Protein AF-A0A2I9DY98-F1 (afdb_monomer)

pLDDT: mean 90.82, std 10.99, range [32.84, 98.81]

Secondary structure (DSSP, 8-state):
--------TTTSPPPPEE-PPPTT---SS-EEEEE-SSSEEEEEEEES-SSTTT-EEEEEEEETTT--EEEEEEES---TT-EEEEETTTTEEEEE--TT---EEEEE-SSS-EEETTEEE-TT-EEE-SS--SS---TT-EEE---GGGS-S--EEEEBPTT--SSEEEB--TT----GGGTT-EEEE-SSTTTT-EEEEEEEEETTEEEESS--SSPPPTT-EEEEE-SEEE-SEEETTEEE-TT--PPTTTTTTSEEEEEESTTTT-EEEEEEE-SSEEEEPPP-TT-TTSS--SS---TT-EEEEE--TTEEEEE-GGG-S--EEEETT--SS--BPSP-PPPSS---TT-EEE--TTT-TTEEEEE--TTB-EEEEEETTTTEEEEEEE-SSS--B-TT-EEEEETTTTEEEEEPBTSS-EEEEETTT--EEE-PPPSSPBPTT-----EEEEE-TTS-EEEEEEPTTS--EEEEE-GGG-

Nearest PDB structures (foldseek):
  6xg7-assembly1_A  TM=6.302E-01  e=4.286E-05  Drosophila melanogaster
  8rbh-assembly2_B  TM=4.080E-01  e=5.821E-05  Homo sapiens
  4ozu-assembly1_A  TM=4.369E-01  e=7.861E-04  Toxoplasma gondii
  4a2l-assembly3_F  TM=2.447E-01  e=3.847E-04  Bacteroides thetaiotaomicron VPI-5482
  4a2l-assembly2_C  TM=2.040E-01  e=5.226E-04  Bacteroides thetaiotaomicron VPI-5482

Radius of gyration: 22.68 Å; Cα contacts (8 Å, |Δi|>4): 1490; chains: 1; bounding box: 61×40×64 Å

Structure (mmCIF, N/CA/C/O backbone):
data_AF-A0A2I9DY98-F1
#
_entry.id   AF-A0A2I9DY98-F1
#
loop_
_atom_site.group_PDB
_atom_site.id
_atom_site.type_symbol
_atom_site.label_atom_id
_atom_site.label_alt_id
_atom_site.label_comp_id
_atom_site.label_asym_id
_atom_site.label_entity_id
_atom_site.label_seq_id
_atom_site.pdbx_PDB_ins_code
_atom_site.Cartn_x
_atom_site.Cartn_y
_atom_site.Cartn_z
_atom_site.occupancy
_atom_site.B_iso_or_equiv
_atom_site.auth_seq_id
_atom_site.auth_comp_id
_atom_site.auth_asym_id
_atom_site.auth_atom_id
_atom_site.pdbx_PDB_model_num
ATOM 1 N N . MET A 1 1 ? 28.807 -11.499 38.168 1.00 34.19 1 MET A N 1
ATOM 2 C CA . MET A 1 1 ? 28.598 -10.341 37.273 1.00 34.19 1 MET A CA 1
ATOM 3 C C . MET A 1 1 ? 27.986 -10.864 35.987 1.00 34.19 1 MET A C 1
ATOM 5 O O . MET A 1 1 ? 28.688 -11.578 35.282 1.00 34.19 1 MET A O 1
ATOM 9 N N . PRO A 1 2 ? 26.695 -10.623 35.715 1.00 32.84 2 PRO A N 1
ATOM 10 C CA . PRO A 1 2 ? 26.119 -11.018 34.441 1.00 32.84 2 PRO A CA 1
ATOM 11 C C . PRO A 1 2 ? 26.684 -10.081 33.371 1.00 32.84 2 PRO A C 1
ATOM 13 O O . PRO A 1 2 ? 26.508 -8.865 33.432 1.00 32.84 2 PRO A O 1
ATOM 16 N N . VAL A 1 3 ? 27.439 -10.648 32.436 1.00 34.75 3 VAL A N 1
ATOM 17 C CA . VAL A 1 3 ? 27.918 -9.931 31.257 1.00 34.75 3 VAL A CA 1
ATOM 18 C C . VAL A 1 3 ? 26.711 -9.779 30.338 1.00 34.75 3 VAL A C 1
ATOM 20 O O . VAL A 1 3 ? 26.374 -10.694 29.593 1.00 34.75 3 VAL A O 1
ATOM 23 N N . ASN A 1 4 ? 26.014 -8.645 30.434 1.00 37.16 4 ASN A N 1
ATOM 24 C CA . ASN A 1 4 ? 25.057 -8.255 29.407 1.00 37.16 4 ASN A CA 1
ATOM 25 C C . ASN A 1 4 ? 25.854 -7.977 28.131 1.00 37.16 4 ASN A C 1
ATOM 27 O O . ASN A 1 4 ? 26.438 -6.903 27.976 1.00 37.16 4 ASN A O 1
ATOM 31 N N . TYR A 1 5 ? 25.866 -8.938 27.208 1.00 39.41 5 TYR A N 1
ATOM 32 C CA . TYR A 1 5 ? 26.143 -8.679 25.799 1.00 39.41 5 TYR A CA 1
ATOM 33 C C . TYR A 1 5 ? 24.954 -7.913 25.209 1.00 39.41 5 TYR A C 1
ATOM 35 O O . TYR A 1 5 ? 24.207 -8.418 24.379 1.00 39.41 5 TYR A O 1
ATOM 43 N N . ASN A 1 6 ? 24.757 -6.675 25.663 1.00 46.50 6 ASN A N 1
ATOM 44 C CA . ASN A 1 6 ? 24.007 -5.718 24.870 1.00 46.50 6 ASN A CA 1
ATOM 45 C C . ASN A 1 6 ? 24.882 -5.458 23.646 1.00 46.50 6 ASN A C 1
ATOM 47 O O . ASN A 1 6 ? 25.905 -4.781 23.776 1.00 46.50 6 ASN A O 1
ATOM 51 N N . PHE A 1 7 ? 24.523 -6.044 22.499 1.00 45.25 7 PHE A N 1
ATOM 52 C CA . PHE A 1 7 ? 25.117 -5.712 21.206 1.00 45.25 7 PHE A CA 1
ATOM 53 C C . PHE A 1 7 ? 25.303 -4.197 21.149 1.00 45.25 7 PHE A C 1
ATOM 55 O O . PHE A 1 7 ? 24.345 -3.432 21.320 1.00 45.25 7 PHE A O 1
ATOM 62 N N . LYS A 1 8 ? 26.545 -3.732 20.999 1.00 49.12 8 LYS A N 1
ATOM 63 C CA . LYS A 1 8 ? 26.777 -2.292 20.887 1.00 49.12 8 LYS A CA 1
ATOM 64 C C . LYS A 1 8 ? 26.191 -1.894 19.539 1.00 49.12 8 LYS A C 1
ATOM 66 O O . LYS A 1 8 ? 26.768 -2.256 18.516 1.00 49.12 8 LYS A O 1
ATOM 71 N N . LYS A 1 9 ? 25.049 -1.190 19.536 1.00 52.59 9 LYS A N 1
ATOM 72 C CA . LYS A 1 9 ? 24.423 -0.631 18.324 1.00 52.59 9 LYS A CA 1
ATOM 73 C C . LYS A 1 9 ? 25.512 0.095 17.515 1.00 52.59 9 LYS A C 1
ATOM 75 O O . LYS A 1 9 ? 25.968 1.159 17.923 1.00 52.59 9 LYS A O 1
ATOM 80 N N . GLY A 1 10 ? 25.993 -0.531 16.436 1.00 49.41 10 GLY A N 1
ATOM 81 C CA . GLY A 1 10 ? 27.078 -0.026 15.583 1.00 49.41 10 GLY A CA 1
ATOM 82 C C . GLY A 1 10 ? 28.330 -0.909 15.438 1.00 49.41 10 GLY A C 1
ATOM 83 O O . GLY A 1 10 ? 29.013 -0.758 14.432 1.00 49.41 10 GLY A O 1
ATOM 84 N N . ILE A 1 11 ? 28.637 -1.828 16.367 1.00 54.06 11 ILE A N 1
ATOM 85 C CA . ILE A 1 11 ? 29.806 -2.739 16.253 1.00 54.06 11 ILE A CA 1
ATOM 86 C C . ILE A 1 11 ? 29.400 -4.107 15.683 1.00 54.06 11 ILE A C 1
ATOM 88 O O . ILE A 1 11 ? 30.132 -4.665 14.873 1.00 54.06 11 ILE A O 1
ATOM 92 N N . ASP A 1 12 ? 28.201 -4.588 16.023 1.00 62.75 12 ASP A N 1
ATOM 93 C CA . ASP A 1 12 ? 27.690 -5.909 15.623 1.00 62.75 12 ASP A CA 1
ATOM 94 C C . ASP A 1 12 ? 26.607 -5.818 14.528 1.00 62.75 12 ASP A C 1
ATOM 96 O O . ASP A 1 12 ? 25.653 -6.596 14.500 1.00 62.75 12 ASP A O 1
ATOM 100 N N . LEU A 1 13 ? 26.703 -4.819 13.640 1.00 72.88 13 LEU A N 1
ATOM 101 C CA . LEU A 1 13 ? 25.775 -4.710 12.511 1.00 72.88 13 LEU A CA 1
ATOM 102 C C . LEU A 1 13 ? 26.033 -5.849 11.514 1.00 72.88 13 LEU A C 1
ATOM 104 O O . LEU A 1 13 ? 27.193 -6.145 11.213 1.00 72.88 13 LEU A O 1
ATOM 108 N N . PRO A 1 14 ? 24.980 -6.479 10.967 1.00 75.12 14 PRO A N 1
ATOM 109 C CA . PRO A 1 14 ? 25.162 -7.596 10.058 1.00 75.12 14 PRO A CA 1
ATOM 110 C C . PRO A 1 14 ? 25.848 -7.152 8.770 1.00 75.12 14 PRO A C 1
ATOM 112 O O . PRO A 1 14 ? 25.629 -6.049 8.265 1.00 75.12 14 PRO A O 1
ATOM 115 N N . ASN A 1 15 ? 26.663 -8.037 8.207 1.00 83.38 15 ASN A N 1
ATOM 116 C CA . ASN A 1 15 ? 27.265 -7.800 6.908 1.00 83.38 15 ASN A CA 1
ATOM 117 C C . ASN A 1 15 ? 26.244 -8.001 5.777 1.00 83.38 15 ASN A C 1
ATOM 119 O O . ASN A 1 15 ? 25.267 -8.743 5.889 1.00 83.38 15 ASN A O 1
ATOM 123 N N . TRP A 1 16 ? 26.502 -7.338 4.653 1.00 92.38 16 TRP A N 1
ATOM 124 C CA . TRP A 1 16 ? 25.776 -7.601 3.420 1.00 92.38 16 TRP A CA 1
ATOM 125 C C . TRP A 1 16 ? 26.267 -8.909 2.801 1.00 92.38 16 TRP A C 1
ATOM 127 O O . TRP A 1 16 ? 27.457 -9.081 2.530 1.00 92.38 16 TRP A O 1
ATOM 137 N N . GLN A 1 17 ? 25.335 -9.822 2.553 1.00 93.56 17 GLN A N 1
ATOM 138 C CA . GLN A 1 17 ? 25.566 -11.050 1.815 1.00 93.56 17 GLN A CA 1
ATOM 139 C C . GLN A 1 17 ? 25.449 -10.786 0.314 1.00 93.56 17 GLN A C 1
ATOM 141 O O . GLN A 1 17 ? 24.468 -10.209 -0.158 1.00 93.56 17 GLN A O 1
ATOM 146 N N . TRP A 1 18 ? 26.430 -11.281 -0.432 1.00 94.19 18 TRP A N 1
ATOM 147 C CA . TRP A 1 18 ? 26.412 -11.314 -1.888 1.00 94.19 18 TRP A CA 1
ATOM 148 C C . TRP A 1 18 ? 25.411 -12.337 -2.416 1.00 94.19 18 TRP A C 1
ATOM 150 O O . TRP A 1 18 ? 25.384 -13.484 -1.969 1.00 94.19 18 TRP A O 1
ATOM 160 N N . LEU A 1 19 ? 24.612 -11.914 -3.389 1.00 95.38 19 LEU A N 1
ATOM 161 C CA . LEU A 1 19 ? 23.682 -12.764 -4.123 1.00 95.38 19 LEU A CA 1
ATOM 162 C C . LEU A 1 19 ? 24.152 -12.936 -5.566 1.00 95.38 19 LEU A C 1
ATOM 164 O O . LEU A 1 19 ? 25.116 -12.302 -5.996 1.00 95.38 19 LEU A O 1
ATOM 168 N N . ALA A 1 20 ? 23.461 -13.790 -6.324 1.00 95.00 20 ALA A N 1
ATOM 169 C CA . ALA A 1 20 ? 23.710 -13.903 -7.754 1.00 95.00 20 ALA A CA 1
ATOM 170 C C . ALA A 1 20 ? 23.553 -12.532 -8.422 1.00 95.00 20 ALA A C 1
ATOM 172 O O . ALA A 1 20 ? 22.551 -11.837 -8.225 1.00 95.00 20 ALA A O 1
ATOM 173 N N . PHE A 1 21 ? 24.559 -12.152 -9.204 1.00 93.69 21 PHE A N 1
ATOM 174 C CA . PHE A 1 21 ? 24.618 -10.840 -9.830 1.00 93.69 21 PHE A CA 1
ATOM 175 C C . PHE A 1 21 ? 23.492 -10.701 -10.850 1.00 93.69 21 PHE A C 1
ATOM 177 O O . PHE A 1 21 ? 23.133 -11.656 -11.544 1.00 93.69 21 PHE A O 1
ATOM 184 N N . PHE A 1 22 ? 22.940 -9.496 -10.942 1.00 92.25 22 PHE A N 1
ATOM 185 C CA . PHE A 1 22 ? 21.947 -9.188 -11.952 1.00 92.25 22 PHE A CA 1
ATOM 186 C C . PHE A 1 22 ? 22.610 -9.134 -13.330 1.00 92.25 22 PHE A C 1
ATOM 188 O O . PHE A 1 22 ? 23.573 -8.401 -13.539 1.00 92.25 22 PHE A O 1
ATOM 195 N N . GLN A 1 23 ? 22.081 -9.890 -14.288 1.00 85.06 23 GLN A N 1
ATOM 196 C CA . GLN A 1 23 ? 22.759 -10.122 -15.565 1.00 85.06 23 GLN A CA 1
ATOM 197 C C . GLN A 1 23 ? 22.911 -8.858 -16.421 1.00 85.06 23 GLN A C 1
ATOM 199 O O . GLN A 1 23 ? 23.919 -8.707 -17.105 1.00 85.06 23 GLN A O 1
ATOM 204 N N . ALA A 1 24 ? 21.951 -7.930 -16.379 1.00 75.00 24 ALA A N 1
ATOM 205 C CA . ALA A 1 24 ? 21.911 -6.824 -17.335 1.00 75.00 24 ALA A CA 1
ATOM 206 C C . ALA A 1 24 ? 22.595 -5.525 -16.859 1.00 75.00 24 ALA A C 1
ATOM 208 O O . ALA A 1 24 ? 22.802 -4.636 -17.675 1.00 75.00 24 ALA A O 1
ATOM 209 N N . GLY A 1 25 ? 23.003 -5.439 -15.583 1.00 76.00 25 GLY A N 1
ATOM 210 C CA . GLY A 1 25 ? 23.690 -4.280 -14.987 1.00 76.00 25 GLY A CA 1
ATOM 211 C C . GLY A 1 25 ? 22.862 -2.991 -14.989 1.00 76.00 25 GLY A C 1
ATOM 212 O O . GLY A 1 25 ? 22.528 -2.448 -16.033 1.00 76.00 25 GLY A O 1
ATOM 213 N N . VAL A 1 26 ? 22.552 -2.434 -13.821 1.00 83.06 26 VAL A N 1
ATOM 214 C CA . VAL A 1 26 ? 21.753 -1.201 -13.724 1.00 83.06 26 VAL A CA 1
ATOM 215 C C . VAL A 1 26 ? 22.597 -0.004 -14.166 1.00 83.06 26 VAL A C 1
ATOM 217 O O . VAL A 1 26 ? 23.288 0.599 -13.351 1.00 83.06 26 VAL A O 1
ATOM 220 N N . SER A 1 27 ? 22.593 0.355 -15.446 1.00 80.44 27 SER A N 1
ATOM 221 C CA . SER A 1 27 ? 23.490 1.396 -15.973 1.00 80.44 27 SER A CA 1
ATOM 222 C C . SER A 1 27 ? 22.852 2.786 -16.096 1.00 80.44 27 SER A C 1
ATOM 224 O O . SER A 1 27 ? 23.531 3.707 -16.544 1.00 80.44 27 SER A O 1
ATOM 226 N N . TYR A 1 28 ? 21.575 2.950 -15.730 1.00 84.69 28 TYR A N 1
ATOM 227 C CA . TYR A 1 28 ? 20.823 4.201 -15.885 1.00 84.69 28 TYR A CA 1
ATOM 228 C C . TYR A 1 28 ? 19.704 4.354 -14.837 1.00 84.69 28 TYR A C 1
ATOM 230 O O . TYR A 1 28 ? 19.510 3.476 -13.995 1.00 84.69 28 TYR A O 1
ATOM 238 N N . HIS A 1 29 ? 18.966 5.472 -14.885 1.00 88.56 29 HIS A N 1
ATOM 239 C CA . HIS A 1 29 ? 17.705 5.634 -14.149 1.00 88.56 29 HIS A CA 1
ATOM 240 C C . HIS A 1 29 ? 16.717 4.534 -14.520 1.00 88.56 29 HIS A C 1
ATOM 242 O O . HIS A 1 29 ? 16.790 3.978 -15.613 1.00 88.56 29 HIS A O 1
ATOM 248 N N . GLY A 1 30 ? 15.735 4.318 -13.656 1.00 88.44 30 GLY A N 1
ATOM 249 C CA . GLY A 1 30 ? 14.661 3.383 -13.935 1.00 88.44 30 GLY A CA 1
ATOM 250 C C . GLY A 1 30 ? 15.014 2.028 -13.383 1.00 88.44 30 GLY A C 1
ATOM 251 O O . GLY A 1 30 ? 15.431 1.109 -14.083 1.00 88.44 30 GLY A O 1
ATOM 252 N N . THR A 1 31 ? 14.837 1.894 -12.082 1.00 91.81 31 THR A N 1
ATOM 253 C CA . THR A 1 31 ? 14.826 0.593 -11.436 1.00 91.81 31 THR A CA 1
ATOM 254 C C . THR A 1 31 ? 13.796 0.631 -10.334 1.00 91.81 31 THR A C 1
ATOM 256 O O . THR A 1 31 ? 13.827 1.546 -9.516 1.00 91.81 31 THR A O 1
ATOM 259 N N . SER A 1 32 ? 12.903 -0.346 -10.300 1.00 95.56 32 SER A N 1
ATOM 260 C CA . SER A 1 32 ? 12.012 -0.558 -9.166 1.00 95.56 32 SER A CA 1
ATOM 261 C C . SER A 1 32 ? 11.845 -2.045 -8.903 1.00 95.56 32 SER A C 1
ATOM 263 O O . SER A 1 32 ? 12.139 -2.880 -9.765 1.00 95.56 32 SER A O 1
ATOM 265 N N . ASN A 1 33 ? 11.409 -2.375 -7.695 1.00 96.44 33 ASN A N 1
ATOM 266 C CA . ASN A 1 33 ? 11.161 -3.741 -7.284 1.00 96.44 33 ASN A CA 1
ATOM 267 C C . ASN A 1 33 ? 9.920 -3.864 -6.411 1.00 96.44 33 ASN A C 1
ATOM 269 O O . ASN A 1 33 ? 9.535 -2.934 -5.705 1.00 96.44 33 ASN A O 1
ATOM 273 N N . ILE A 1 34 ? 9.352 -5.067 -6.419 1.00 97.00 34 ILE A N 1
ATOM 274 C CA . ILE A 1 34 ? 8.271 -5.442 -5.520 1.00 97.00 34 ILE A CA 1
ATOM 275 C C . ILE A 1 34 ? 8.351 -6.926 -5.170 1.00 97.00 34 ILE A C 1
ATOM 277 O O . ILE A 1 34 ? 8.713 -7.759 -6.003 1.00 97.00 34 ILE A O 1
ATOM 281 N N . TYR A 1 35 ? 8.064 -7.248 -3.911 1.00 96.19 35 TYR A N 1
ATOM 282 C CA . TYR A 1 35 ? 8.033 -8.620 -3.411 1.00 96.19 35 TYR A CA 1
ATOM 283 C C . TYR A 1 35 ? 6.606 -9.157 -3.476 1.00 96.19 35 TYR A C 1
ATOM 285 O O . TYR A 1 35 ? 5.671 -8.451 -3.114 1.00 96.19 35 TYR A O 1
ATOM 293 N N . ASP A 1 36 ? 6.447 -10.411 -3.890 1.00 94.25 36 ASP A N 1
ATOM 294 C CA . ASP A 1 36 ? 5.140 -11.072 -4.011 1.00 94.25 36 ASP A CA 1
ATOM 295 C C . ASP A 1 36 ? 4.532 -11.531 -2.675 1.00 94.25 36 ASP A C 1
ATOM 297 O O . ASP A 1 36 ? 3.467 -12.148 -2.648 1.00 94.25 36 ASP A O 1
ATOM 301 N N . GLY A 1 37 ? 5.228 -11.276 -1.565 1.00 90.62 37 GLY A N 1
ATOM 302 C CA . GLY A 1 37 ? 4.830 -11.715 -0.231 1.00 90.62 37 GLY A CA 1
ATOM 303 C C . GLY A 1 37 ? 5.211 -13.162 0.096 1.00 90.62 37 GLY A C 1
ATOM 304 O O . GLY A 1 37 ? 4.902 -13.620 1.194 1.00 90.62 37 GLY A O 1
ATOM 305 N N . ARG A 1 38 ? 5.879 -13.897 -0.809 1.00 91.25 38 ARG A N 1
ATOM 306 C CA . ARG A 1 38 ? 6.158 -15.331 -0.624 1.00 91.25 38 ARG A CA 1
ATOM 307 C C . ARG A 1 38 ? 7.516 -15.848 -1.113 1.00 91.25 38 ARG A C 1
ATOM 309 O O . ARG A 1 38 ? 8.162 -16.598 -0.378 1.00 91.25 38 ARG A O 1
ATOM 316 N N . ARG A 1 39 ? 7.906 -15.591 -2.363 1.00 94.38 39 ARG A N 1
ATOM 317 C CA . ARG A 1 39 ? 9.077 -16.227 -2.997 1.00 94.38 39 ARG A CA 1
ATOM 318 C C . ARG A 1 39 ? 9.805 -15.327 -3.982 1.00 94.38 39 ARG A C 1
ATOM 320 O O . ARG A 1 39 ? 11.037 -15.337 -3.981 1.00 94.38 39 ARG A O 1
ATOM 327 N N . TYR A 1 40 ? 9.096 -14.603 -4.838 1.00 97.44 40 TYR A N 1
ATOM 328 C CA . TYR A 1 40 ? 9.720 -13.859 -5.926 1.00 97.44 40 TYR A CA 1
ATOM 329 C C . TYR A 1 40 ? 9.835 -12.373 -5.612 1.00 97.44 40 TYR A C 1
ATOM 331 O O . TYR A 1 40 ? 8.878 -11.719 -5.200 1.00 97.44 40 TYR A O 1
ATOM 339 N N . LEU A 1 41 ? 11.023 -11.830 -5.870 1.00 97.56 41 LEU A N 1
ATOM 340 C CA . LEU A 1 41 ? 11.240 -10.395 -5.958 1.00 97.56 41 LEU A CA 1
ATOM 341 C C . LEU A 1 41 ? 11.265 -10.006 -7.436 1.00 97.56 41 LEU A C 1
ATOM 343 O O . LEU A 1 41 ? 12.142 -10.447 -8.181 1.00 97.56 41 LEU A O 1
ATOM 347 N N . TYR A 1 42 ? 10.298 -9.207 -7.865 1.00 97.94 42 TYR A N 1
ATOM 348 C CA . TYR A 1 42 ? 10.215 -8.711 -9.232 1.00 97.94 42 TYR A CA 1
ATOM 349 C C . TYR A 1 42 ? 11.003 -7.420 -9.375 1.00 97.94 42 TYR A C 1
ATOM 351 O O . TYR A 1 42 ? 10.998 -6.586 -8.473 1.00 97.94 42 TYR A O 1
ATOM 359 N N . TRP A 1 43 ? 11.661 -7.262 -10.517 1.00 96.38 43 TRP A N 1
ATOM 360 C CA . TRP A 1 43 ? 12.505 -6.123 -10.837 1.00 96.38 43 TRP A CA 1
ATOM 361 C C . TRP A 1 43 ? 12.166 -5.601 -12.222 1.00 96.38 43 TRP A C 1
ATOM 363 O O . TRP A 1 43 ? 12.326 -6.320 -13.208 1.00 96.38 43 TRP A O 1
ATOM 373 N N . ALA A 1 44 ? 11.750 -4.343 -12.296 1.00 94.75 44 ALA A N 1
ATOM 374 C CA . ALA A 1 44 ? 11.753 -3.587 -13.537 1.00 94.75 44 ALA A CA 1
ATOM 375 C C . ALA A 1 44 ? 13.070 -2.810 -13.585 1.00 94.75 44 ALA A C 1
ATOM 377 O O . ALA A 1 44 ? 13.331 -1.994 -12.701 1.00 94.75 44 ALA A O 1
ATOM 378 N N . VAL A 1 45 ? 13.922 -3.093 -14.569 1.00 92.00 45 VAL A N 1
ATOM 379 C CA . VAL A 1 45 ? 15.283 -2.548 -14.648 1.00 92.00 45 VAL A CA 1
ATOM 380 C C . VAL A 1 45 ? 15.550 -1.998 -16.034 1.00 92.00 45 VAL A C 1
ATOM 382 O O . VAL A 1 45 ? 15.372 -2.698 -17.027 1.00 92.00 45 VAL A O 1
ATOM 385 N N . GLN A 1 46 ? 16.034 -0.764 -16.099 1.00 88.56 46 GLN A N 1
ATOM 386 C CA . GLN A 1 46 ? 16.621 -0.199 -17.300 1.00 88.56 46 GLN A CA 1
ATOM 387 C C . GLN A 1 46 ? 18.140 -0.354 -17.304 1.00 88.56 46 GLN A C 1
ATOM 389 O O . GLN A 1 46 ? 18.821 -0.093 -16.311 1.00 88.56 46 GLN A O 1
ATOM 394 N N . TYR A 1 47 ? 18.670 -0.729 -18.462 1.00 84.38 47 TYR A N 1
ATOM 395 C CA . TYR A 1 47 ? 20.100 -0.835 -18.709 1.00 84.38 47 TYR A CA 1
ATOM 396 C C . TYR A 1 47 ? 20.444 -0.484 -20.163 1.00 84.38 47 TYR A C 1
ATOM 398 O O . TYR A 1 47 ? 19.571 -0.351 -21.024 1.00 84.38 47 TYR A O 1
ATOM 406 N N . GLY A 1 48 ? 21.738 -0.324 -20.435 1.00 73.25 48 GLY A N 1
ATOM 407 C CA . GLY A 1 48 ? 22.295 -0.275 -21.784 1.00 73.25 48 GLY A CA 1
ATOM 408 C C . GLY A 1 48 ? 22.776 1.086 -22.289 1.00 73.25 48 GLY A C 1
ATOM 409 O O . GLY A 1 48 ? 23.497 1.082 -23.278 1.00 73.25 48 GLY A O 1
ATOM 410 N N . THR A 1 49 ? 22.467 2.232 -21.663 1.00 62.81 49 THR A N 1
ATOM 411 C CA . THR A 1 49 ? 22.927 3.558 -22.155 1.00 62.81 49 THR A CA 1
ATOM 412 C C . THR A 1 49 ? 22.979 4.655 -21.080 1.00 62.81 49 THR A C 1
ATOM 414 O O . THR A 1 49 ? 22.511 4.473 -19.961 1.00 62.81 49 THR A O 1
ATOM 417 N N . THR A 1 50 ? 23.533 5.820 -21.449 1.00 58.28 50 THR A N 1
ATOM 418 C CA . THR A 1 50 ? 23.536 7.091 -20.694 1.00 58.28 50 THR A CA 1
ATOM 419 C C . THR A 1 50 ? 22.352 8.021 -21.039 1.00 58.28 50 THR A C 1
ATOM 421 O O . THR A 1 50 ? 22.349 9.178 -20.619 1.00 58.28 50 THR A O 1
ATOM 424 N N . SER A 1 51 ? 21.346 7.564 -21.806 1.00 59.50 51 SER A N 1
ATOM 425 C CA . SER A 1 51 ? 20.200 8.383 -22.252 1.00 59.50 51 SER A CA 1
ATOM 426 C C . SER A 1 51 ? 18.890 7.588 -22.354 1.00 59.50 51 SER A C 1
ATOM 428 O O . SER A 1 51 ? 18.874 6.455 -22.838 1.00 59.50 51 SER A O 1
ATOM 430 N N . VAL A 1 52 ? 17.778 8.228 -21.969 1.00 55.66 52 VAL A N 1
ATOM 431 C CA . VAL A 1 52 ? 16.395 7.701 -21.951 1.00 55.66 52 VAL A CA 1
ATOM 432 C C . VAL A 1 52 ? 15.964 7.041 -23.272 1.00 55.66 52 VAL A C 1
ATOM 434 O O . VAL A 1 52 ? 15.235 6.051 -23.255 1.00 55.66 52 VAL A O 1
ATOM 437 N N . VAL A 1 53 ? 16.420 7.572 -24.413 1.00 54.38 53 VAL A N 1
ATOM 438 C CA . VAL A 1 53 ? 15.925 7.217 -25.762 1.00 54.38 53 VAL A CA 1
ATOM 439 C C . VAL A 1 53 ? 16.554 5.929 -26.317 1.00 54.38 53 VAL A C 1
ATOM 441 O O . VAL A 1 53 ? 16.043 5.365 -27.278 1.00 54.38 53 VAL A O 1
ATOM 444 N N . ALA A 1 54 ? 17.633 5.426 -25.710 1.00 57.16 54 ALA A N 1
ATOM 445 C CA . ALA A 1 54 ? 18.373 4.269 -26.228 1.00 57.16 54 ALA A CA 1
ATOM 446 C C . ALA A 1 54 ? 18.551 3.119 -25.214 1.00 57.16 54 ALA A C 1
ATOM 448 O O . ALA A 1 54 ? 19.237 2.145 -25.507 1.00 57.16 54 ALA A O 1
ATOM 449 N N . GLY A 1 55 ? 17.953 3.223 -24.021 1.00 70.88 55 GLY A N 1
ATOM 450 C CA . GLY A 1 55 ? 18.005 2.163 -23.008 1.00 70.88 55 GLY A CA 1
ATOM 451 C C . GLY A 1 55 ? 16.959 1.069 -23.237 1.00 70.88 55 GLY A C 1
ATOM 452 O O . GLY A 1 55 ? 15.893 1.323 -23.792 1.00 70.88 55 GLY A O 1
ATOM 453 N N . THR A 1 56 ? 17.254 -0.146 -22.776 1.00 83.56 56 THR A N 1
ATOM 454 C CA . THR A 1 56 ? 16.295 -1.261 -22.744 1.00 83.56 56 THR A CA 1
ATOM 455 C C . THR A 1 56 ? 15.782 -1.428 -21.321 1.00 83.56 56 THR A C 1
ATOM 457 O O . THR A 1 56 ? 16.581 -1.509 -20.388 1.00 83.56 56 THR A O 1
ATOM 460 N N . SER A 1 57 ? 14.463 -1.494 -21.146 1.00 89.81 57 SER A N 1
ATOM 461 C CA . SER A 1 57 ? 13.844 -1.820 -19.861 1.00 89.81 57 SER A CA 1
ATOM 462 C C . SER A 1 57 ? 13.305 -3.240 -19.884 1.00 89.81 57 SER A C 1
ATOM 464 O O . SER A 1 57 ? 12.629 -3.647 -20.826 1.00 89.81 57 SER A O 1
ATOM 466 N N . GLN A 1 58 ? 13.634 -4.015 -18.860 1.00 92.62 58 GLN A N 1
ATOM 467 C CA . GLN A 1 58 ? 13.228 -5.407 -18.743 1.00 92.62 58 GLN A CA 1
ATOM 468 C C . GLN A 1 58 ? 12.629 -5.697 -17.380 1.00 92.62 58 GLN A C 1
ATOM 470 O O . GLN A 1 58 ? 13.038 -5.143 -16.360 1.00 92.62 58 GLN A O 1
ATOM 475 N N . LEU A 1 59 ? 11.693 -6.635 -17.387 1.00 96.06 59 LEU A N 1
ATOM 476 C CA . LEU A 1 59 ? 11.094 -7.238 -16.221 1.00 96.06 59 LEU A CA 1
ATOM 477 C C . LEU A 1 59 ? 11.760 -8.587 -15.948 1.00 96.06 59 LEU A C 1
ATOM 479 O O . LEU A 1 59 ? 11.783 -9.478 -16.801 1.00 96.06 59 LEU A O 1
ATOM 483 N N . TRP A 1 60 ? 12.255 -8.738 -14.728 1.00 96.50 60 TRP A N 1
ATOM 484 C CA . TRP A 1 60 ? 12.890 -9.946 -14.221 1.00 96.50 60 TRP A CA 1
ATOM 485 C C . TRP A 1 60 ? 12.254 -10.358 -12.900 1.00 96.50 60 TRP A C 1
ATOM 487 O O . TRP A 1 60 ? 11.674 -9.538 -12.188 1.00 96.50 60 TRP A O 1
ATOM 497 N N . ARG A 1 61 ? 12.415 -11.626 -12.534 1.00 97.00 61 ARG A N 1
ATOM 498 C CA . ARG A 1 61 ? 12.199 -12.093 -11.165 1.00 97.00 61 ARG A CA 1
ATOM 499 C C . ARG A 1 61 ? 13.459 -12.726 -10.607 1.00 97.00 61 ARG A C 1
ATOM 501 O O . ARG A 1 61 ? 14.171 -13.435 -11.317 1.00 97.00 61 ARG A O 1
ATOM 508 N N . PHE A 1 62 ? 13.692 -12.486 -9.328 1.00 97.50 62 PHE A N 1
ATOM 509 C CA . PHE A 1 62 ? 14.678 -13.175 -8.518 1.00 97.50 62 PHE A CA 1
ATOM 510 C C . PHE A 1 62 ? 13.963 -14.159 -7.594 1.00 97.50 62 PHE A C 1
ATOM 512 O O . PHE A 1 62 ? 13.032 -13.787 -6.876 1.00 97.50 62 PHE A O 1
ATOM 519 N N . ASP A 1 63 ? 14.386 -15.416 -7.620 1.00 96.56 63 ASP A N 1
ATOM 520 C CA . ASP A 1 63 ? 13.888 -16.456 -6.727 1.00 96.56 63 ASP A CA 1
ATOM 521 C C . ASP A 1 63 ? 14.656 -16.418 -5.402 1.00 96.56 63 ASP A C 1
ATOM 523 O O . ASP A 1 63 ? 15.833 -16.777 -5.344 1.00 96.56 63 ASP A O 1
ATOM 527 N N . THR A 1 64 ? 13.990 -16.004 -4.322 1.00 94.75 64 THR A N 1
ATOM 528 C CA . THR A 1 64 ? 14.626 -15.871 -3.000 1.00 94.75 64 THR A CA 1
ATOM 529 C C . THR A 1 64 ? 15.045 -17.208 -2.386 1.00 94.75 64 THR A C 1
ATOM 531 O O . THR A 1 64 ? 15.837 -17.211 -1.443 1.00 94.75 64 THR A O 1
ATOM 534 N N . TRP A 1 65 ? 14.556 -18.336 -2.915 1.00 93.00 65 TRP A N 1
ATOM 535 C CA . TRP A 1 65 ? 14.888 -19.673 -2.417 1.00 93.00 65 TRP A CA 1
ATOM 536 C C . TRP A 1 65 ? 16.107 -20.268 -3.116 1.00 93.00 65 TRP A C 1
ATOM 538 O O . TRP A 1 65 ? 16.946 -20.883 -2.467 1.00 93.00 65 TRP A O 1
ATOM 548 N N . THR A 1 66 ? 16.212 -20.095 -4.436 1.00 94.25 66 THR A N 1
ATOM 549 C CA . THR A 1 66 ? 17.288 -20.706 -5.237 1.00 94.25 66 THR A CA 1
ATOM 550 C C . THR A 1 66 ? 18.408 -19.728 -5.585 1.00 94.25 66 THR A C 1
ATOM 552 O O . THR A 1 66 ? 19.491 -20.156 -5.970 1.00 94.25 66 THR A O 1
ATOM 555 N N . GLY A 1 67 ? 18.174 -18.418 -5.457 1.00 93.00 67 GLY A N 1
ATOM 556 C CA . GLY A 1 67 ? 19.129 -17.384 -5.853 1.00 93.00 67 GLY A CA 1
ATOM 557 C C . GLY A 1 67 ? 19.215 -17.158 -7.366 1.00 93.00 67 GLY A C 1
ATOM 558 O O . GLY A 1 67 ? 20.174 -16.548 -7.830 1.00 93.00 67 GLY A O 1
ATOM 559 N N . GLY A 1 68 ? 18.253 -17.667 -8.143 1.00 95.06 68 GLY A N 1
ATOM 560 C CA . GLY A 1 68 ? 18.247 -17.578 -9.603 1.00 95.06 68 GLY A CA 1
ATOM 561 C C . GLY A 1 68 ? 17.512 -16.350 -10.147 1.00 95.06 68 GLY A C 1
ATOM 562 O O . GLY A 1 68 ? 16.464 -15.957 -9.632 1.00 95.06 68 GLY A O 1
ATOM 563 N N . TRP A 1 69 ? 18.037 -15.789 -11.239 1.00 96.75 69 TRP A N 1
ATOM 564 C CA . TRP A 1 69 ? 17.374 -14.760 -12.042 1.00 96.75 69 TRP A CA 1
ATOM 565 C C . TRP A 1 69 ? 16.619 -15.381 -13.214 1.00 96.75 69 TRP A C 1
ATOM 567 O O . TRP A 1 69 ? 17.132 -16.269 -13.893 1.00 96.75 69 TRP A O 1
ATOM 577 N N . GLN A 1 70 ? 15.424 -14.867 -13.491 1.00 96.12 70 GLN A N 1
ATOM 578 C CA . GLN A 1 70 ? 14.648 -15.233 -14.668 1.00 96.12 70 GLN A CA 1
ATOM 579 C C . GLN A 1 70 ? 14.091 -13.990 -15.358 1.00 96.12 70 GLN A C 1
ATOM 581 O O . GLN A 1 70 ? 13.420 -13.168 -14.732 1.00 96.12 70 GLN A O 1
ATOM 586 N N . TYR A 1 71 ? 14.333 -13.899 -16.663 1.00 95.56 71 TYR A N 1
ATOM 587 C CA . TYR A 1 71 ? 13.722 -12.908 -17.540 1.00 95.56 71 TYR A CA 1
ATOM 588 C C . TYR A 1 71 ? 12.233 -13.213 -17.739 1.00 95.56 71 TYR A C 1
ATOM 590 O O . TYR A 1 71 ? 11.854 -14.372 -17.929 1.00 95.56 71 TYR A O 1
ATOM 598 N N . LEU A 1 72 ? 11.402 -12.172 -17.708 1.00 96.50 72 LEU A N 1
ATOM 599 C CA . LEU A 1 72 ? 9.960 -12.273 -17.934 1.00 96.50 72 LEU A CA 1
ATOM 600 C C . LEU A 1 72 ? 9.542 -11.565 -19.224 1.00 96.50 72 LEU A C 1
ATOM 602 O O . LEU A 1 72 ? 8.879 -12.171 -20.061 1.00 96.50 72 LEU A O 1
ATOM 606 N N . ALA A 1 73 ? 9.926 -10.297 -19.395 1.00 95.88 73 ALA A N 1
ATOM 607 C CA . ALA A 1 73 ? 9.529 -9.495 -20.551 1.00 95.88 73 ALA A CA 1
ATOM 608 C C . ALA A 1 73 ? 10.421 -8.261 -20.746 1.00 95.88 73 ALA A C 1
ATOM 610 O O . ALA A 1 73 ? 11.083 -7.806 -19.817 1.00 95.88 73 ALA A O 1
ATOM 611 N N . THR A 1 74 ? 10.371 -7.670 -21.937 1.00 93.38 74 THR A N 1
ATOM 612 C CA . THR A 1 74 ? 10.874 -6.318 -22.210 1.00 93.38 74 THR A CA 1
ATOM 613 C C . THR A 1 74 ? 9.710 -5.349 -22.043 1.00 93.38 74 THR A C 1
ATOM 615 O O . THR A 1 74 ? 8.652 -5.552 -22.640 1.00 93.38 74 THR A O 1
ATOM 618 N N . THR A 1 75 ? 9.889 -4.316 -21.223 1.00 90.69 75 THR A N 1
ATOM 619 C CA . THR A 1 75 ? 8.890 -3.264 -20.996 1.00 90.69 75 THR A CA 1
ATOM 620 C C . THR A 1 75 ? 9.134 -2.075 -21.917 1.00 90.69 75 THR A C 1
ATOM 622 O O . THR A 1 75 ? 10.174 -1.976 -22.571 1.00 90.69 75 THR A O 1
ATOM 625 N N . ALA A 1 76 ? 8.195 -1.129 -21.954 1.00 87.94 76 ALA A N 1
ATOM 626 C CA . ALA A 1 76 ? 8.508 0.196 -22.479 1.00 87.94 76 ALA A CA 1
ATOM 627 C C . ALA A 1 76 ? 9.662 0.830 -21.670 1.00 87.94 76 ALA A C 1
ATOM 629 O O . ALA A 1 76 ? 9.851 0.494 -20.496 1.00 87.94 76 ALA A O 1
ATOM 630 N N . SER A 1 77 ? 10.438 1.723 -22.301 1.00 83.81 77 SER A N 1
ATOM 631 C CA . SER A 1 77 ? 11.583 2.396 -21.662 1.00 83.81 77 SER A CA 1
ATOM 632 C C . SER A 1 77 ? 11.126 3.166 -20.422 1.00 83.81 77 SER A C 1
ATOM 634 O O . SER A 1 77 ? 10.348 4.112 -20.526 1.00 83.81 77 SER A O 1
ATOM 636 N N . GLY A 1 78 ? 11.582 2.725 -19.251 1.00 78.94 78 GLY A N 1
ATOM 637 C CA . GLY A 1 78 ? 11.084 3.166 -17.952 1.00 78.94 78 GLY A CA 1
ATOM 638 C C . GLY A 1 78 ? 11.632 4.508 -17.474 1.00 78.94 78 GLY A C 1
ATOM 639 O O . GLY A 1 78 ? 10.920 5.243 -16.811 1.00 78.94 78 GLY A O 1
ATOM 640 N N . GLY A 1 79 ? 12.878 4.848 -17.791 1.00 88.31 79 GLY A N 1
ATOM 641 C CA . GLY A 1 79 ? 13.570 6.069 -17.371 1.00 88.31 79 GLY A CA 1
ATOM 642 C C . GLY A 1 79 ? 13.468 6.404 -15.878 1.00 88.31 79 GLY A C 1
ATOM 643 O O . GLY A 1 79 ? 13.167 5.575 -15.023 1.00 88.31 79 GLY A O 1
ATOM 644 N N . TYR A 1 80 ? 13.723 7.669 -15.552 1.00 89.75 80 TYR A N 1
ATOM 645 C CA . TYR A 1 80 ? 13.440 8.220 -14.224 1.00 89.75 80 TYR A CA 1
ATOM 646 C C . TYR A 1 80 ? 11.934 8.159 -13.929 1.00 89.75 80 TYR A C 1
ATOM 648 O O . TYR A 1 80 ? 11.127 8.418 -14.821 1.00 89.75 80 TYR A O 1
ATOM 656 N N . GLY A 1 81 ? 11.552 7.833 -12.692 1.00 91.94 81 GLY A N 1
ATOM 657 C CA . GLY A 1 81 ? 10.140 7.673 -12.323 1.00 91.94 81 GLY A CA 1
ATOM 658 C C . GLY A 1 81 ? 9.506 6.315 -12.634 1.00 91.94 81 GLY A C 1
ATOM 659 O O . GLY A 1 81 ? 8.304 6.170 -12.433 1.00 91.94 81 GLY A O 1
ATOM 660 N N . MET A 1 82 ? 10.268 5.319 -13.105 1.00 94.06 82 MET A N 1
ATOM 661 C CA . MET A 1 82 ? 9.743 3.953 -13.223 1.00 94.06 82 MET A CA 1
ATOM 662 C C . MET A 1 82 ? 9.371 3.385 -11.847 1.00 94.06 82 MET A C 1
ATOM 664 O O . MET A 1 82 ? 10.096 3.566 -10.862 1.00 94.06 82 MET A O 1
ATOM 668 N N . ASP A 1 83 ? 8.267 2.644 -11.797 1.00 97.00 83 ASP A N 1
ATOM 669 C CA . ASP A 1 83 ? 7.841 1.919 -10.606 1.00 97.00 83 ASP A CA 1
ATOM 670 C C . ASP A 1 83 ? 7.192 0.577 -10.925 1.00 97.00 83 ASP A C 1
ATOM 672 O O . ASP A 1 83 ? 6.717 0.361 -12.038 1.00 97.00 83 ASP A O 1
ATOM 676 N N . ILE A 1 84 ? 7.153 -0.308 -9.935 1.00 97.25 84 ILE A N 1
ATOM 677 C CA . ILE A 1 84 ? 6.426 -1.566 -10.005 1.00 97.25 84 ILE A CA 1
ATOM 678 C C . ILE A 1 84 ? 5.716 -1.820 -8.680 1.00 97.25 84 ILE A C 1
ATOM 680 O O . ILE A 1 84 ? 6.316 -1.688 -7.620 1.00 97.25 84 ILE A O 1
ATOM 684 N N . GLU A 1 85 ? 4.455 -2.222 -8.764 1.00 97.44 85 GLU A N 1
ATOM 685 C CA . GLU A 1 85 ? 3.628 -2.607 -7.625 1.00 97.44 85 GLU A CA 1
ATOM 686 C C . GLU A 1 85 ? 2.978 -3.965 -7.911 1.00 97.44 85 GLU A C 1
ATOM 688 O O . GLU A 1 85 ? 2.656 -4.285 -9.057 1.00 97.44 85 GLU A O 1
ATOM 693 N N . TYR A 1 86 ? 2.807 -4.792 -6.884 1.00 97.38 86 TYR A N 1
ATOM 694 C CA . TYR A 1 86 ? 2.192 -6.108 -6.996 1.00 97.38 86 TYR A CA 1
ATOM 695 C C . TYR A 1 86 ? 0.755 -6.038 -6.496 1.00 97.38 86 TYR A C 1
ATOM 697 O O . TYR A 1 86 ? 0.494 -5.549 -5.402 1.00 97.38 86 TYR A O 1
ATOM 705 N N . ASP A 1 87 ? -0.167 -6.552 -7.301 1.00 97.44 87 ASP A N 1
ATOM 706 C CA . ASP A 1 87 ? -1.561 -6.725 -6.926 1.00 97.44 87 ASP A CA 1
ATOM 707 C C . ASP A 1 87 ? -1.816 -8.207 -6.616 1.00 97.44 87 ASP A C 1
ATOM 709 O O . ASP A 1 87 ? -1.950 -9.006 -7.549 1.00 97.44 87 ASP A O 1
ATOM 713 N N . PRO A 1 88 ? -1.899 -8.603 -5.334 1.00 94.62 88 PRO A N 1
ATOM 714 C CA . PRO A 1 88 ? -2.141 -9.994 -4.958 1.00 94.62 88 PRO A CA 1
ATOM 715 C C . PRO A 1 88 ? -3.587 -10.446 -5.157 1.00 94.62 88 PRO A C 1
ATOM 717 O O . PRO A 1 88 ? -3.831 -11.649 -5.212 1.00 94.62 88 PRO A O 1
ATOM 720 N N . VAL A 1 89 ? -4.551 -9.527 -5.281 1.00 94.19 89 VAL A N 1
ATOM 721 C CA . VAL A 1 89 ? -5.957 -9.881 -5.534 1.00 94.19 89 VAL A CA 1
ATOM 722 C C . VAL A 1 89 ? -6.110 -10.384 -6.965 1.00 94.19 89 VAL A C 1
ATOM 724 O O . VAL A 1 89 ? -6.812 -11.362 -7.219 1.00 94.19 89 VAL A O 1
ATOM 727 N N . ARG A 1 90 ? -5.441 -9.715 -7.905 1.00 95.56 90 ARG A N 1
ATOM 728 C CA . ARG A 1 90 ? -5.474 -10.050 -9.335 1.00 95.56 90 ARG A CA 1
ATOM 729 C C . ARG A 1 90 ? -4.282 -10.898 -9.772 1.00 95.56 90 ARG A C 1
ATOM 731 O O . ARG A 1 90 ? -4.301 -11.427 -10.881 1.00 95.56 90 ARG A O 1
ATOM 738 N N . ASN A 1 91 ? -3.267 -11.034 -8.919 1.00 97.19 91 ASN A N 1
ATOM 739 C CA . ASN A 1 91 ? -1.988 -11.678 -9.204 1.00 97.19 91 ASN A CA 1
ATOM 740 C C . ASN A 1 91 ? -1.338 -11.099 -10.479 1.00 97.19 91 ASN A C 1
ATOM 742 O O . ASN A 1 91 ? -1.088 -11.793 -11.466 1.00 97.19 91 ASN A O 1
ATOM 746 N N . VAL A 1 92 ? -1.118 -9.783 -10.480 1.00 98.44 92 VAL A N 1
ATOM 747 C CA . VAL A 1 92 ? -0.490 -9.048 -11.591 1.00 98.44 92 VAL A CA 1
ATOM 748 C C . VAL A 1 92 ? 0.550 -8.055 -11.077 1.00 98.44 92 VAL A C 1
ATOM 750 O O . VAL A 1 92 ? 0.523 -7.653 -9.916 1.00 98.44 92 VAL A O 1
ATOM 753 N N . LEU A 1 93 ? 1.457 -7.633 -11.956 1.00 98.62 93 LEU A N 1
ATOM 754 C CA . LEU A 1 93 ? 2.405 -6.551 -11.693 1.00 98.62 93 LEU A CA 1
ATOM 755 C C . LEU A 1 93 ? 1.953 -5.297 -12.431 1.00 98.62 93 LEU A C 1
ATOM 757 O O . LEU A 1 93 ? 1.770 -5.331 -13.647 1.00 98.62 93 LEU A O 1
ATOM 761 N N . LEU A 1 94 ? 1.794 -4.202 -11.700 1.00 98.44 94 LEU A N 1
ATOM 762 C CA . LEU A 1 94 ? 1.440 -2.880 -12.200 1.00 98.44 94 LEU A CA 1
ATOM 763 C C . LEU A 1 94 ? 2.739 -2.098 -12.398 1.00 98.44 94 LEU A C 1
ATOM 765 O O . LEU A 1 94 ? 3.474 -1.877 -11.442 1.00 98.44 94 LEU A O 1
ATOM 769 N N . ILE A 1 95 ? 3.046 -1.704 -13.631 1.00 98.06 95 ILE A N 1
ATOM 770 C CA . ILE A 1 95 ? 4.336 -1.116 -14.003 1.00 98.06 95 ILE A CA 1
ATOM 771 C C . ILE A 1 95 ? 4.111 0.311 -14.495 1.00 98.06 95 ILE A C 1
ATOM 773 O O . ILE A 1 95 ? 3.510 0.536 -15.546 1.00 98.06 95 ILE A O 1
ATOM 777 N N . LEU A 1 96 ? 4.619 1.276 -13.738 1.00 97.31 96 LEU A N 1
ATOM 778 C CA . LEU A 1 96 ? 4.659 2.680 -14.123 1.00 97.31 96 LEU A CA 1
ATOM 779 C C . LEU A 1 96 ? 5.824 2.907 -15.085 1.00 97.31 96 LEU A C 1
ATOM 781 O O . LEU A 1 96 ? 6.966 2.598 -14.746 1.00 97.31 96 LEU A O 1
ATOM 785 N N . ILE A 1 97 ? 5.558 3.487 -16.256 1.00 93.75 97 ILE A N 1
ATOM 786 C CA . ILE A 1 97 ? 6.608 3.888 -17.194 1.00 93.75 97 ILE A CA 1
ATOM 787 C C . ILE A 1 97 ? 6.922 5.360 -16.941 1.00 93.75 97 ILE A C 1
ATOM 789 O O . ILE A 1 97 ? 6.047 6.217 -17.031 1.00 93.75 97 ILE A O 1
ATOM 793 N N . GLY A 1 98 ? 8.167 5.649 -16.580 1.00 89.31 98 GLY A N 1
ATOM 794 C CA . GLY A 1 98 ? 8.648 6.997 -16.303 1.00 89.31 98 GLY A CA 1
ATOM 795 C C . GLY A 1 98 ? 9.008 7.765 -17.575 1.00 89.31 98 GLY A C 1
ATOM 796 O O . GLY A 1 98 ? 8.267 7.744 -18.561 1.00 89.31 98 GLY A O 1
ATOM 797 N N . ALA A 1 99 ? 10.146 8.468 -17.554 1.00 87.81 99 ALA A N 1
ATOM 798 C CA . ALA A 1 99 ? 10.688 9.219 -18.693 1.00 87.81 99 ALA A CA 1
ATOM 799 C C . ALA A 1 99 ? 9.809 10.382 -19.205 1.00 87.81 99 ALA A C 1
ATOM 801 O O . ALA A 1 99 ? 9.903 10.772 -20.368 1.00 87.81 99 ALA A O 1
ATOM 802 N N . GLY A 1 100 ? 8.949 10.950 -18.358 1.00 84.94 100 GLY A N 1
ATOM 803 C CA . GLY A 1 100 ? 8.019 12.005 -18.757 1.00 84.94 100 GLY A CA 1
ATOM 804 C C . GLY A 1 100 ? 6.846 11.494 -19.600 1.00 84.94 100 GLY A C 1
ATOM 805 O O . GLY A 1 100 ? 6.216 12.281 -20.305 1.00 84.94 100 GLY A O 1
ATOM 806 N N . THR A 1 101 ? 6.544 10.193 -19.550 1.00 90.94 101 THR A N 1
ATOM 807 C CA . THR A 1 101 ? 5.428 9.593 -20.294 1.00 90.94 101 THR A CA 1
ATOM 808 C C . THR A 1 101 ? 4.176 9.449 -19.431 1.00 90.94 101 THR A C 1
ATOM 810 O O . THR A 1 101 ? 4.225 9.533 -18.205 1.00 90.94 101 THR A O 1
ATOM 813 N N . THR A 1 102 ? 3.029 9.234 -20.074 1.00 95.56 102 THR A N 1
ATOM 814 C CA . THR A 1 102 ? 1.747 8.936 -19.413 1.00 95.56 102 THR A CA 1
ATOM 815 C C . THR A 1 102 ? 1.354 7.460 -19.542 1.00 95.56 102 THR A C 1
ATOM 817 O O . THR A 1 102 ? 0.190 7.103 -19.360 1.00 95.56 102 THR A O 1
ATOM 820 N N . SER A 1 103 ? 2.312 6.594 -19.882 1.00 94.81 103 SER A N 1
ATOM 821 C CA . SER A 1 103 ? 2.073 5.174 -20.124 1.00 94.81 103 SER A CA 1
ATOM 822 C C . SER A 1 103 ? 2.275 4.352 -18.855 1.00 94.81 103 SER A C 1
ATOM 824 O O . SER A 1 103 ? 3.124 4.643 -18.018 1.00 94.81 103 SER A O 1
ATOM 826 N N . TRP A 1 104 ? 1.528 3.263 -18.741 1.00 97.75 104 TRP A N 1
ATOM 827 C CA . TRP A 1 104 ? 1.735 2.238 -17.727 1.00 97.75 104 TRP A CA 1
ATOM 828 C C . TRP A 1 104 ? 1.281 0.888 -18.277 1.00 97.75 104 TRP A C 1
ATOM 830 O O . TRP A 1 104 ? 0.515 0.806 -19.244 1.00 97.75 104 TRP A O 1
ATOM 840 N N . GLN A 1 105 ? 1.838 -0.177 -17.722 1.00 98.06 105 GLN A N 1
ATOM 841 C CA . GLN A 1 105 ? 1.685 -1.530 -18.236 1.00 98.06 105 GLN A CA 1
ATOM 842 C C . GLN A 1 105 ? 1.323 -2.485 -17.106 1.00 98.06 105 GLN A C 1
ATOM 844 O O . GLN A 1 105 ? 1.585 -2.218 -15.937 1.00 98.06 105 GLN A O 1
ATOM 849 N N . VAL A 1 106 ? 0.733 -3.617 -17.465 1.00 98.62 106 VAL A N 1
ATOM 850 C CA . VAL A 1 106 ? 0.430 -4.711 -16.550 1.00 98.62 106 VAL A CA 1
ATOM 851 C C . VAL A 1 106 ? 1.091 -5.974 -17.067 1.00 98.62 106 VAL A C 1
ATOM 853 O O . VAL A 1 106 ? 0.946 -6.311 -18.242 1.00 98.62 106 VAL A O 1
ATOM 856 N N . PHE A 1 107 ? 1.807 -6.681 -16.198 1.00 98.69 107 PHE A N 1
ATOM 857 C CA . PHE A 1 107 ? 2.265 -8.038 -16.472 1.00 98.69 107 PHE A CA 1
ATOM 858 C C . PHE A 1 107 ? 1.390 -9.026 -15.706 1.00 98.69 107 PHE A C 1
ATOM 860 O O . PHE A 1 107 ? 1.340 -9.004 -14.475 1.00 98.69 107 PHE A O 1
ATOM 867 N N . ASN A 1 108 ? 0.684 -9.889 -16.427 1.00 98.56 108 ASN A N 1
ATOM 868 C CA . ASN A 1 108 ? -0.214 -10.861 -15.816 1.00 98.56 108 ASN A CA 1
ATOM 869 C C . ASN A 1 108 ? 0.565 -12.102 -15.354 1.00 98.56 108 ASN A C 1
ATOM 871 O O . ASN A 1 108 ? 1.135 -12.801 -16.185 1.00 98.56 108 ASN A O 1
ATOM 875 N N . LEU A 1 109 ? 0.569 -12.415 -14.054 1.00 98.19 109 LEU A N 1
ATOM 876 C CA . LEU A 1 109 ? 1.275 -13.591 -13.521 1.00 98.19 109 LEU A CA 1
ATOM 877 C C . LEU A 1 109 ? 0.427 -14.873 -13.559 1.00 98.19 109 LEU A C 1
ATOM 879 O O . LEU A 1 109 ? 0.907 -15.944 -13.185 1.00 98.19 109 LEU A O 1
ATOM 883 N N . ASN A 1 110 ? -0.827 -14.786 -14.004 1.00 98.06 110 ASN A N 1
ATOM 884 C CA . ASN A 1 110 ? -1.740 -15.918 -14.090 1.00 98.06 110 ASN A CA 1
ATOM 885 C C . ASN A 1 110 ? -1.550 -16.717 -15.384 1.00 98.06 110 ASN A C 1
ATOM 887 O O . ASN A 1 110 ? -1.071 -16.216 -16.401 1.00 98.06 110 ASN A O 1
ATOM 891 N N . LEU A 1 111 ? -2.031 -17.961 -15.354 1.00 97.38 111 LEU A N 1
ATOM 892 C CA . LEU A 1 111 ? -2.161 -18.824 -16.535 1.00 97.38 111 LEU A CA 1
ATOM 893 C C . LEU A 1 111 ? -3.420 -18.521 -17.364 1.00 97.38 111 LEU A C 1
ATOM 895 O O . LEU A 1 111 ? -3.615 -19.095 -18.431 1.00 97.38 111 LEU A O 1
ATOM 899 N N . VAL A 1 112 ? -4.272 -17.618 -16.878 1.00 98.12 112 VAL A N 1
ATOM 900 C CA . VAL A 1 112 ? -5.496 -17.162 -17.544 1.00 98.12 112 VAL A CA 1
ATOM 901 C C . VAL A 1 112 ? -5.478 -15.646 -17.695 1.00 98.12 112 VAL A C 1
ATOM 903 O O . VAL A 1 112 ? -4.773 -14.948 -16.964 1.00 98.12 112 VAL A O 1
ATOM 906 N N . ALA A 1 113 ? -6.247 -15.125 -18.648 1.00 98.25 113 ALA A N 1
ATOM 907 C CA . ALA A 1 113 ? -6.374 -13.685 -18.825 1.00 98.25 113 ALA A CA 1
ATOM 908 C C . ALA A 1 113 ? -7.064 -13.030 -17.616 1.00 98.25 113 ALA A C 1
ATOM 910 O O . ALA A 1 113 ? -7.986 -13.599 -17.031 1.00 98.25 113 ALA A O 1
ATOM 911 N N . VAL A 1 114 ? -6.639 -11.813 -17.278 1.00 97.88 114 VAL A N 1
ATOM 912 C CA . VAL A 1 114 ? -7.240 -10.986 -16.221 1.00 97.88 114 VAL A CA 1
ATOM 913 C C . VAL A 1 114 ? -7.592 -9.627 -16.806 1.00 97.88 114 VAL A C 1
ATOM 915 O O . VAL A 1 114 ? -6.846 -9.094 -17.622 1.00 97.88 114 VAL A O 1
ATOM 918 N N . THR A 1 115 ? -8.730 -9.061 -16.410 1.00 97.38 115 THR A N 1
ATOM 919 C CA . THR A 1 115 ? -9.104 -7.701 -16.819 1.00 97.38 115 THR A CA 1
ATOM 920 C C . THR A 1 115 ? -8.665 -6.708 -15.752 1.00 97.38 115 THR A C 1
ATOM 922 O O . THR A 1 115 ? -9.030 -6.858 -14.587 1.00 97.38 115 THR A O 1
ATOM 925 N N . VAL A 1 116 ? -7.904 -5.690 -16.150 1.00 98.12 116 VAL A N 1
ATOM 926 C CA . VAL A 1 116 ? -7.470 -4.585 -15.286 1.00 98.12 116 VAL A CA 1
ATOM 927 C C . VAL A 1 116 ? -7.844 -3.283 -15.970 1.00 98.12 116 VAL A C 1
ATOM 929 O O . VAL A 1 116 ? -7.460 -3.077 -17.118 1.00 98.12 116 VAL A O 1
ATOM 932 N N . ALA A 1 117 ? -8.597 -2.413 -15.290 1.00 97.00 117 ALA A N 1
ATOM 933 C CA . ALA A 1 117 ? -8.971 -1.100 -15.824 1.00 97.00 117 ALA A CA 1
ATOM 934 C C . ALA A 1 117 ? -9.595 -1.191 -17.243 1.00 97.00 117 ALA A C 1
ATOM 936 O O . ALA A 1 117 ? -9.236 -0.441 -18.150 1.00 97.00 117 ALA A O 1
ATOM 937 N N . ASN A 1 118 ? -10.520 -2.143 -17.435 1.00 96.81 118 ASN A N 1
ATOM 938 C CA . ASN A 1 118 ? -11.158 -2.508 -18.712 1.00 96.81 118 ASN A CA 1
ATOM 939 C C . ASN A 1 118 ? -10.225 -3.019 -19.832 1.00 96.81 118 ASN A C 1
ATOM 941 O O . ASN A 1 118 ? -10.613 -3.055 -20.999 1.00 96.81 118 ASN A O 1
ATOM 945 N N . VAL A 1 119 ? -8.998 -3.423 -19.512 1.00 98.12 119 VAL A N 1
ATOM 946 C CA . VAL A 1 119 ? -8.062 -3.996 -20.484 1.00 98.12 119 VAL A CA 1
ATOM 947 C C . VAL A 1 119 ? -7.820 -5.463 -20.161 1.00 98.12 119 VAL A C 1
ATOM 949 O O . VAL A 1 119 ? -7.428 -5.815 -19.047 1.00 98.12 119 VAL A O 1
ATOM 952 N N . VAL A 1 120 ? -8.050 -6.332 -21.146 1.00 97.94 120 VAL A N 1
ATOM 953 C CA . VAL A 1 120 ? -7.762 -7.766 -21.034 1.00 97.94 120 VAL A CA 1
ATOM 954 C C . VAL A 1 120 ? -6.255 -7.977 -21.136 1.00 97.94 120 VAL A C 1
ATOM 956 O O . VAL A 1 120 ? -5.656 -7.750 -22.184 1.00 97.94 120 VAL A O 1
ATOM 959 N N . CYS A 1 121 ? -5.649 -8.433 -20.046 1.00 98.31 121 CYS A N 1
ATOM 960 C CA . CYS A 1 121 ? -4.230 -8.740 -19.954 1.00 98.31 121 CYS A CA 1
ATOM 961 C C . CYS A 1 121 ? -4.021 -10.240 -20.190 1.00 98.31 121 CYS A C 1
ATOM 963 O O . CYS A 1 121 ? -4.456 -11.071 -19.385 1.00 98.31 121 CYS A O 1
ATOM 965 N N . ALA A 1 122 ? -3.365 -10.595 -21.296 1.00 98.25 122 ALA A N 1
ATOM 966 C CA . ALA A 1 122 ? -3.083 -11.985 -21.662 1.00 98.25 122 ALA A CA 1
ATOM 967 C C . ALA A 1 122 ? -2.181 -12.682 -20.619 1.00 98.25 122 ALA A C 1
ATOM 969 O O . ALA A 1 122 ? -1.386 -12.005 -19.967 1.00 98.25 122 ALA A O 1
ATOM 970 N N . PRO A 1 123 ? -2.303 -14.008 -20.423 1.00 98.25 123 PRO A N 1
ATOM 971 C CA . PRO A 1 123 ? -1.533 -14.733 -19.412 1.00 98.25 123 PRO A CA 1
ATOM 972 C C . PRO A 1 123 ? -0.029 -14.650 -19.674 1.00 98.25 123 PRO A C 1
ATOM 974 O O . PRO A 1 123 ? 0.412 -14.803 -20.812 1.00 98.25 123 PRO A O 1
ATOM 977 N N . PHE A 1 124 ? 0.749 -14.426 -18.613 1.00 97.00 124 PHE A N 1
ATOM 978 C CA . PHE A 1 124 ? 2.214 -14.324 -18.646 1.00 97.00 124 PHE A CA 1
ATOM 979 C C . PHE A 1 124 ? 2.760 -13.362 -19.713 1.00 97.00 124 PHE A C 1
ATOM 981 O O . PHE A 1 124 ? 3.807 -13.597 -20.317 1.00 97.00 124 PHE A O 1
ATOM 988 N N . ALA A 1 125 ? 2.030 -12.272 -19.951 1.00 96.75 125 ALA A N 1
ATOM 989 C CA . ALA A 1 125 ? 2.343 -11.285 -20.968 1.00 96.75 125 ALA A CA 1
ATOM 990 C C . ALA A 1 125 ? 2.218 -9.861 -20.425 1.00 96.75 125 ALA A C 1
ATOM 992 O O . ALA A 1 125 ? 1.464 -9.580 -19.488 1.00 96.75 125 ALA A O 1
ATOM 993 N N . LEU A 1 126 ? 2.958 -8.957 -21.064 1.00 97.38 126 LEU A N 1
ATOM 994 C CA . LEU A 1 126 ? 2.899 -7.529 -20.802 1.00 97.38 126 LEU A CA 1
ATOM 995 C C . LEU A 1 126 ? 1.809 -6.880 -21.660 1.00 97.38 126 LEU A C 1
ATOM 997 O O . LEU A 1 126 ? 1.741 -7.114 -22.864 1.00 97.38 126 LEU A O 1
ATOM 1001 N N . THR A 1 127 ? 0.978 -6.044 -21.046 1.00 98.12 127 THR A N 1
ATOM 1002 C CA . THR A 1 127 ? -0.123 -5.334 -21.704 1.00 98.12 127 THR A CA 1
ATOM 1003 C C . THR A 1 127 ? -0.066 -3.855 -21.339 1.00 98.12 127 THR A C 1
ATOM 1005 O O . THR A 1 127 ? -0.024 -3.513 -20.161 1.00 98.12 127 THR A O 1
ATOM 1008 N N . THR A 1 128 ? -0.058 -2.959 -22.327 1.00 97.38 128 THR A N 1
ATOM 1009 C CA . THR A 1 128 ? -0.164 -1.512 -22.076 1.00 97.38 128 THR A CA 1
ATOM 1010 C C . THR A 1 128 ? -1.615 -1.147 -21.789 1.00 97.38 128 THR A C 1
ATOM 1012 O O . THR A 1 128 ? -2.507 -1.525 -22.548 1.00 97.38 128 THR A O 1
ATOM 1015 N N . ILE A 1 129 ? -1.856 -0.404 -20.708 1.00 98.00 129 ILE A N 1
ATOM 1016 C CA . ILE A 1 129 ? -3.209 0.016 -20.343 1.00 98.00 129 ILE A CA 1
ATOM 1017 C C . ILE A 1 129 ? -3.604 1.259 -21.140 1.00 98.00 129 ILE A C 1
ATOM 1019 O O . ILE A 1 129 ? -2.844 2.220 -21.234 1.00 98.00 129 ILE A O 1
ATOM 1023 N N . ALA A 1 130 ? -4.808 1.236 -21.717 1.00 95.81 130 ALA A N 1
ATOM 1024 C CA . ALA A 1 130 ? -5.298 2.288 -22.607 1.00 95.81 130 ALA A CA 1
ATOM 1025 C C . ALA A 1 130 ? -5.521 3.631 -21.891 1.00 95.81 130 ALA A C 1
ATOM 1027 O O . ALA A 1 130 ? -5.322 4.693 -22.479 1.00 95.81 130 ALA A O 1
ATOM 1028 N N . THR A 1 131 ? -5.932 3.598 -20.621 1.00 96.94 131 THR A N 1
ATOM 1029 C CA . THR A 1 131 ? -6.196 4.802 -19.828 1.00 96.94 131 THR A CA 1
ATOM 1030 C C . THR A 1 131 ? -4.885 5.462 -19.407 1.00 96.94 131 THR A C 1
ATOM 1032 O O . THR A 1 131 ? -4.255 5.040 -18.437 1.00 96.94 131 THR A O 1
ATOM 1035 N N . ALA A 1 132 ? -4.482 6.513 -20.118 1.00 96.94 132 ALA A N 1
ATOM 1036 C CA . ALA A 1 132 ? -3.256 7.256 -19.838 1.00 96.94 132 ALA A CA 1
ATOM 1037 C C . ALA A 1 132 ? -3.250 7.894 -18.437 1.00 96.94 132 ALA A C 1
ATOM 1039 O O . ALA A 1 132 ? -4.294 8.269 -17.902 1.00 96.94 132 ALA A O 1
ATOM 1040 N N . LEU A 1 133 ? -2.056 8.042 -17.862 1.00 97.69 133 LEU A N 1
ATOM 1041 C CA . LEU A 1 133 ? -1.843 8.733 -16.591 1.00 97.69 133 LEU A CA 1
ATOM 1042 C C . LEU A 1 133 ? -2.274 10.213 -16.685 1.00 97.69 133 LEU A C 1
ATOM 1044 O O . LEU A 1 133 ? -2.039 10.842 -17.718 1.00 97.69 133 LEU A O 1
ATOM 1048 N N . PRO A 1 134 ? -2.816 10.815 -15.607 1.00 96.69 134 PRO A N 1
ATOM 1049 C CA . PRO A 1 134 ? -3.263 12.218 -15.597 1.00 96.69 134 PRO A CA 1
ATOM 1050 C C . PRO A 1 134 ? -2.145 13.243 -15.781 1.00 96.69 134 PRO A C 1
ATOM 1052 O O . PRO A 1 134 ? -2.397 14.385 -16.156 1.00 96.69 134 PRO A O 1
ATOM 1055 N N . ALA A 1 135 ? -0.916 12.846 -15.468 1.00 95.56 135 ALA A N 1
ATOM 1056 C CA . ALA A 1 135 ? 0.285 13.648 -15.601 1.00 95.56 135 ALA A CA 1
ATOM 1057 C C . ALA A 1 135 ? 1.459 12.732 -15.939 1.00 95.56 135 ALA A C 1
ATOM 1059 O O . ALA A 1 135 ? 1.491 11.571 -15.522 1.00 95.56 135 ALA A O 1
ATOM 1060 N N . ALA A 1 136 ? 2.423 13.273 -16.675 1.00 95.19 136 ALA A N 1
ATOM 1061 C CA . ALA A 1 136 ? 3.642 12.575 -17.043 1.00 95.19 136 ALA A CA 1
ATOM 1062 C C . ALA A 1 136 ? 4.452 12.156 -15.806 1.00 95.19 136 ALA A C 1
ATOM 1064 O O . ALA A 1 136 ? 4.727 12.989 -14.937 1.00 95.19 136 ALA A O 1
ATOM 1065 N N . ALA A 1 137 ? 4.857 10.889 -15.753 1.00 95.31 137 ALA A N 1
ATOM 1066 C CA . ALA A 1 137 ? 5.676 10.345 -14.680 1.00 95.31 137 ALA A CA 1
ATOM 1067 C C . ALA A 1 137 ? 7.118 10.847 -14.800 1.00 95.31 137 ALA A C 1
ATOM 1069 O O . ALA A 1 137 ? 7.739 10.735 -15.856 1.00 95.31 137 ALA A O 1
ATOM 1070 N N . SER A 1 138 ? 7.660 11.408 -13.721 1.00 94.62 138 SER A N 1
ATOM 1071 C CA . SER A 1 138 ? 9.034 11.918 -13.671 1.00 94.62 138 SER A CA 1
ATOM 1072 C C . SER A 1 138 ? 9.766 11.446 -12.411 1.00 94.62 138 SER A C 1
ATOM 1074 O O . SER A 1 138 ? 9.306 10.536 -11.733 1.00 94.62 138 SER A O 1
ATOM 1076 N N . TYR A 1 139 ? 10.925 12.024 -12.090 1.00 94.75 139 TYR A N 1
ATOM 1077 C CA . TYR A 1 139 ? 11.710 11.682 -10.900 1.00 94.75 139 TYR A CA 1
ATOM 1078 C C . TYR A 1 139 ? 10.833 11.548 -9.652 1.00 94.75 139 TYR A C 1
ATOM 1080 O O . TYR A 1 139 ? 10.075 12.465 -9.321 1.00 94.75 139 TYR A O 1
ATOM 1088 N N . GLY A 1 140 ? 10.949 10.410 -8.966 1.00 93.62 140 GLY A N 1
ATOM 1089 C CA . GLY A 1 140 ? 10.158 10.127 -7.768 1.00 93.62 140 GLY A CA 1
ATOM 1090 C C . GLY A 1 140 ? 8.691 9.760 -8.008 1.00 93.62 140 GLY A C 1
ATOM 1091 O O . GLY A 1 140 ? 7.940 9.621 -7.040 1.00 93.62 140 GLY A O 1
ATOM 1092 N N . ALA A 1 141 ? 8.257 9.607 -9.263 1.00 96.75 141 ALA A N 1
ATOM 1093 C CA . ALA A 1 141 ? 6.924 9.103 -9.557 1.00 96.75 141 ALA A CA 1
ATOM 1094 C C . ALA A 1 141 ? 6.747 7.701 -8.973 1.00 96.75 141 ALA A C 1
ATOM 1096 O O . ALA A 1 141 ? 7.702 6.924 -8.881 1.00 96.75 141 ALA A O 1
ATOM 1097 N N . SER A 1 142 ? 5.543 7.392 -8.510 1.00 96.38 142 SER A N 1
ATOM 1098 C CA . SER A 1 142 ? 5.281 6.143 -7.800 1.00 96.38 142 SER A CA 1
ATOM 1099 C C . SER A 1 142 ? 3.850 5.664 -7.949 1.00 96.38 142 SER A C 1
ATOM 1101 O O . SER A 1 142 ? 2.911 6.455 -8.082 1.00 96.38 142 SER A O 1
ATOM 1103 N N . PHE A 1 143 ? 3.724 4.343 -7.916 1.00 97.75 143 PHE A N 1
ATOM 1104 C CA . PHE A 1 143 ? 2.479 3.640 -7.695 1.00 97.75 143 PHE A CA 1
ATOM 1105 C C . PHE A 1 143 ? 2.431 3.129 -6.261 1.00 97.75 143 PHE A C 1
ATOM 1107 O O . PHE A 1 143 ? 3.446 2.804 -5.651 1.00 97.75 143 PHE A O 1
ATOM 1114 N N . THR A 1 144 ? 1.233 3.075 -5.699 1.00 97.62 144 THR A N 1
ATOM 1115 C CA . THR A 1 144 ? 0.999 2.420 -4.413 1.00 97.62 144 THR A CA 1
ATOM 1116 C C . THR A 1 144 ? -0.386 1.813 -4.424 1.00 97.62 144 THR A C 1
ATOM 1118 O O . THR A 1 144 ? -1.358 2.490 -4.767 1.00 97.62 144 THR A O 1
ATOM 1121 N N . LEU A 1 145 ? -0.479 0.548 -4.035 1.00 96.94 145 LEU A N 1
ATOM 1122 C CA . LEU A 1 145 ? -1.735 -0.174 -3.937 1.00 96.94 145 LEU A CA 1
ATOM 1123 C C . LEU A 1 145 ? -1.990 -0.525 -2.467 1.00 96.94 145 LEU A C 1
ATOM 1125 O O . LEU A 1 145 ? -1.451 -1.512 -1.969 1.00 96.94 145 LEU A O 1
ATOM 1129 N N . PRO A 1 146 ? -2.809 0.259 -1.743 1.00 95.69 146 PRO A N 1
ATOM 1130 C CA . PRO A 1 146 ? -3.346 -0.190 -0.470 1.00 95.69 146 PRO A CA 1
ATOM 1131 C C . PRO A 1 146 ? -4.025 -1.545 -0.651 1.00 95.69 146 PRO A C 1
ATOM 1133 O O . PRO A 1 146 ? -4.860 -1.697 -1.534 1.00 95.69 146 PRO A O 1
ATOM 1136 N N . ASN A 1 147 ? -3.657 -2.524 0.168 1.00 90.81 147 ASN A N 1
ATOM 1137 C CA . ASN A 1 147 ? -4.102 -3.901 0.014 1.00 90.81 147 ASN A CA 1
ATOM 1138 C C . ASN A 1 147 ? -4.526 -4.490 1.362 1.00 90.81 147 ASN A C 1
ATOM 1140 O O . ASN A 1 147 ? -3.716 -4.652 2.272 1.00 90.81 147 ASN A O 1
ATOM 1144 N N . ASP A 1 148 ? -5.801 -4.845 1.475 1.00 91.88 148 ASP A N 1
ATOM 1145 C CA . ASP A 1 148 ? -6.382 -5.449 2.673 1.00 91.88 148 ASP A CA 1
ATOM 1146 C C . ASP A 1 148 ? -5.781 -6.812 3.048 1.00 91.88 148 ASP A C 1
ATOM 1148 O O . ASP A 1 148 ? -5.727 -7.128 4.233 1.00 91.88 148 ASP A O 1
ATOM 1152 N N . LEU A 1 149 ? -5.265 -7.590 2.089 1.00 90.12 149 LEU A N 1
ATOM 1153 C CA . LEU A 1 149 ? -4.634 -8.890 2.366 1.00 90.12 149 LEU A CA 1
ATOM 1154 C C . LEU A 1 149 ? -3.322 -8.769 3.156 1.00 90.12 149 LEU A C 1
ATOM 1156 O O . LEU A 1 149 ? -2.882 -9.735 3.776 1.00 90.12 149 LEU A O 1
ATOM 1160 N N . GLU A 1 150 ? -2.694 -7.594 3.132 1.00 87.06 150 GLU A N 1
ATOM 1161 C CA . GLU A 1 150 ? -1.480 -7.293 3.897 1.00 87.06 150 GLU A CA 1
ATOM 1162 C C . GLU A 1 150 ? -1.772 -6.661 5.258 1.00 87.06 150 GLU A C 1
ATOM 1164 O O . GLU A 1 150 ? -0.856 -6.468 6.060 1.00 87.06 150 GLU A O 1
ATOM 1169 N N . VAL A 1 151 ? -3.031 -6.315 5.531 1.00 88.44 151 VAL A N 1
ATOM 1170 C CA . VAL A 1 151 ? -3.427 -5.714 6.801 1.00 88.44 151 VAL A CA 1
ATOM 1171 C C . VAL A 1 151 ? -3.562 -6.824 7.840 1.00 88.44 151 VAL A C 1
ATOM 1173 O O . VAL A 1 151 ? -4.418 -7.701 7.740 1.00 88.44 151 VAL A O 1
ATOM 1176 N N . GLY A 1 152 ? -2.693 -6.797 8.850 1.00 75.62 152 GLY A N 1
ATOM 1177 C CA . GLY A 1 152 ? -2.747 -7.745 9.960 1.00 75.62 152 GLY A CA 1
ATOM 1178 C C . GLY A 1 152 ? -4.048 -7.616 10.758 1.00 75.62 152 GLY A C 1
ATOM 1179 O O . GLY A 1 152 ? -4.582 -6.520 10.914 1.00 75.62 152 GLY A O 1
ATOM 1180 N N . GLY A 1 153 ? -4.548 -8.732 11.301 1.00 80.31 153 GLY A N 1
ATOM 1181 C CA . GLY A 1 153 ? -5.750 -8.716 12.147 1.00 80.31 153 GLY A CA 1
ATOM 1182 C C . GLY A 1 153 ? -5.572 -7.871 13.416 1.00 80.31 153 GLY A C 1
ATOM 1183 O O . GLY A 1 153 ? -6.470 -7.127 13.793 1.00 80.31 153 GLY A O 1
ATOM 1184 N N . VAL A 1 154 ? -4.387 -7.939 14.031 1.00 89.12 154 VAL A N 1
ATOM 1185 C CA . VAL A 1 154 ? -3.951 -7.031 15.101 1.00 89.12 154 VAL A CA 1
ATOM 1186 C C . VAL A 1 154 ? -2.826 -6.162 14.548 1.00 89.12 154 VAL A C 1
ATOM 1188 O O . VAL A 1 154 ? -1.820 -6.685 14.071 1.00 89.12 154 VAL A O 1
ATOM 1191 N N . ILE A 1 155 ? -3.020 -4.847 14.602 1.00 89.06 155 ILE A N 1
ATOM 1192 C CA . ILE A 1 155 ? -2.081 -3.829 14.114 1.00 89.06 155 ILE A CA 1
ATOM 1193 C C . ILE A 1 155 ? -1.073 -3.459 15.200 1.00 89.06 155 ILE A C 1
ATOM 1195 O O . ILE A 1 155 ? 0.122 -3.362 14.941 1.00 89.06 155 ILE A O 1
ATOM 1199 N N . ASP A 1 156 ? -1.557 -3.263 16.423 1.00 89.38 156 ASP A N 1
ATOM 1200 C CA . ASP A 1 156 ? -0.731 -2.949 17.588 1.00 89.38 156 ASP A CA 1
ATOM 1201 C C . ASP A 1 156 ? -1.450 -3.419 18.859 1.00 89.38 156 ASP A C 1
ATOM 1203 O O . ASP A 1 156 ? -2.589 -3.892 18.806 1.00 89.38 156 ASP A O 1
ATOM 1207 N N . ASN A 1 157 ? -0.811 -3.306 20.014 1.00 90.69 157 ASN A N 1
ATOM 1208 C C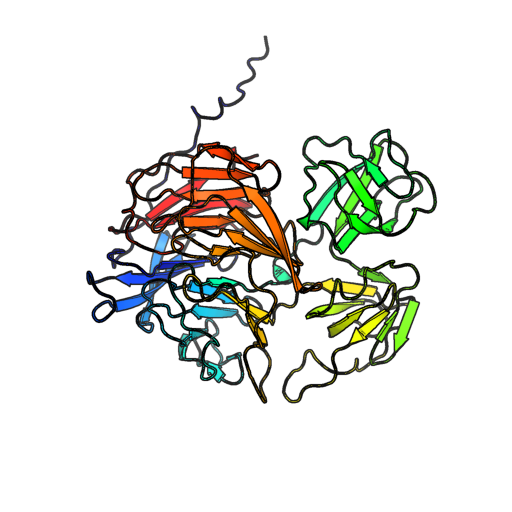A . ASN A 1 157 ? -1.425 -3.624 21.297 1.00 90.69 157 ASN A CA 1
ATOM 1209 C C . ASN A 1 157 ? -0.973 -2.644 22.385 1.00 90.69 157 ASN A C 1
ATOM 1211 O O . ASN A 1 157 ? -0.228 -1.696 22.131 1.00 90.69 157 ASN A O 1
ATOM 1215 N N . GLY A 1 158 ? -1.511 -2.807 23.587 1.00 91.50 158 GLY A N 1
ATOM 1216 C CA . GLY A 1 158 ? -1.099 -1.996 24.717 1.00 91.50 158 GLY A CA 1
ATOM 1217 C C . GLY A 1 158 ? -1.595 -2.510 26.055 1.00 91.50 158 GLY A C 1
ATOM 1218 O O . GLY A 1 158 ? -2.518 -3.324 26.150 1.00 91.50 158 GLY A O 1
ATOM 1219 N N . VAL A 1 159 ? -0.964 -1.974 27.097 1.00 92.88 159 VAL A N 1
ATOM 1220 C CA . VAL A 1 159 ? -1.325 -2.181 28.499 1.00 92.88 159 VAL A CA 1
ATOM 1221 C C . VAL A 1 159 ? -1.623 -0.825 29.124 1.00 92.88 159 VAL A C 1
ATOM 1223 O O . VAL A 1 159 ? -0.824 0.107 29.009 1.00 92.88 159 VAL A O 1
ATOM 1226 N N . VAL A 1 160 ? -2.780 -0.711 29.770 1.00 93.75 160 VAL A N 1
ATOM 1227 C CA . VAL A 1 160 ? -3.264 0.511 30.411 1.00 93.75 160 VAL A CA 1
ATOM 1228 C C . VAL A 1 160 ? -2.341 0.924 31.555 1.00 93.75 160 VAL A C 1
ATOM 1230 O O . VAL A 1 160 ? -2.037 0.135 32.451 1.00 93.75 160 VAL A O 1
ATOM 1233 N N . ALA A 1 161 ? -1.961 2.198 31.555 1.00 92.31 161 ALA A N 1
ATOM 1234 C CA . ALA A 1 161 ? -1.210 2.864 32.610 1.00 92.31 161 ALA A CA 1
ATOM 1235 C C . ALA A 1 161 ? -2.084 3.734 33.512 1.00 92.31 161 ALA A C 1
ATOM 1237 O O . ALA A 1 161 ? -3.194 4.145 33.156 1.00 92.31 161 ALA A O 1
ATOM 1238 N N . ALA A 1 162 ? -1.496 4.110 34.650 1.00 89.94 162 ALA A N 1
ATOM 1239 C CA . ALA A 1 162 ? -1.987 5.202 35.477 1.00 89.94 162 ALA A CA 1
ATOM 1240 C C . ALA A 1 162 ? -2.109 6.506 34.660 1.00 89.94 162 ALA A C 1
ATOM 1242 O O . ALA A 1 162 ? -1.323 6.762 33.750 1.00 89.94 162 ALA A O 1
ATOM 1243 N N . GLY A 1 163 ? -3.100 7.336 34.994 1.00 88.44 163 GLY A N 1
ATOM 1244 C CA . GLY A 1 163 ? -3.425 8.555 34.238 1.00 88.44 163 GLY A CA 1
ATOM 1245 C C . GLY A 1 163 ? -4.418 8.338 33.089 1.00 88.44 163 GLY A C 1
ATOM 1246 O O . GLY A 1 163 ? -4.885 9.308 32.496 1.00 88.44 163 GLY A O 1
ATOM 1247 N N . THR A 1 164 ? -4.790 7.087 32.808 1.00 93.69 164 THR A N 1
ATOM 1248 C CA . THR A 1 164 ? -5.885 6.757 31.891 1.00 93.69 164 THR A CA 1
ATOM 1249 C C . THR A 1 164 ? -7.227 7.293 32.400 1.00 93.69 164 THR A C 1
ATOM 1251 O O . THR A 1 164 ? -7.528 7.267 33.592 1.00 93.69 164 THR A O 1
ATOM 1254 N N . THR A 1 165 ? -8.057 7.755 31.469 1.00 95.94 165 THR A N 1
ATOM 1255 C CA . THR A 1 165 ? -9.453 8.156 31.685 1.00 95.94 165 THR A CA 1
ATOM 1256 C C . THR A 1 165 ? -10.369 7.363 30.749 1.00 95.94 165 THR A C 1
ATOM 1258 O O . THR A 1 165 ? -9.903 6.617 29.890 1.00 95.94 165 THR A O 1
ATOM 1261 N N . ALA A 1 166 ? -11.687 7.551 30.851 1.00 94.62 166 ALA A N 1
ATOM 1262 C CA . ALA A 1 166 ? -12.637 6.887 29.955 1.00 94.62 166 ALA A CA 1
ATOM 1263 C C . ALA A 1 166 ? -12.502 7.308 28.473 1.00 94.62 166 ALA A C 1
ATOM 1265 O O . ALA A 1 166 ? -12.974 6.578 27.606 1.00 94.62 166 ALA A O 1
ATOM 1266 N N . SER A 1 167 ? -11.867 8.449 28.172 1.00 95.56 167 SER A N 1
ATOM 1267 C CA . SER A 1 167 ? -11.715 8.979 26.800 1.00 95.56 167 SER A CA 1
ATOM 1268 C C . SER A 1 167 ? -10.258 9.131 26.350 1.00 95.56 167 SER A C 1
ATOM 1270 O O . SER A 1 167 ? -10.006 9.515 25.209 1.00 95.56 167 SER A O 1
ATOM 1272 N N . SER A 1 168 ? -9.293 8.851 27.226 1.00 95.12 168 SER A N 1
ATOM 1273 C CA . SER A 1 168 ? -7.863 8.962 26.932 1.00 95.12 168 SER A CA 1
ATOM 1274 C C . SER A 1 168 ? -7.126 7.800 27.576 1.00 95.12 168 SER A C 1
ATOM 1276 O O . SER A 1 168 ? -7.077 7.721 28.802 1.00 95.12 168 SER A O 1
ATOM 1278 N N . LEU A 1 169 ? -6.551 6.920 26.760 1.00 93.19 169 LEU A N 1
ATOM 1279 C CA . LEU A 1 169 ? -5.728 5.807 27.221 1.00 93.19 169 LEU A CA 1
ATOM 1280 C C . LEU A 1 169 ? -4.267 6.228 27.265 1.00 93.19 169 LEU A C 1
ATOM 1282 O O . LEU A 1 169 ? -3.740 6.720 26.270 1.00 93.19 169 LEU A O 1
ATOM 1286 N N . VAL A 1 170 ? -3.624 5.995 28.402 1.00 90.62 170 VAL A N 1
ATOM 1287 C CA . VAL A 1 170 ? -2.174 6.110 28.575 1.00 90.62 170 VAL A CA 1
ATOM 1288 C C . VAL A 1 170 ? -1.621 4.697 28.688 1.00 90.62 170 VAL A C 1
ATOM 1290 O O . VAL A 1 170 ? -2.244 3.857 29.339 1.00 90.62 170 VAL A O 1
ATOM 1293 N N . THR A 1 171 ? -0.474 4.411 28.076 1.00 84.62 171 THR A N 1
ATOM 1294 C CA . THR A 1 171 ? 0.113 3.063 28.087 1.00 84.62 171 THR A CA 1
ATOM 1295 C C . THR A 1 171 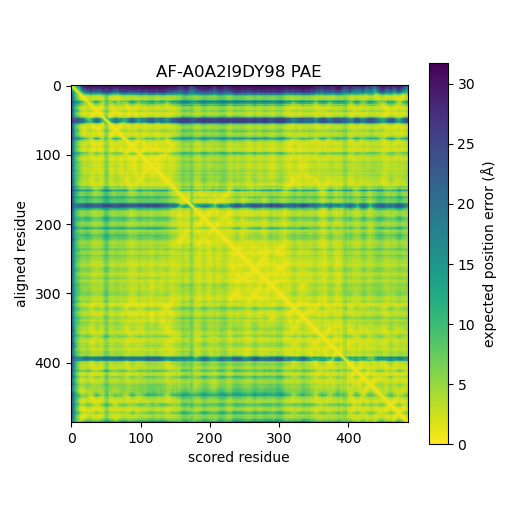? 1.428 2.993 28.834 1.00 84.62 171 THR A C 1
ATOM 1297 O O . THR A 1 171 ? 2.230 3.921 28.787 1.00 84.62 171 THR A O 1
ATOM 1300 N N . THR A 1 172 ? 1.674 1.869 29.512 1.00 68.31 172 THR A N 1
ATOM 1301 C CA . THR A 1 172 ? 2.947 1.622 30.218 1.00 68.31 172 THR A CA 1
ATOM 1302 C C . THR A 1 172 ? 4.027 1.062 29.305 1.00 68.31 172 THR A C 1
ATOM 1304 O O . THR A 1 172 ? 5.180 0.941 29.710 1.00 68.31 172 THR A O 1
ATOM 1307 N N . ASP A 1 173 ? 3.651 0.643 28.104 1.00 62.09 173 ASP A N 1
ATOM 1308 C CA . ASP A 1 173 ? 4.533 -0.087 27.218 1.00 62.09 173 ASP A CA 1
ATOM 1309 C C . ASP A 1 173 ? 5.493 0.875 26.498 1.00 62.09 173 ASP A C 1
ATOM 1311 O O . ASP A 1 173 ? 5.092 1.681 25.660 1.00 62.09 173 ASP A O 1
ATOM 1315 N N . ALA A 1 174 ? 6.782 0.785 26.838 1.00 51.16 174 ALA A N 1
ATOM 1316 C CA . ALA A 1 174 ? 7.856 1.541 26.192 1.00 51.16 174 ALA A CA 1
ATOM 1317 C C . ALA A 1 174 ? 8.033 1.176 24.700 1.00 51.16 174 ALA A C 1
ATOM 1319 O O . ALA A 1 174 ? 8.699 1.908 23.965 1.00 51.16 174 ALA A O 1
ATOM 1320 N N . THR A 1 175 ? 7.428 0.067 24.252 1.00 48.62 175 THR A N 1
ATOM 1321 C CA . THR A 1 175 ? 7.339 -0.358 22.849 1.00 48.62 175 THR A CA 1
ATOM 1322 C C . THR A 1 175 ? 6.018 0.044 22.176 1.00 48.62 175 THR A C 1
ATOM 1324 O O . THR A 1 175 ? 5.977 0.102 20.943 1.00 48.62 175 THR A O 1
ATOM 1327 N N . ALA A 1 176 ? 4.987 0.439 22.946 1.00 57.31 176 ALA A N 1
ATOM 1328 C CA . ALA A 1 176 ? 3.730 1.023 22.458 1.00 57.31 176 ALA A CA 1
ATOM 1329 C C . ALA A 1 176 ? 3.951 2.473 22.017 1.00 57.31 176 ALA A C 1
ATOM 1331 O O . ALA A 1 176 ? 3.569 3.477 22.622 1.00 57.31 176 ALA A O 1
ATOM 1332 N N . ASN A 1 177 ? 4.643 2.560 20.901 1.00 66.31 177 ASN A N 1
ATOM 1333 C CA . ASN A 1 177 ? 5.110 3.773 20.291 1.00 66.31 177 ASN A CA 1
ATOM 1334 C C . ASN A 1 177 ? 4.047 4.186 19.252 1.00 66.31 177 ASN A C 1
ATOM 1336 O O . ASN A 1 177 ? 4.170 3.988 18.040 1.00 66.31 177 ASN A O 1
ATOM 1340 N N . TYR A 1 178 ? 2.926 4.694 19.768 1.00 83.06 178 TYR A N 1
ATOM 1341 C CA . TYR A 1 178 ? 1.772 5.104 18.967 1.00 83.06 178 TYR A CA 1
ATOM 1342 C C . TYR A 1 178 ? 2.056 6.361 18.155 1.00 83.06 178 TYR A C 1
ATOM 1344 O O . TYR A 1 178 ? 2.490 7.374 18.701 1.00 83.06 178 TYR A O 1
ATOM 1352 N N . GLY A 1 179 ? 1.772 6.292 16.854 1.00 79.12 179 GLY A N 1
ATOM 1353 C CA . GLY A 1 179 ? 1.873 7.415 15.924 1.00 79.12 179 GLY A CA 1
ATOM 1354 C C . GLY A 1 179 ? 0.515 7.798 15.345 1.00 79.12 179 GLY A C 1
ATOM 1355 O O . GLY A 1 179 ? -0.441 7.026 15.407 1.00 79.12 179 GLY A O 1
ATOM 1356 N N . GLY A 1 180 ? 0.441 8.974 14.713 1.00 81.81 180 GLY A N 1
ATOM 1357 C CA . GLY A 1 180 ? -0.790 9.485 14.089 1.00 81.81 180 GLY A CA 1
ATOM 1358 C C . GLY A 1 180 ? -1.400 8.568 13.017 1.00 81.81 180 GLY A C 1
ATOM 1359 O O . GLY A 1 180 ? -2.566 8.728 12.668 1.00 81.81 180 GLY A O 1
ATOM 1360 N N . GLY A 1 181 ? -0.648 7.571 12.541 1.00 84.44 181 GLY A N 1
ATOM 1361 C CA . GLY A 1 181 ? -1.125 6.511 11.651 1.00 84.44 181 GLY A CA 1
ATOM 1362 C C . GLY A 1 181 ? -2.258 5.641 12.204 1.00 84.44 181 GLY A C 1
ATOM 1363 O O . GLY A 1 181 ? -2.986 5.035 11.423 1.00 84.44 181 GLY A O 1
ATOM 1364 N N . LEU A 1 182 ? -2.444 5.619 13.529 1.00 89.81 182 LEU A N 1
ATOM 1365 C CA . LEU A 1 182 ? -3.487 4.831 14.194 1.00 89.81 182 LEU A CA 1
ATOM 1366 C C . LEU A 1 182 ? -4.857 5.527 14.223 1.00 89.81 182 LEU A C 1
ATOM 1368 O O . LEU A 1 182 ? -5.853 4.909 14.599 1.00 89.81 182 LEU A O 1
ATOM 1372 N N . VAL A 1 183 ? -4.935 6.810 13.853 1.00 91.56 183 VAL A N 1
ATOM 1373 C CA . VAL A 1 183 ? -6.204 7.549 13.830 1.00 91.56 183 VAL A CA 1
ATOM 1374 C C . VAL A 1 183 ? -7.162 6.905 12.828 1.00 91.56 183 VAL A C 1
ATOM 1376 O O . VAL A 1 183 ? -6.811 6.667 11.675 1.00 91.56 183 VAL A O 1
ATOM 1379 N N . GLY A 1 184 ? -8.386 6.632 13.281 1.00 93.31 184 GLY A N 1
ATOM 1380 C CA . GLY A 1 184 ? -9.397 5.915 12.510 1.00 93.31 184 GLY A CA 1
ATOM 1381 C C . GLY A 1 184 ? -9.362 4.396 12.677 1.00 93.31 184 GLY A C 1
ATOM 1382 O O . GLY A 1 184 ? -10.310 3.757 12.235 1.00 93.31 184 GLY A O 1
ATOM 1383 N N . LEU A 1 185 ? -8.357 3.808 13.338 1.00 94.88 185 LEU A N 1
ATOM 1384 C CA . LEU A 1 185 ? -8.414 2.413 13.801 1.00 94.88 185 LEU A CA 1
ATOM 1385 C C . LEU A 1 185 ? -9.287 2.285 15.053 1.00 94.88 185 LEU A C 1
ATOM 1387 O O . LEU A 1 185 ? -9.708 3.290 15.633 1.00 94.88 185 LEU A O 1
ATOM 1391 N N . GLN A 1 186 ? -9.558 1.054 15.484 1.00 95.31 186 GLN A N 1
ATOM 1392 C CA . GLN A 1 186 ? -10.285 0.800 16.724 1.00 95.31 186 GLN A CA 1
ATOM 1393 C C . GLN A 1 186 ? -9.419 0.075 17.746 1.00 95.31 186 GLN A C 1
ATOM 1395 O O . GLN A 1 186 ? -8.622 -0.792 17.398 1.00 95.31 186 GLN A O 1
ATOM 1400 N N . ILE A 1 187 ? -9.622 0.400 19.018 1.00 95.88 187 ILE A N 1
ATOM 1401 C CA . ILE A 1 187 ? -9.183 -0.449 20.121 1.00 95.88 187 ILE A CA 1
ATOM 1402 C C . ILE A 1 187 ? -10.242 -1.509 20.419 1.00 95.88 187 ILE A C 1
ATOM 1404 O O . ILE A 1 187 ? -11.438 -1.255 20.250 1.00 95.88 187 ILE A O 1
ATOM 1408 N N . ARG A 1 188 ? -9.807 -2.642 20.966 1.00 95.69 188 ARG A N 1
ATOM 1409 C CA . ARG A 1 188 ? -10.650 -3.622 21.651 1.00 95.69 188 ARG A CA 1
ATOM 1410 C C . ARG A 1 188 ? -9.963 -4.092 22.924 1.00 95.69 188 ARG A C 1
ATOM 1412 O O . ARG A 1 188 ? -8.853 -4.615 22.871 1.00 95.69 188 ARG A O 1
ATOM 1419 N N . PHE A 1 189 ? -10.631 -3.937 24.063 1.00 96.38 189 PHE A N 1
ATOM 1420 C CA . PHE A 1 189 ? -10.122 -4.459 25.330 1.00 96.38 189 PHE A CA 1
ATOM 1421 C C . PHE A 1 189 ? -10.129 -5.989 25.330 1.00 96.38 189 PHE A C 1
ATOM 1423 O O . PHE A 1 189 ? -11.120 -6.618 24.953 1.00 96.38 189 PHE A O 1
ATOM 1430 N N . THR A 1 190 ? -9.021 -6.584 25.758 1.00 96.56 190 THR A N 1
ATOM 1431 C CA . THR A 1 190 ? -8.812 -8.038 25.819 1.00 96.56 190 THR A CA 1
ATOM 1432 C C . THR A 1 190 ? -8.820 -8.582 27.242 1.00 96.56 190 THR A C 1
ATOM 1434 O O . THR A 1 190 ? -8.894 -9.793 27.426 1.00 96.56 190 THR A O 1
ATOM 1437 N N . SER A 1 191 ? -8.793 -7.710 28.248 1.00 95.94 191 SER A N 1
ATOM 1438 C CA . SER A 1 191 ? -8.928 -8.081 29.656 1.00 95.94 191 SER A CA 1
ATOM 1439 C C . SER A 1 191 ? -9.715 -7.028 30.440 1.00 95.94 191 SER A C 1
ATOM 1441 O O . SER A 1 191 ? -10.162 -6.024 29.882 1.00 95.94 191 SER A O 1
ATOM 1443 N N . GLY A 1 192 ? -9.874 -7.272 31.741 1.00 94.56 192 GLY A N 1
ATOM 1444 C CA . GLY A 1 192 ? -10.543 -6.350 32.653 1.00 94.56 192 GLY A CA 1
ATOM 1445 C C . GLY A 1 192 ? -12.063 -6.352 32.518 1.00 94.56 192 GLY A C 1
ATOM 1446 O O . GLY A 1 192 ? -12.655 -7.101 31.738 1.00 94.56 192 GLY A O 1
ATOM 1447 N N . THR A 1 193 ? -12.713 -5.479 33.284 1.00 92.88 193 THR A N 1
ATOM 1448 C CA . THR A 1 193 ? -14.181 -5.326 33.291 1.00 92.88 193 THR A CA 1
ATOM 1449 C C . THR A 1 193 ? -14.726 -4.722 31.995 1.00 92.88 193 THR A C 1
ATOM 1451 O O . THR A 1 193 ? -15.919 -4.824 31.716 1.00 92.88 193 THR A O 1
ATOM 1454 N N . LEU A 1 194 ? -13.854 -4.114 31.187 1.00 94.75 194 LEU A N 1
ATOM 1455 C CA . LEU A 1 194 ? -14.174 -3.549 29.878 1.00 94.75 194 LEU A CA 1
ATOM 1456 C C . LEU A 1 194 ? -13.897 -4.522 28.722 1.00 94.75 194 LEU A C 1
ATOM 1458 O O . LEU A 1 194 ? -14.041 -4.125 27.566 1.00 94.75 194 LEU A O 1
ATOM 1462 N N . GLY A 1 195 ? -13.520 -5.775 29.009 1.00 95.06 195 GLY A N 1
ATOM 1463 C CA . GLY A 1 195 ? -13.230 -6.797 28.003 1.00 95.06 195 GLY A CA 1
ATOM 1464 C C . GLY A 1 195 ? -14.299 -6.871 26.906 1.00 95.06 195 GLY A C 1
ATOM 1465 O O . GLY A 1 195 ? -15.496 -6.932 27.178 1.00 95.06 195 GLY A O 1
ATOM 1466 N N . GLY A 1 196 ? -13.860 -6.824 25.648 1.00 93.00 196 GLY A N 1
ATOM 1467 C CA . GLY A 1 196 ? -14.720 -6.823 24.465 1.00 93.00 196 GLY A CA 1
ATOM 1468 C C . GLY A 1 196 ? -15.257 -5.450 24.043 1.00 93.00 196 GLY A C 1
ATOM 1469 O O . GLY A 1 196 ? -15.727 -5.324 22.913 1.00 93.00 196 GLY A O 1
ATOM 1470 N N . GLN A 1 197 ? -15.163 -4.404 24.875 1.00 93.81 197 GLN A N 1
ATOM 1471 C CA . GLN A 1 197 ? -15.542 -3.058 24.437 1.00 93.81 197 GLN A CA 1
ATOM 1472 C C . GLN A 1 197 ? -14.581 -2.539 23.366 1.00 93.81 197 GLN A C 1
ATOM 1474 O O . GLN A 1 197 ? -13.361 -2.657 23.493 1.00 93.81 197 GLN A O 1
ATOM 1479 N N . THR A 1 198 ? -15.153 -1.910 22.336 1.00 95.12 198 THR A N 1
ATOM 1480 C CA . THR A 1 198 ? -14.414 -1.309 21.221 1.00 95.12 198 THR A CA 1
ATOM 1481 C C . THR A 1 198 ? -14.602 0.200 21.168 1.00 95.12 198 THR A C 1
ATOM 1483 O O . THR A 1 198 ? -15.718 0.675 21.402 1.00 95.12 198 THR A O 1
ATOM 1486 N N . ARG A 1 199 ? -13.570 0.960 20.797 1.00 95.94 199 ARG A N 1
ATOM 1487 C CA . ARG A 1 199 ? -13.668 2.412 20.548 1.00 95.94 199 ARG A CA 1
ATOM 1488 C C . ARG A 1 199 ? -12.781 2.832 19.384 1.00 95.94 199 ARG A C 1
ATOM 1490 O O . ARG A 1 199 ? -11.661 2.350 19.266 1.00 95.94 199 ARG A O 1
ATOM 1497 N N . THR A 1 200 ? -13.265 3.760 18.566 1.00 96.00 200 THR A N 1
ATOM 1498 C CA . THR A 1 200 ? -12.469 4.384 17.500 1.00 96.00 200 THR A CA 1
ATOM 1499 C C . THR A 1 200 ? -11.412 5.310 18.106 1.00 96.00 200 THR A C 1
ATOM 1501 O O . THR A 1 200 ? -11.709 6.057 19.041 1.00 96.00 200 THR A O 1
ATOM 1504 N N . ILE A 1 201 ? -10.192 5.289 17.571 1.00 95.50 201 ILE A N 1
ATOM 1505 C CA . ILE A 1 201 ? -9.112 6.215 17.926 1.00 95.50 201 ILE A CA 1
ATOM 1506 C C . ILE A 1 201 ? -9.322 7.519 17.150 1.00 95.50 201 ILE A C 1
ATOM 1508 O O . ILE A 1 201 ? -9.305 7.524 15.917 1.00 95.50 201 ILE A O 1
ATOM 1512 N N . SER A 1 202 ? -9.519 8.628 17.862 1.00 94.25 202 SER A N 1
ATOM 1513 C CA . SER A 1 202 ? -9.759 9.951 17.269 1.00 94.25 202 SER A CA 1
ATOM 1514 C C . SER A 1 202 ? -8.491 10.793 17.146 1.00 94.25 202 SER A C 1
ATOM 1516 O O . SER A 1 202 ? -8.393 11.613 16.235 1.00 94.25 202 SER A O 1
ATOM 1518 N N . ALA A 1 203 ? -7.514 10.589 18.029 1.00 92.50 203 ALA A N 1
ATOM 1519 C CA . ALA A 1 203 ? -6.233 11.281 17.987 1.00 92.50 203 ALA A CA 1
ATOM 1520 C C . ALA A 1 203 ? -5.135 10.482 18.698 1.00 92.50 203 ALA A C 1
ATOM 1522 O O . ALA A 1 203 ? -5.404 9.645 19.560 1.00 92.50 203 ALA A O 1
ATOM 1523 N N . VAL A 1 204 ? -3.887 10.806 18.362 1.00 90.56 204 VAL A N 1
ATOM 1524 C CA . VAL A 1 204 ? -2.684 10.345 19.065 1.00 90.56 204 VAL A CA 1
ATOM 1525 C C . VAL A 1 204 ? -1.899 11.595 19.480 1.00 90.56 204 VAL A C 1
ATOM 1527 O O . VAL A 1 204 ? -1.052 12.061 18.719 1.00 90.56 204 VAL A O 1
ATOM 1530 N N . PRO A 1 205 ? -2.243 12.223 20.622 1.00 88.44 205 PRO A N 1
ATOM 1531 C CA . PRO A 1 205 ? -1.700 13.531 21.004 1.00 88.44 205 PRO A CA 1
ATOM 1532 C C . PRO A 1 205 ? -0.232 13.474 21.440 1.00 88.44 205 PRO A C 1
ATOM 1534 O O . PRO A 1 205 ? 0.480 14.471 21.363 1.00 88.44 205 PRO A O 1
ATOM 1537 N N . ALA A 1 206 ? 0.219 12.312 21.908 1.00 83.94 206 ALA A N 1
ATOM 1538 C CA . ALA A 1 206 ? 1.588 12.058 22.318 1.00 83.94 206 ALA A CA 1
ATOM 1539 C C . ALA A 1 206 ? 1.899 10.565 22.178 1.00 83.94 206 ALA A C 1
ATOM 1541 O O . ALA A 1 206 ? 0.995 9.731 22.081 1.00 83.94 206 ALA A O 1
ATOM 1542 N N . ARG A 1 207 ? 3.189 10.222 22.213 1.00 78.50 207 ARG A N 1
ATOM 1543 C CA . ARG A 1 207 ? 3.627 8.820 22.237 1.00 78.50 207 ARG A CA 1
ATOM 1544 C C . ARG A 1 207 ? 3.038 8.115 23.461 1.00 78.50 207 ARG A C 1
ATOM 1546 O O . ARG A 1 207 ? 3.046 8.678 24.554 1.00 78.50 207 ARG A O 1
ATOM 1553 N N . GLY A 1 208 ? 2.501 6.914 23.258 1.00 84.50 208 GLY A N 1
ATOM 1554 C CA . GLY A 1 208 ? 1.864 6.118 24.314 1.00 84.50 208 GLY A CA 1
ATOM 1555 C C . GLY A 1 208 ? 0.528 6.673 24.823 1.00 84.50 208 GLY A C 1
ATOM 1556 O O . GLY A 1 208 ? 0.040 6.223 25.856 1.00 84.50 208 GLY A O 1
ATOM 1557 N N . THR A 1 209 ? -0.071 7.660 24.140 1.00 90.12 209 THR A N 1
ATOM 1558 C CA . THR A 1 209 ? -1.397 8.192 24.491 1.00 90.12 209 THR A CA 1
ATOM 1559 C C . THR A 1 209 ? -2.349 8.113 23.303 1.00 90.12 209 THR A C 1
ATOM 1561 O O . THR A 1 209 ? -2.039 8.607 22.220 1.00 90.12 209 THR A O 1
ATOM 1564 N N . LEU A 1 210 ? -3.531 7.535 23.514 1.00 94.31 210 LEU A N 1
ATOM 1565 C CA . LEU A 1 210 ? -4.615 7.470 22.533 1.00 94.31 210 LEU A CA 1
ATOM 1566 C C . LEU A 1 210 ? -5.821 8.251 23.043 1.00 94.31 210 LEU A C 1
ATOM 1568 O O . LEU A 1 210 ? -6.272 8.034 24.165 1.00 94.31 210 LEU A O 1
ATOM 1572 N N . THR A 1 211 ? -6.395 9.101 22.200 1.00 95.69 211 THR A N 1
ATOM 1573 C CA . THR A 1 211 ? -7.710 9.698 22.451 1.00 95.69 211 THR A CA 1
ATOM 1574 C C . THR A 1 211 ? -8.782 8.859 21.768 1.00 95.69 211 THR A C 1
ATOM 1576 O O . THR A 1 211 ? -8.650 8.491 20.598 1.00 95.69 211 THR A O 1
ATOM 1579 N N . LEU A 1 212 ? -9.845 8.549 22.504 1.00 96.62 212 LEU A N 1
ATOM 1580 C CA . LEU A 1 212 ? -10.977 7.766 22.021 1.00 96.62 212 LEU A CA 1
ATOM 1581 C C . LEU A 1 212 ? -12.077 8.696 21.510 1.00 96.62 212 LEU A C 1
ATOM 1583 O O . LEU A 1 212 ? -12.330 9.757 22.080 1.00 96.62 212 LEU A O 1
ATOM 1587 N N . ALA A 1 213 ? -12.755 8.291 20.440 1.00 96.00 213 ALA A N 1
ATOM 1588 C CA . ALA A 1 213 ? -13.829 9.076 19.835 1.00 96.00 213 ALA A CA 1
ATOM 1589 C C . ALA A 1 213 ? -15.087 9.169 20.718 1.00 96.00 213 ALA A C 1
ATOM 1591 O O . ALA A 1 213 ? -15.893 10.084 20.565 1.00 96.00 213 ALA A O 1
ATOM 1592 N N . SER A 1 214 ? -15.248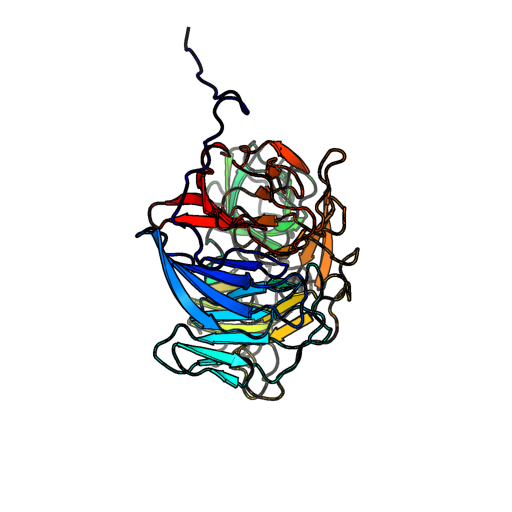 8.243 21.663 1.00 94.88 214 SER A N 1
ATOM 1593 C CA . SER A 1 214 ? -16.291 8.276 22.684 1.00 94.88 214 SER A CA 1
ATOM 1594 C C . SER A 1 214 ? -15.801 7.636 23.981 1.00 94.88 214 SER A C 1
ATOM 1596 O O . SER A 1 214 ? -14.927 6.765 23.969 1.00 94.88 214 SER A O 1
ATOM 1598 N N . ALA A 1 215 ? -16.390 8.049 25.104 1.00 95.12 215 ALA A N 1
ATOM 1599 C CA . ALA A 1 215 ? -16.037 7.513 26.412 1.00 95.12 215 ALA A CA 1
ATOM 1600 C C . ALA A 1 215 ? -16.331 6.003 26.517 1.00 95.12 215 ALA A C 1
ATOM 1602 O O . ALA A 1 215 ? -17.305 5.471 25.964 1.00 95.12 215 ALA A O 1
ATOM 1603 N N . LEU A 1 216 ? -15.475 5.294 27.242 1.00 94.62 216 LEU A N 1
ATOM 1604 C CA . LEU A 1 216 ? -15.714 3.935 27.719 1.00 94.62 216 LEU A CA 1
ATOM 1605 C C . LEU A 1 216 ? -16.788 3.931 28.814 1.00 94.62 216 LEU A C 1
ATOM 1607 O O . LEU A 1 216 ? -17.067 4.959 29.429 1.00 94.62 216 LEU A O 1
ATOM 1611 N N . GLY A 1 217 ? -17.393 2.766 29.066 1.00 91.81 217 GLY A N 1
ATOM 1612 C CA . GLY A 1 217 ? -18.420 2.635 30.112 1.00 91.81 217 GLY A CA 1
ATOM 1613 C C . GLY A 1 217 ? -17.899 2.861 31.540 1.00 91.81 217 GLY A C 1
ATOM 1614 O O . GLY A 1 217 ? -18.688 3.113 32.444 1.00 91.81 217 GLY A O 1
ATOM 1615 N N . ALA A 1 218 ? -16.584 2.781 31.740 1.00 94.56 218 ALA A N 1
ATOM 1616 C CA . ALA A 1 218 ? -15.881 3.107 32.976 1.00 94.56 218 ALA A CA 1
ATOM 1617 C C . ALA A 1 218 ? -14.429 3.497 32.648 1.00 94.56 218 ALA A C 1
ATOM 1619 O O . ALA A 1 218 ? -13.994 3.376 31.501 1.00 94.56 218 ALA A O 1
ATOM 1620 N N . VAL A 1 219 ? -13.672 3.945 33.651 1.00 95.75 219 VAL A N 1
ATOM 1621 C CA . VAL A 1 219 ? -12.220 4.131 33.516 1.00 95.75 219 VAL A CA 1
ATOM 1622 C C . VAL A 1 219 ? -11.541 2.751 33.542 1.00 95.75 219 VAL A C 1
ATOM 1624 O O . VAL A 1 219 ? -11.764 2.014 34.504 1.00 95.75 219 VAL A O 1
ATOM 1627 N N . PRO A 1 220 ? -10.740 2.384 32.522 1.00 95.25 220 PRO A N 1
ATOM 1628 C CA . PRO A 1 220 ? -9.948 1.152 32.530 1.00 95.25 220 PRO A CA 1
ATOM 1629 C C . PRO A 1 220 ? -9.002 1.070 33.727 1.00 95.25 220 PRO A C 1
ATOM 1631 O O . PRO A 1 220 ? -8.420 2.081 34.129 1.00 95.25 220 PRO A O 1
ATOM 1634 N N . ALA A 1 221 ? -8.810 -0.129 34.272 1.00 94.94 221 ALA A N 1
ATOM 1635 C CA . ALA A 1 221 ? -7.869 -0.334 35.362 1.00 94.94 221 ALA A CA 1
ATOM 1636 C C . ALA A 1 221 ? -6.431 -0.416 34.828 1.00 94.94 221 ALA A C 1
ATOM 1638 O O . ALA A 1 221 ? -6.178 -0.949 33.748 1.00 94.94 221 ALA A O 1
ATOM 1639 N N . THR A 1 222 ? -5.465 0.078 35.605 1.00 95.06 222 THR A N 1
ATOM 1640 C CA . THR A 1 222 ? -4.040 -0.124 35.305 1.00 95.06 222 THR A CA 1
ATOM 1641 C C . THR A 1 222 ? -3.741 -1.618 35.173 1.00 95.06 222 THR A C 1
ATOM 1643 O O . THR A 1 222 ? -4.100 -2.397 36.054 1.00 95.06 222 THR A O 1
ATOM 1646 N N . GLY A 1 223 ? -3.060 -2.008 34.096 1.00 93.38 223 GLY A N 1
ATOM 1647 C CA . GLY A 1 223 ? -2.775 -3.407 33.768 1.00 93.38 223 GLY A CA 1
ATOM 1648 C C . GLY A 1 223 ? -3.787 -4.063 32.824 1.00 93.38 223 GLY A C 1
ATOM 1649 O O . GLY A 1 223 ? -3.500 -5.145 32.314 1.00 93.38 223 GLY A O 1
ATOM 1650 N N . ASP A 1 224 ? -4.925 -3.421 32.535 1.00 95.25 224 ASP A N 1
ATOM 1651 C CA . ASP A 1 224 ? -5.835 -3.906 31.496 1.00 95.25 224 ASP A CA 1
ATOM 1652 C C . ASP A 1 224 ? -5.144 -3.898 30.126 1.00 95.25 224 ASP A C 1
ATOM 1654 O O . ASP A 1 224 ? -4.386 -2.991 29.789 1.00 95.25 224 ASP A O 1
ATOM 1658 N N . THR A 1 225 ? -5.413 -4.918 29.319 1.00 94.81 225 THR A N 1
ATOM 1659 C CA . THR A 1 225 ? -4.814 -5.114 27.999 1.00 94.81 225 THR A CA 1
ATOM 1660 C C . THR A 1 225 ? -5.819 -4.794 26.905 1.00 94.81 225 THR A C 1
ATOM 1662 O O . THR A 1 225 ? -7.027 -5.014 27.056 1.00 94.81 225 THR A O 1
ATOM 1665 N N . PHE A 1 226 ? -5.318 -4.288 25.785 1.00 94.69 226 PHE A N 1
ATOM 1666 C CA . PHE A 1 226 ? -6.109 -4.047 24.589 1.00 94.69 226 PHE A CA 1
ATOM 1667 C C . PHE A 1 226 ? -5.291 -4.300 23.325 1.00 94.69 226 PHE A C 1
ATOM 1669 O O . PHE A 1 226 ? -4.060 -4.280 23.329 1.00 94.69 226 PHE A O 1
ATOM 1676 N N . VAL A 1 227 ? -6.004 -4.507 22.224 1.00 94.38 227 VAL A N 1
ATOM 1677 C CA . VAL A 1 227 ? -5.442 -4.572 20.873 1.00 94.38 227 VAL A CA 1
ATOM 1678 C C . VAL A 1 227 ? -5.970 -3.422 20.029 1.00 94.38 227 VAL A C 1
ATOM 1680 O O . VAL A 1 227 ? -7.051 -2.898 20.301 1.00 94.38 227 VAL A O 1
ATOM 1683 N N . ILE A 1 228 ? -5.214 -3.045 19.005 1.00 94.06 228 ILE A N 1
ATOM 1684 C CA . ILE A 1 228 ? -5.613 -2.116 17.953 1.00 94.06 228 ILE A CA 1
ATOM 1685 C C . ILE A 1 228 ? -5.818 -2.921 16.672 1.00 94.06 228 ILE A C 1
ATOM 1687 O O . ILE A 1 228 ? -4.955 -3.701 16.272 1.00 94.06 228 ILE A O 1
ATOM 1691 N N . GLU A 1 229 ? -6.960 -2.730 16.029 1.00 94.94 229 GLU A N 1
ATOM 1692 C CA . GLU A 1 229 ? -7.396 -3.486 14.858 1.00 94.94 229 GLU A CA 1
ATOM 1693 C C . GLU A 1 229 ? -8.136 -2.572 13.871 1.00 94.94 229 GLU A C 1
ATOM 1695 O O . GLU A 1 229 ? -8.438 -1.405 14.159 1.00 94.94 229 GLU A O 1
ATOM 1700 N N . VAL A 1 230 ? -8.419 -3.090 12.677 1.00 95.31 230 VAL A N 1
ATOM 1701 C CA . VAL A 1 230 ? -9.265 -2.374 11.719 1.00 95.31 230 VAL A CA 1
ATOM 1702 C C . VAL A 1 230 ? -10.684 -2.178 12.280 1.00 95.31 230 VAL A C 1
ATOM 1704 O O . VAL A 1 230 ? -11.170 -3.034 13.022 1.00 95.31 230 VAL A O 1
ATOM 1707 N N . PRO A 1 231 ? -11.376 -1.074 11.949 1.00 96.06 231 PRO A N 1
ATOM 1708 C CA . PRO A 1 231 ? -12.716 -0.800 12.460 1.00 96.06 231 PRO A CA 1
ATOM 1709 C C . PRO A 1 231 ? -13.712 -1.892 12.082 1.00 96.06 231 PRO A C 1
ATOM 1711 O O . PRO A 1 231 ? -13.717 -2.372 10.950 1.00 96.06 231 PRO A O 1
ATOM 1714 N N . GLY A 1 232 ? -14.602 -2.248 13.000 1.00 95.62 232 GLY A N 1
ATOM 1715 C CA . GLY A 1 232 ? -15.593 -3.286 12.760 1.00 95.62 232 GLY A CA 1
ATOM 1716 C C . GLY A 1 232 ? -16.495 -3.551 13.957 1.00 95.62 232 GLY A C 1
ATOM 1717 O O . GLY A 1 232 ? -16.601 -2.756 14.893 1.00 95.62 232 GLY A O 1
ATOM 1718 N N . GLY A 1 233 ? -17.162 -4.698 13.918 1.00 95.75 233 GLY A N 1
ATOM 1719 C CA . GLY A 1 233 ? -18.027 -5.196 14.983 1.00 95.75 233 GLY A CA 1
ATOM 1720 C C . GLY A 1 233 ? -19.374 -5.667 14.452 1.00 95.75 233 GLY A C 1
ATOM 1721 O O . GLY A 1 233 ? -19.518 -5.946 13.267 1.00 95.75 233 GLY A O 1
ATOM 1722 N N . THR A 1 234 ? -20.367 -5.770 15.329 1.00 97.69 234 THR A N 1
ATOM 1723 C CA . THR A 1 234 ? -21.742 -6.130 14.956 1.00 97.69 234 THR A CA 1
ATOM 1724 C C . THR A 1 234 ? -22.527 -4.888 14.536 1.00 97.69 234 THR A C 1
ATOM 1726 O O . THR A 1 234 ? -22.480 -3.858 15.219 1.00 97.69 234 THR A O 1
ATOM 1729 N N . ALA A 1 235 ? -23.225 -4.953 13.408 1.00 98.38 235 ALA A N 1
ATOM 1730 C CA . ALA A 1 235 ? -24.165 -3.920 13.000 1.00 98.38 235 ALA A CA 1
ATOM 1731 C C . ALA A 1 235 ? -25.346 -3.861 13.984 1.00 98.38 235 ALA A C 1
ATOM 1733 O O . ALA A 1 235 ? -25.666 -4.835 14.659 1.00 98.38 235 ALA A O 1
ATOM 1734 N N . THR A 1 236 ? -25.993 -2.704 14.083 1.00 98.25 236 THR A N 1
ATOM 1735 C CA . THR A 1 236 ? -27.282 -2.543 14.777 1.00 98.25 236 THR A CA 1
ATOM 1736 C C . THR A 1 236 ? -28.459 -2.558 13.800 1.00 98.25 236 THR A C 1
ATOM 1738 O O . THR A 1 236 ? -29.611 -2.587 14.222 1.00 98.25 236 THR A O 1
ATOM 1741 N N . GLY A 1 237 ? -28.171 -2.563 12.497 1.00 97.50 237 GLY A N 1
ATOM 1742 C CA . GLY A 1 237 ? -29.132 -2.629 11.406 1.00 97.50 237 GLY A CA 1
ATOM 1743 C C . GLY A 1 237 ? -28.547 -2.052 10.120 1.00 97.50 237 GLY A C 1
ATOM 1744 O O . GLY A 1 237 ? -27.336 -1.852 9.991 1.00 97.50 237 GLY A O 1
ATOM 1745 N N . GLY A 1 238 ? -29.420 -1.741 9.172 1.00 97.19 238 GLY A N 1
ATOM 1746 C CA . GLY A 1 238 ? -29.050 -1.100 7.920 1.00 97.19 238 GLY A CA 1
ATOM 1747 C C . GLY A 1 238 ? -30.117 -1.298 6.856 1.00 97.19 238 GLY A C 1
ATOM 1748 O O . GLY A 1 238 ? -31.217 -1.782 7.117 1.00 97.19 238 GLY A O 1
ATOM 1749 N N . THR A 1 239 ? -29.776 -0.907 5.638 1.00 98.44 239 THR A N 1
ATOM 1750 C CA . THR A 1 239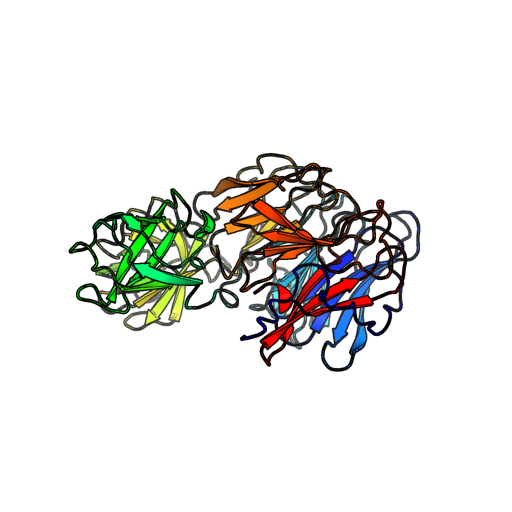 ? -30.594 -1.131 4.444 1.00 98.44 239 THR A CA 1
ATOM 1751 C C . THR A 1 239 ? -29.737 -1.805 3.379 1.00 98.44 239 THR A C 1
ATOM 1753 O O . THR A 1 239 ? -28.561 -2.089 3.589 1.00 98.44 239 THR A O 1
ATOM 1756 N N . THR A 1 240 ? -30.272 -2.036 2.185 1.00 98.38 240 THR A N 1
ATOM 1757 C CA . THR A 1 240 ? -29.435 -2.522 1.083 1.00 98.38 240 THR A CA 1
ATOM 1758 C C . THR A 1 240 ? -28.371 -1.504 0.649 1.00 98.38 240 THR A C 1
ATOM 1760 O O . THR A 1 240 ? -27.420 -1.887 -0.020 1.00 98.38 240 THR A O 1
ATOM 1763 N N . THR A 1 241 ? -28.469 -0.227 1.029 1.00 98.44 241 THR A N 1
ATOM 1764 C CA . THR A 1 241 ? -27.497 0.823 0.668 1.00 98.44 241 THR A CA 1
ATOM 1765 C C . THR A 1 241 ? -26.754 1.412 1.867 1.00 98.44 241 THR A C 1
ATOM 1767 O O . THR A 1 241 ? -25.924 2.305 1.687 1.00 98.44 241 THR A O 1
ATOM 1770 N N . THR A 1 242 ? -27.005 0.914 3.080 1.00 98.50 242 THR A N 1
ATOM 1771 C CA . THR A 1 242 ? -26.376 1.413 4.308 1.00 98.50 242 THR A CA 1
ATOM 1772 C C . THR A 1 242 ? -26.074 0.299 5.303 1.00 98.50 242 THR A C 1
ATOM 1774 O O . THR A 1 242 ? -26.778 -0.706 5.365 1.00 98.50 242 THR A O 1
ATOM 1777 N N . LEU A 1 243 ? -25.056 0.506 6.137 1.00 98.75 243 LEU A N 1
ATOM 1778 C CA . LEU A 1 243 ? -24.813 -0.283 7.345 1.00 98.75 243 LEU A CA 1
ATOM 1779 C C . LEU A 1 243 ? -24.763 0.667 8.539 1.00 98.75 243 LEU A C 1
ATOM 1781 O O . LEU A 1 243 ? -24.017 1.644 8.504 1.00 98.75 243 LEU A O 1
ATOM 1785 N N . THR A 1 244 ? -25.515 0.371 9.597 1.00 98.62 244 THR A N 1
ATOM 1786 C CA . THR A 1 244 ? -25.546 1.181 10.819 1.00 98.62 244 THR A CA 1
ATOM 1787 C C . THR A 1 244 ? -24.946 0.400 11.986 1.00 98.62 244 THR A C 1
ATOM 1789 O O . THR A 1 244 ? -25.261 -0.768 12.203 1.00 98.62 244 THR A O 1
ATOM 1792 N N . ARG A 1 245 ? -24.073 1.054 12.754 1.00 97.75 245 ARG A N 1
ATOM 1793 C CA . ARG A 1 245 ? -23.510 0.589 14.027 1.00 97.75 245 ARG A CA 1
ATOM 1794 C C . ARG A 1 245 ? -23.624 1.720 15.043 1.00 97.75 245 ARG A C 1
ATOM 1796 O O . ARG A 1 245 ? -22.704 2.516 15.217 1.00 97.75 245 ARG A O 1
ATOM 1803 N N . THR A 1 246 ? -24.766 1.792 15.716 1.00 95.88 246 THR A N 1
ATOM 1804 C CA . THR A 1 246 ? -25.034 2.821 16.730 1.00 95.88 246 THR A CA 1
ATOM 1805 C C . THR A 1 246 ? -23.924 2.845 17.785 1.00 95.88 246 THR A C 1
ATOM 1807 O O . THR A 1 246 ? -23.511 1.803 18.293 1.00 95.88 246 THR A O 1
ATOM 1810 N N . GLY A 1 247 ? -23.428 4.041 18.107 1.00 91.81 247 GLY A N 1
ATOM 1811 C CA . GLY A 1 247 ? -22.346 4.224 19.080 1.00 91.81 247 GLY A CA 1
ATOM 1812 C C . GLY A 1 247 ? -20.931 3.998 18.536 1.00 91.81 247 GLY A C 1
ATOM 1813 O O . GLY A 1 247 ? -19.988 4.001 19.325 1.00 91.81 247 GLY A O 1
ATOM 1814 N N . ALA A 1 248 ? -20.750 3.831 17.220 1.00 95.38 248 ALA A N 1
ATOM 1815 C CA . ALA A 1 248 ? -19.420 3.679 16.623 1.00 95.38 248 ALA A CA 1
ATOM 1816 C C . ALA A 1 248 ? -18.527 4.933 16.744 1.00 95.38 248 ALA A C 1
ATOM 1818 O O . ALA A 1 248 ? -17.300 4.812 16.812 1.00 95.38 248 ALA A O 1
ATOM 1819 N N . ALA A 1 249 ? -19.142 6.120 16.808 1.00 95.44 249 ALA A N 1
ATOM 1820 C CA . ALA A 1 249 ? -18.469 7.409 16.979 1.00 95.44 249 ALA A CA 1
ATOM 1821 C C . ALA A 1 249 ? -17.407 7.703 15.902 1.00 95.44 249 ALA A C 1
ATOM 1823 O O . ALA A 1 249 ? -16.330 8.221 16.188 1.00 95.44 249 ALA A O 1
ATOM 1824 N N . TRP A 1 250 ? -17.687 7.352 14.650 1.00 96.81 250 TRP A N 1
ATOM 1825 C CA . TRP A 1 250 ? -16.777 7.618 13.542 1.00 96.81 250 TRP A CA 1
ATOM 1826 C C . TRP A 1 250 ? -16.717 9.111 13.208 1.00 96.81 250 TRP A C 1
ATOM 1828 O O . TRP A 1 250 ? -17.724 9.817 13.240 1.00 96.81 250 TRP A O 1
ATOM 1838 N N . ALA A 1 251 ? -15.539 9.607 12.831 1.00 95.38 251 ALA A N 1
ATOM 1839 C CA . ALA A 1 251 ? -15.460 10.933 12.228 1.00 95.38 251 ALA A CA 1
ATOM 1840 C C . ALA A 1 251 ? -16.077 10.892 10.823 1.00 95.38 251 ALA A C 1
ATOM 1842 O O . ALA A 1 251 ? -15.926 9.900 10.101 1.00 95.38 251 ALA A O 1
ATOM 1843 N N . ALA A 1 252 ? -16.758 11.970 10.434 1.00 96.75 252 ALA A N 1
ATOM 1844 C CA . ALA A 1 252 ? -17.406 12.058 9.131 1.00 96.75 252 ALA A CA 1
ATOM 1845 C C . ALA A 1 252 ? -16.404 11.775 8.000 1.00 96.75 252 ALA A C 1
ATOM 1847 O O . ALA A 1 252 ? -15.326 12.364 7.954 1.00 96.75 252 ALA A O 1
ATOM 1848 N N . ASN A 1 253 ? -16.775 10.868 7.096 1.00 96.62 253 ASN A N 1
ATOM 1849 C CA . ASN A 1 253 ? -15.989 10.448 5.929 1.00 96.62 253 ASN A CA 1
ATOM 1850 C C . ASN A 1 253 ? -14.599 9.843 6.204 1.00 96.62 253 ASN A C 1
ATOM 1852 O O . ASN A 1 253 ? -13.851 9.621 5.254 1.00 96.62 253 ASN A O 1
ATOM 1856 N N . MET A 1 254 ? -14.253 9.496 7.450 1.00 95.81 254 MET A N 1
ATOM 1857 C CA . MET A 1 254 ? -12.985 8.817 7.777 1.00 95.81 254 MET A CA 1
ATOM 1858 C C . MET A 1 254 ? -12.764 7.526 6.968 1.00 95.81 254 MET A C 1
ATOM 1860 O O . MET A 1 254 ? -11.622 7.137 6.736 1.00 95.81 254 MET A O 1
ATOM 1864 N N . TYR A 1 255 ? -13.840 6.873 6.518 1.00 97.62 255 TYR A N 1
ATOM 1865 C CA . TYR A 1 255 ? -13.785 5.623 5.753 1.00 97.62 255 TYR A CA 1
ATOM 1866 C C . TYR A 1 255 ? -14.349 5.742 4.340 1.00 97.62 255 TYR A C 1
ATOM 1868 O O . TYR A 1 255 ? -14.622 4.728 3.699 1.00 97.62 255 TYR A O 1
ATOM 1876 N N . ALA A 1 256 ? -14.537 6.960 3.829 1.00 97.00 256 ALA A N 1
ATOM 1877 C CA . ALA A 1 256 ? -14.866 7.132 2.421 1.00 97.00 256 ALA A CA 1
ATOM 1878 C C . ALA A 1 256 ? -13.785 6.464 1.553 1.00 97.00 256 ALA A C 1
ATOM 1880 O O . ALA A 1 256 ? -12.597 6.541 1.852 1.00 97.00 256 ALA A O 1
ATOM 1881 N N . ASN A 1 257 ? -14.187 5.818 0.457 1.00 95.12 257 ASN A N 1
ATOM 1882 C CA . ASN A 1 257 ? -13.295 5.111 -0.473 1.00 95.12 257 ASN A CA 1
ATOM 1883 C C . ASN A 1 257 ? -12.620 3.838 0.072 1.00 95.12 257 ASN A C 1
ATOM 1885 O O . ASN A 1 257 ? -11.888 3.185 -0.673 1.00 95.12 257 ASN A O 1
ATOM 1889 N N . SER A 1 258 ? -12.897 3.467 1.320 1.00 97.50 258 SER A N 1
ATOM 1890 C CA . SER A 1 258 ? -12.625 2.140 1.873 1.00 97.50 258 SER A CA 1
ATOM 1891 C C . SER A 1 258 ? -13.748 1.168 1.504 1.00 97.50 258 SER A C 1
ATOM 1893 O O . SER A 1 258 ? -14.786 1.565 0.966 1.00 97.50 258 SER A O 1
ATOM 1895 N N . ASP A 1 259 ? -13.563 -0.109 1.817 1.00 97.88 259 ASP A N 1
ATOM 1896 C CA . ASP A 1 259 ? -14.599 -1.124 1.660 1.00 97.88 259 ASP A CA 1
ATOM 1897 C C . ASP A 1 259 ? -15.133 -1.574 3.021 1.00 97.88 259 ASP A C 1
ATOM 1899 O O . ASP A 1 259 ? -14.380 -1.734 3.980 1.00 97.88 259 ASP A O 1
ATOM 1903 N N . VAL A 1 260 ? -16.439 -1.830 3.085 1.00 98.31 260 VAL A N 1
ATOM 1904 C CA . VAL A 1 260 ? -17.058 -2.600 4.164 1.00 98.31 260 VAL A CA 1
ATOM 1905 C C . VAL A 1 260 ? -17.238 -4.044 3.709 1.00 98.31 260 VAL A C 1
ATOM 1907 O O . VAL A 1 260 ? -17.720 -4.307 2.602 1.00 98.31 260 VAL A O 1
ATOM 1910 N N . VAL A 1 261 ? -16.854 -4.980 4.572 1.00 97.75 261 VAL A N 1
ATOM 1911 C CA . VAL A 1 261 ? -16.994 -6.423 4.363 1.00 97.75 261 VAL A CA 1
ATOM 1912 C C . VAL A 1 261 ? -17.856 -6.990 5.477 1.00 97.75 261 VAL A C 1
ATOM 1914 O O . VAL A 1 261 ? -17.517 -6.828 6.647 1.00 97.75 261 VAL A O 1
ATOM 1917 N N . ILE A 1 262 ? -18.955 -7.662 5.130 1.00 98.44 262 ILE A N 1
ATOM 1918 C CA . ILE A 1 262 ? -19.752 -8.414 6.103 1.00 98.44 262 ILE A CA 1
ATOM 1919 C C . ILE A 1 262 ? -19.064 -9.762 6.322 1.00 98.44 262 ILE A C 1
ATOM 1921 O O . ILE A 1 262 ? -18.995 -10.597 5.419 1.00 98.44 262 ILE A O 1
ATOM 1925 N N . THR A 1 263 ? -18.527 -9.960 7.520 1.00 97.56 263 THR A N 1
ATOM 1926 C CA . THR A 1 263 ? -17.677 -11.097 7.893 1.00 97.56 263 THR A CA 1
ATOM 1927 C C . THR A 1 263 ? -18.459 -12.268 8.487 1.00 97.56 263 THR A C 1
ATOM 1929 O O . THR A 1 263 ? -17.946 -13.383 8.517 1.00 97.56 263 THR A O 1
ATOM 1932 N N . GLY A 1 264 ? -19.697 -12.046 8.933 1.00 98.31 264 GLY A N 1
ATOM 1933 C CA . GLY A 1 264 ? -20.542 -13.059 9.567 1.00 98.31 264 GLY A CA 1
ATOM 1934 C C . GLY A 1 264 ? -21.990 -12.590 9.729 1.00 98.31 264 GLY A C 1
ATOM 1935 O O . GLY A 1 264 ? -22.291 -11.417 9.514 1.00 98.31 264 GLY A O 1
ATOM 1936 N N . GLY A 1 265 ? -22.888 -13.512 10.086 1.00 98.25 265 GLY A N 1
ATOM 1937 C CA . GLY A 1 265 ? -24.325 -13.240 10.236 1.00 98.25 265 GLY A CA 1
ATOM 1938 C C . GLY A 1 265 ? -25.056 -12.975 8.915 1.00 98.25 265 GLY A C 1
ATOM 1939 O O . GLY A 1 265 ? -24.623 -13.420 7.846 1.00 98.25 265 GLY A O 1
ATOM 1940 N N . THR A 1 266 ? -26.181 -12.258 8.979 1.00 98.31 266 THR A N 1
ATOM 1941 C CA . THR A 1 266 ? -26.978 -11.906 7.793 1.00 98.31 266 THR A CA 1
ATOM 1942 C C . THR A 1 266 ? -26.142 -11.131 6.775 1.00 98.31 266 THR A C 1
ATOM 1944 O O . THR A 1 266 ? -25.491 -10.139 7.102 1.00 98.31 266 THR A O 1
ATOM 1947 N N . GLY A 1 267 ? -26.160 -11.576 5.516 1.00 97.19 267 GLY A N 1
ATOM 1948 C CA . GLY A 1 267 ? -25.440 -10.917 4.427 1.00 97.19 267 GLY A CA 1
ATOM 1949 C C . GLY A 1 267 ? -23.924 -11.155 4.399 1.00 97.19 267 GLY A C 1
ATOM 1950 O O . GLY A 1 267 ? -23.237 -10.436 3.671 1.00 97.19 267 GLY A O 1
ATOM 1951 N N . ALA A 1 268 ? -23.400 -12.127 5.158 1.00 98.38 268 ALA A N 1
ATOM 1952 C CA . ALA A 1 268 ? -21.982 -12.493 5.157 1.00 98.38 268 ALA A CA 1
ATOM 1953 C C . ALA A 1 268 ? -21.426 -12.778 3.749 1.00 98.38 268 ALA A C 1
ATOM 1955 O O . ALA A 1 268 ? -22.111 -13.320 2.882 1.00 98.38 268 ALA A O 1
ATOM 1956 N N . GLY A 1 269 ? -20.166 -12.398 3.527 1.00 96.88 269 GLY A N 1
ATOM 1957 C CA . GLY A 1 269 ? -19.468 -12.522 2.243 1.00 96.88 269 GLY A CA 1
ATOM 1958 C C . GLY A 1 269 ? -19.681 -11.340 1.293 1.00 96.88 269 GLY A C 1
ATOM 1959 O O . GLY A 1 269 ? -18.980 -11.219 0.288 1.00 96.88 269 GLY A O 1
ATOM 1960 N N . GLN A 1 270 ? -20.604 -10.426 1.603 1.00 97.81 270 GLN A N 1
ATOM 1961 C CA . GLN A 1 270 ? -20.778 -9.211 0.816 1.00 97.81 270 GLN A CA 1
ATOM 1962 C C . GLN A 1 270 ? -19.674 -8.191 1.114 1.00 97.81 270 GLN A C 1
ATOM 1964 O O . GLN A 1 270 ? -19.366 -7.900 2.269 1.00 97.81 270 GLN A O 1
ATOM 1969 N N . ARG A 1 271 ? -19.127 -7.591 0.052 1.00 97.38 271 ARG A N 1
ATOM 1970 C CA . ARG A 1 271 ? -18.174 -6.475 0.108 1.00 97.38 271 ARG A CA 1
ATOM 1971 C C . ARG A 1 271 ? -18.668 -5.329 -0.759 1.00 97.38 271 ARG A C 1
ATOM 1973 O O . ARG A 1 271 ? -19.051 -5.563 -1.911 1.00 97.38 271 ARG A O 1
ATOM 1980 N N . ARG A 1 272 ? -18.663 -4.110 -0.220 1.00 98.38 272 ARG A N 1
ATOM 1981 C CA . ARG A 1 272 ? -19.083 -2.897 -0.934 1.00 98.38 272 ARG A CA 1
ATOM 1982 C C . ARG A 1 272 ? -18.214 -1.697 -0.579 1.00 98.38 272 ARG A C 1
ATOM 1984 O O . ARG A 1 272 ? -17.794 -1.545 0.564 1.00 98.38 272 ARG A O 1
ATOM 1991 N N . ARG A 1 273 ? -18.004 -0.834 -1.570 1.00 98.06 273 ARG A N 1
ATOM 1992 C CA . ARG A 1 273 ? -17.320 0.454 -1.455 1.00 98.06 273 ARG A CA 1
ATOM 1993 C C . ARG A 1 273 ? -18.156 1.417 -0.622 1.00 98.06 273 ARG A C 1
ATOM 1995 O O . ARG A 1 273 ? -19.357 1.563 -0.857 1.00 98.06 273 ARG A O 1
ATOM 2002 N N . ILE A 1 274 ? -17.512 2.110 0.305 1.00 98.56 274 ILE A N 1
ATOM 2003 C CA . ILE A 1 274 ? -18.119 3.161 1.122 1.00 98.56 274 ILE A CA 1
ATOM 2004 C C . ILE A 1 274 ? -17.991 4.488 0.366 1.00 98.56 274 ILE A C 1
ATOM 2006 O O . ILE A 1 274 ? -16.885 4.907 0.019 1.00 98.56 274 ILE A O 1
ATOM 2010 N N . ALA A 1 275 ? -19.113 5.162 0.108 1.00 97.88 275 ALA A N 1
ATOM 2011 C CA . ALA A 1 275 ? -19.103 6.522 -0.436 1.00 97.88 275 ALA A CA 1
ATOM 2012 C C . ALA A 1 275 ? -18.883 7.565 0.659 1.00 97.88 275 ALA A C 1
ATOM 2014 O O . ALA A 1 275 ? -18.122 8.510 0.471 1.00 97.88 275 ALA A O 1
ATOM 2015 N N . SER A 1 276 ? -19.548 7.390 1.798 1.00 98.31 276 SER A N 1
ATOM 2016 C CA . SER A 1 276 ? -19.461 8.297 2.938 1.00 98.31 276 SER A CA 1
ATOM 2017 C C . SER A 1 276 ? -19.789 7.570 4.234 1.00 98.31 276 SER A C 1
ATOM 2019 O O . SER A 1 276 ? -20.383 6.489 4.231 1.00 98.31 276 SER A O 1
ATOM 2021 N N . ASN A 1 277 ? -19.426 8.186 5.355 1.00 98.38 277 ASN A N 1
ATOM 2022 C CA . ASN A 1 277 ? -19.899 7.753 6.660 1.00 98.38 277 ASN A CA 1
ATOM 2023 C C . ASN A 1 277 ? -20.239 8.94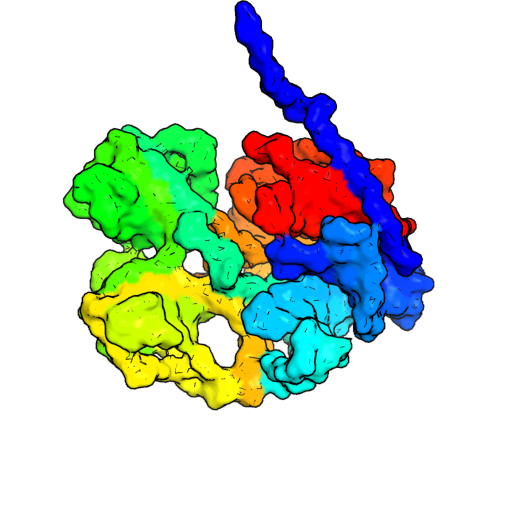9 7.549 1.00 98.38 277 ASN A C 1
ATOM 2025 O O . ASN A 1 277 ? -19.571 9.983 7.504 1.00 98.38 277 ASN A O 1
ATOM 2029 N N . THR A 1 278 ? -21.265 8.781 8.376 1.00 97.94 278 THR A N 1
ATOM 2030 C CA . THR A 1 278 ? -21.572 9.665 9.505 1.00 97.94 278 THR A CA 1
ATOM 2031 C C . THR A 1 278 ? -20.925 9.106 10.778 1.00 97.94 278 THR A C 1
ATOM 2033 O O . THR A 1 278 ? -19.985 8.310 10.705 1.00 97.94 278 THR A O 1
ATOM 2036 N N . VAL A 1 279 ? -21.436 9.511 11.944 1.00 97.50 279 VAL A N 1
ATOM 2037 C CA . VAL A 1 279 ? -20.997 9.042 13.263 1.00 97.50 279 VAL A CA 1
ATOM 2038 C C . VAL A 1 279 ? -21.219 7.543 13.496 1.00 97.50 279 VAL A C 1
ATOM 2040 O O . VAL A 1 279 ? -20.499 6.934 14.285 1.00 97.50 279 VAL A O 1
ATOM 2043 N N . ASP A 1 280 ? -22.197 6.938 12.826 1.00 97.62 280 ASP A N 1
ATOM 2044 C CA . ASP A 1 280 ? -22.592 5.545 13.062 1.00 97.62 280 ASP A CA 1
ATOM 2045 C C . ASP A 1 280 ? -23.117 4.812 11.823 1.00 97.62 280 ASP A C 1
ATOM 2047 O O . ASP A 1 280 ? -23.478 3.641 11.916 1.00 97.62 280 ASP A O 1
ATOM 2051 N N . THR A 1 281 ? -23.167 5.470 10.665 1.00 98.56 281 THR A N 1
ATOM 2052 C CA . THR A 1 281 ? -23.748 4.893 9.453 1.00 98.56 281 THR A CA 1
ATOM 2053 C C . THR A 1 281 ? -22.770 4.999 8.294 1.00 98.56 281 THR A C 1
ATOM 2055 O O . THR A 1 281 ? -22.274 6.081 7.984 1.00 98.56 281 THR A O 1
ATOM 2058 N N . LEU A 1 282 ? -22.510 3.866 7.645 1.00 98.81 282 LEU A N 1
ATOM 2059 C CA . LEU A 1 282 ? -21.817 3.778 6.365 1.00 98.81 282 LEU A CA 1
ATOM 2060 C C . LEU A 1 282 ? -22.853 3.851 5.244 1.00 98.81 282 LEU A C 1
ATOM 2062 O O . LEU A 1 282 ? -23.821 3.089 5.248 1.00 98.81 282 LEU A O 1
ATOM 2066 N N . THR A 1 283 ? -22.618 4.717 4.264 1.00 98.75 283 THR A N 1
ATOM 2067 C CA . THR A 1 283 ? -23.407 4.797 3.032 1.00 98.75 283 THR A CA 1
ATOM 2068 C C . THR A 1 283 ? -22.604 4.191 1.892 1.00 98.75 283 THR A C 1
ATOM 2070 O O . THR A 1 283 ? -21.464 4.593 1.634 1.00 98.75 283 THR A O 1
ATOM 2073 N N . LEU A 1 284 ? -23.190 3.216 1.200 1.00 98.75 284 LEU A N 1
ATOM 2074 C CA . LEU A 1 284 ? -22.537 2.533 0.089 1.00 98.75 284 LEU A CA 1
ATOM 2075 C C . LEU A 1 284 ? -22.470 3.414 -1.160 1.00 98.75 284 LEU A C 1
ATOM 2077 O O . LEU A 1 284 ? -23.355 4.231 -1.418 1.00 98.75 284 LEU A O 1
ATOM 2081 N N . ALA A 1 285 ? -21.427 3.218 -1.965 1.00 98.25 285 ALA A N 1
ATOM 2082 C CA . ALA A 1 285 ? -21.311 3.874 -3.258 1.00 98.25 285 ALA A CA 1
ATOM 2083 C C . ALA A 1 285 ? -22.447 3.462 -4.199 1.00 98.25 285 ALA A C 1
ATOM 2085 O O . ALA A 1 285 ? -22.786 2.281 -4.301 1.00 98.25 285 ALA A O 1
ATOM 2086 N N . ALA A 1 286 ? -23.008 4.442 -4.912 1.00 97.81 286 ALA A N 1
ATOM 2087 C CA . ALA A 1 286 ? -24.009 4.201 -5.943 1.00 97.81 286 ALA A CA 1
ATOM 2088 C C . ALA A 1 286 ? -23.472 3.235 -7.007 1.00 97.81 286 ALA A C 1
ATOM 2090 O O . ALA A 1 286 ? -22.272 3.211 -7.281 1.00 97.81 286 ALA A O 1
ATOM 2091 N N . ALA A 1 287 ? -24.362 2.437 -7.598 1.00 97.50 287 ALA A N 1
ATOM 2092 C CA . ALA A 1 287 ? -23.977 1.449 -8.596 1.00 97.50 287 ALA A CA 1
ATOM 2093 C C . ALA A 1 287 ? -23.320 2.121 -9.810 1.00 97.50 287 ALA A C 1
ATOM 2095 O O . ALA A 1 287 ? -23.902 3.006 -10.437 1.00 97.50 287 ALA A O 1
ATOM 2096 N N . VAL A 1 288 ? -22.124 1.655 -10.156 1.00 96.44 288 VAL A N 1
ATOM 2097 C CA . VAL A 1 288 ? -21.406 2.017 -11.376 1.00 96.44 288 VAL A CA 1
ATOM 2098 C C . VAL A 1 288 ? -21.390 0.793 -12.282 1.00 96.44 288 VAL A C 1
ATOM 2100 O O . VAL A 1 288 ? -20.971 -0.295 -11.879 1.00 96.44 288 VAL A O 1
ATOM 2103 N N . THR A 1 289 ? -21.861 0.963 -13.519 1.00 96.38 289 THR A N 1
ATOM 2104 C CA . THR A 1 289 ? -21.858 -0.118 -14.515 1.00 96.38 289 THR A CA 1
ATOM 2105 C C . THR A 1 289 ? -20.437 -0.646 -14.696 1.00 96.38 289 THR A C 1
ATOM 2107 O O . THR A 1 289 ? -19.493 0.131 -14.824 1.00 96.38 289 THR A O 1
ATOM 2110 N N . GLY A 1 290 ? -20.280 -1.970 -14.674 1.00 94.00 290 GLY A N 1
ATOM 2111 C CA . GLY A 1 290 ? -18.970 -2.598 -14.816 1.00 94.00 290 GLY A CA 1
ATOM 2112 C C . GLY A 1 290 ? -18.074 -2.511 -13.575 1.00 94.00 290 GLY A C 1
ATOM 2113 O O . GLY A 1 290 ? -16.883 -2.774 -13.689 1.00 94.00 290 GLY A O 1
ATOM 2114 N N . ASN A 1 291 ? -18.599 -2.147 -12.397 1.00 96.38 291 ASN A N 1
ATOM 2115 C CA . ASN A 1 291 ? -17.840 -2.183 -11.145 1.00 96.38 291 ASN A CA 1
ATOM 2116 C C . ASN A 1 291 ? -18.557 -3.027 -10.067 1.00 96.38 291 ASN A C 1
ATOM 2118 O O . ASN A 1 291 ? -19.514 -2.549 -9.448 1.00 96.38 291 ASN A O 1
ATOM 2122 N N . PRO A 1 292 ? -18.072 -4.251 -9.771 1.00 95.00 292 PRO A N 1
ATOM 2123 C CA . PRO A 1 292 ? -18.718 -5.164 -8.823 1.00 95.00 292 PRO A CA 1
ATOM 2124 C C . PRO A 1 292 ? -18.609 -4.729 -7.351 1.00 95.00 292 PRO A C 1
ATOM 2126 O O . PRO A 1 292 ? -19.237 -5.337 -6.484 1.00 95.00 292 PRO A O 1
ATOM 2129 N N . ARG A 1 293 ? -17.805 -3.706 -7.036 1.00 95.94 293 ARG A N 1
ATOM 2130 C CA . ARG A 1 293 ? -17.624 -3.194 -5.667 1.00 95.94 293 ARG A CA 1
ATOM 2131 C C . ARG A 1 293 ? -18.636 -2.125 -5.290 1.00 95.94 293 ARG A C 1
ATOM 2133 O O . ARG A 1 293 ? -18.736 -1.774 -4.118 1.00 95.94 293 ARG A O 1
ATOM 2140 N N . THR A 1 294 ? -19.378 -1.605 -6.259 1.00 97.62 294 THR A N 1
ATOM 2141 C CA . THR A 1 294 ? -20.340 -0.517 -6.061 1.00 97.62 294 THR A CA 1
ATOM 2142 C C . THR A 1 294 ? -21.779 -1.025 -6.110 1.00 97.62 294 THR A C 1
ATOM 2144 O O . THR A 1 294 ? -22.049 -2.126 -6.588 1.00 97.62 294 THR A O 1
ATOM 2147 N N . GLY A 1 295 ? -22.717 -0.221 -5.615 1.00 97.75 295 GLY A N 1
ATOM 2148 C CA . GLY A 1 295 ? -24.135 -0.552 -5.576 1.00 97.75 295 GLY A CA 1
ATOM 2149 C C . GLY A 1 295 ? -24.580 -1.201 -4.270 1.00 97.75 295 GLY A C 1
ATOM 2150 O O . GLY A 1 295 ? -23.844 -1.284 -3.287 1.00 97.75 295 GLY A O 1
ATOM 2151 N N . ALA A 1 296 ? -25.832 -1.643 -4.266 1.00 98.19 296 ALA A N 1
ATOM 2152 C CA . ALA A 1 296 ? -26.489 -2.169 -3.083 1.00 98.19 296 ALA A CA 1
ATOM 2153 C C . ALA A 1 296 ? -25.947 -3.548 -2.662 1.00 98.19 296 ALA A C 1
ATOM 2155 O O . ALA A 1 296 ? -25.485 -4.352 -3.483 1.00 98.19 296 ALA A O 1
ATOM 2156 N N . PHE A 1 297 ? -26.040 -3.843 -1.370 1.00 98.25 297 PHE A N 1
ATOM 2157 C CA . PHE A 1 297 ? -26.065 -5.206 -0.865 1.00 98.25 297 PHE A CA 1
ATOM 2158 C C . PHE A 1 297 ? -27.261 -5.962 -1.457 1.00 98.25 297 PHE A C 1
ATOM 2160 O O . PHE A 1 297 ? -28.358 -5.420 -1.581 1.00 98.25 297 PHE A O 1
ATOM 2167 N N . ALA A 1 298 ? -27.047 -7.230 -1.801 1.00 97.69 298 ALA A N 1
ATOM 2168 C CA . ALA A 1 298 ? -28.116 -8.152 -2.164 1.00 97.69 298 ALA A CA 1
ATOM 2169 C C . ALA A 1 298 ? -28.994 -8.496 -0.948 1.00 97.69 298 ALA A C 1
ATOM 2171 O O . ALA A 1 298 ? -30.204 -8.660 -1.081 1.00 97.69 298 ALA A O 1
ATOM 2172 N N . THR A 1 299 ? -28.395 -8.560 0.243 1.00 98.12 299 THR A N 1
ATOM 2173 C CA . THR A 1 299 ? -29.095 -8.779 1.515 1.00 98.12 299 THR A CA 1
ATOM 2174 C C . THR A 1 299 ? -28.736 -7.654 2.475 1.00 98.12 299 THR A C 1
ATOM 2176 O O . THR A 1 299 ? -27.555 -7.457 2.763 1.00 98.12 299 THR A O 1
ATOM 2179 N N . ALA A 1 300 ? -29.737 -6.908 2.948 1.00 98.00 300 ALA A N 1
ATOM 2180 C CA . ALA A 1 300 ? -29.526 -5.843 3.926 1.00 98.00 300 ALA A CA 1
ATOM 2181 C C . ALA A 1 300 ? -28.926 -6.417 5.227 1.00 98.00 300 ALA A C 1
ATOM 2183 O O . ALA A 1 300 ? -29.385 -7.470 5.675 1.00 98.00 300 ALA A O 1
ATOM 2184 N N . PRO A 1 301 ? -27.916 -5.761 5.828 1.00 98.12 301 PRO A N 1
ATOM 2185 C CA . PRO A 1 301 ? -27.381 -6.173 7.116 1.00 98.12 301 PRO A CA 1
ATOM 2186 C C . PRO A 1 301 ? -28.400 -5.922 8.233 1.00 98.12 301 PRO A C 1
ATOM 2188 O O . PRO A 1 301 ? -29.174 -4.963 8.190 1.00 98.12 301 PRO A O 1
ATOM 2191 N N . ASP A 1 302 ? -28.361 -6.764 9.259 1.00 98.12 302 ASP A N 1
ATOM 2192 C CA . ASP A 1 302 ? -29.195 -6.658 10.453 1.00 98.12 302 ASP A CA 1
ATOM 2193 C C . ASP A 1 302 ? -28.341 -6.722 11.732 1.00 98.12 302 ASP A C 1
ATOM 2195 O O . ASP A 1 302 ? -27.112 -6.669 11.685 1.00 98.12 302 ASP A O 1
ATOM 2199 N N . ALA A 1 303 ? -28.988 -6.829 12.894 1.00 98.19 303 ALA A N 1
ATOM 2200 C CA . ALA A 1 303 ? -28.312 -6.869 14.191 1.00 98.19 303 ALA A CA 1
ATOM 2201 C C . ALA A 1 303 ? -27.459 -8.136 14.441 1.00 98.19 303 ALA A C 1
ATOM 2203 O O . ALA A 1 303 ? -26.807 -8.243 15.478 1.00 98.19 303 ALA A O 1
ATOM 2204 N N . THR A 1 304 ? -27.463 -9.105 13.522 1.00 98.12 304 THR A N 1
ATOM 2205 C CA . THR A 1 304 ? -26.604 -10.299 13.556 1.00 98.12 304 THR A CA 1
ATOM 2206 C C . THR A 1 304 ? -25.377 -10.163 12.658 1.00 98.12 304 THR A C 1
ATOM 2208 O O . THR A 1 304 ? -24.421 -10.923 12.815 1.00 98.12 304 THR A O 1
ATOM 2211 N N . SER A 1 305 ? -25.378 -9.204 11.728 1.00 98.62 305 SER A N 1
ATOM 2212 C CA . SER A 1 305 ? -24.287 -8.990 10.782 1.00 98.62 305 SER A CA 1
ATOM 2213 C C . SER A 1 305 ? -23.036 -8.490 11.502 1.00 98.62 305 SER A C 1
ATOM 2215 O O . SER A 1 305 ? -23.045 -7.416 12.103 1.00 98.62 305 SER A O 1
ATOM 2217 N N . THR A 1 306 ? -21.928 -9.218 11.402 1.00 98.25 306 THR A N 1
ATOM 2218 C CA . THR A 1 306 ? -20.606 -8.709 11.794 1.00 98.25 306 THR A CA 1
ATOM 2219 C C . THR A 1 306 ? -19.879 -8.171 10.573 1.00 98.25 306 THR A C 1
ATOM 2221 O O . THR A 1 306 ? -20.033 -8.701 9.475 1.00 98.25 306 THR A O 1
ATOM 2224 N N . PHE A 1 307 ? -19.082 -7.118 10.738 1.00 98.25 307 PHE A N 1
ATOM 2225 C CA . PHE A 1 307 ? -18.379 -6.475 9.635 1.00 98.25 307 PHE A CA 1
ATOM 2226 C C . PHE A 1 307 ? -16.994 -5.962 10.028 1.00 98.25 307 PHE A C 1
ATOM 2228 O O . PHE A 1 307 ? -16.685 -5.779 11.208 1.00 98.25 307 PHE A O 1
ATOM 2235 N N . SER A 1 308 ? -16.192 -5.677 9.007 1.00 96.94 308 SER A N 1
ATOM 2236 C CA . SER A 1 308 ? -14.933 -4.939 9.095 1.00 96.94 308 SER A CA 1
ATOM 2237 C C . SER A 1 308 ? -14.847 -3.896 7.983 1.00 96.94 308 SER A C 1
ATOM 2239 O O . SER A 1 308 ? -15.371 -4.098 6.886 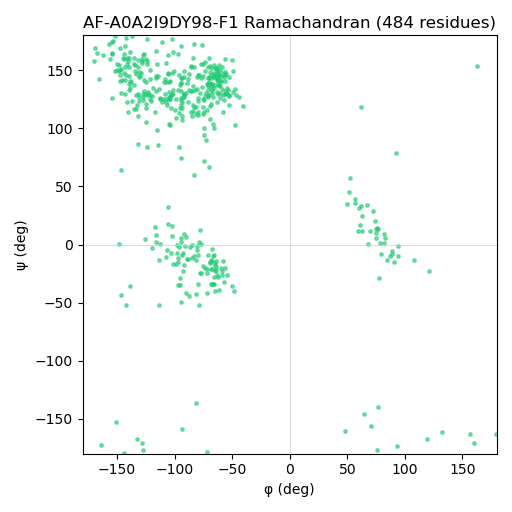1.00 96.94 308 SER A O 1
ATOM 2241 N N . ILE A 1 309 ? -14.162 -2.793 8.259 1.00 97.75 309 ILE A N 1
ATOM 2242 C CA . ILE A 1 309 ? -13.817 -1.749 7.297 1.00 97.75 309 ILE A CA 1
ATOM 2243 C C . ILE A 1 309 ? -12.342 -1.917 6.946 1.00 97.75 309 ILE A C 1
ATOM 2245 O O . ILE A 1 309 ? -11.501 -1.960 7.840 1.00 97.75 309 ILE A O 1
ATOM 2249 N N . VAL A 1 310 ? -12.021 -1.998 5.659 1.00 96.31 310 VAL A N 1
ATOM 2250 C CA . VAL A 1 310 ? -10.658 -2.239 5.160 1.00 96.31 310 VAL A CA 1
ATOM 2251 C C . VAL A 1 310 ? -10.296 -1.236 4.065 1.00 96.31 310 VAL A C 1
ATOM 2253 O O . VAL A 1 310 ? -11.197 -0.747 3.375 1.00 96.31 310 VAL A O 1
ATOM 2256 N N . PRO A 1 311 ? -9.007 -0.899 3.868 1.00 94.88 311 PRO A N 1
ATOM 2257 C CA . PRO A 1 311 ? -8.604 -0.152 2.682 1.00 94.88 311 PRO A CA 1
ATOM 2258 C C .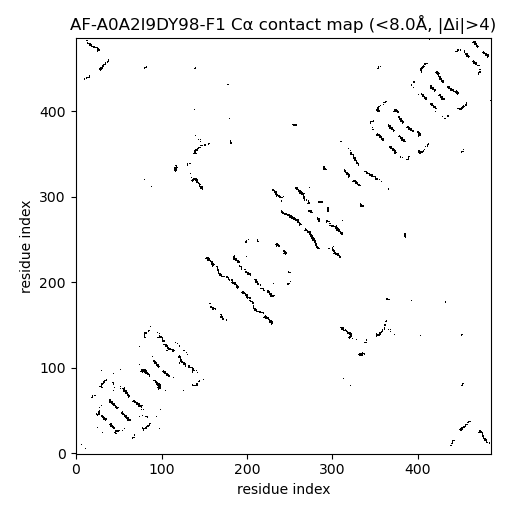 PRO A 1 311 ? -9.027 -0.893 1.408 1.00 94.88 311 PRO A C 1
ATOM 2260 O O . PRO A 1 311 ? -9.047 -2.122 1.355 1.00 94.88 311 PRO A O 1
ATOM 2263 N N . SER A 1 312 ? -9.382 -0.139 0.372 1.00 94.94 312 SER A N 1
ATOM 2264 C CA . SER A 1 312 ? -9.769 -0.728 -0.909 1.00 94.94 312 SER A CA 1
ATOM 2265 C C . SER A 1 312 ? -8.546 -1.237 -1.675 1.00 94.94 312 SER A C 1
ATOM 2267 O O . SER A 1 312 ? -7.724 -0.436 -2.116 1.00 94.94 312 SER A O 1
ATOM 2269 N N . SER A 1 313 ? -8.511 -2.546 -1.931 1.00 94.75 313 SER A N 1
ATOM 2270 C CA . SER A 1 313 ? -7.505 -3.249 -2.755 1.00 94.75 313 SER A CA 1
ATOM 2271 C C . SER A 1 313 ? -7.719 -3.104 -4.265 1.00 94.75 313 SER A C 1
ATOM 2273 O O . SER A 1 313 ? -7.142 -3.832 -5.072 1.00 94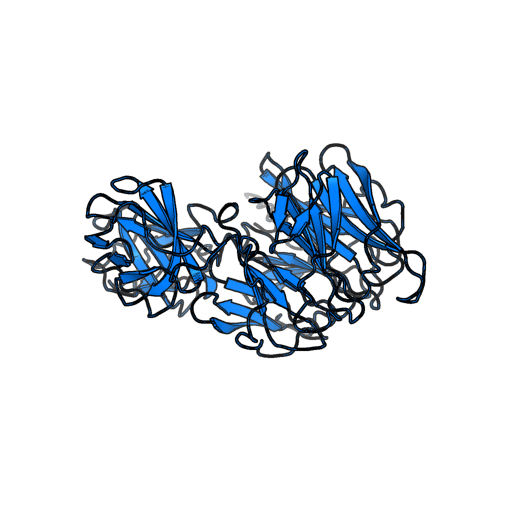.75 313 SER A O 1
ATOM 2275 N N . ASP A 1 314 ? -8.599 -2.186 -4.664 1.00 96.06 314 ASP A N 1
ATOM 2276 C CA . ASP A 1 314 ? -8.911 -1.918 -6.066 1.00 96.06 314 ASP A CA 1
ATOM 2277 C C . ASP A 1 314 ? -8.457 -0.531 -6.516 1.00 96.06 314 ASP A C 1
ATOM 2279 O O . ASP A 1 314 ? -8.439 -0.266 -7.715 1.00 96.06 314 ASP A O 1
ATOM 2283 N N . PHE A 1 315 ? -8.099 0.361 -5.586 1.00 97.38 315 PHE A N 1
ATOM 2284 C CA . PHE A 1 315 ? -7.614 1.691 -5.937 1.00 97.38 315 PHE A CA 1
ATOM 2285 C C . PHE A 1 315 ? -6.092 1.713 -6.030 1.00 97.38 315 PHE A C 1
ATOM 2287 O O . PHE A 1 315 ? -5.402 1.727 -5.014 1.00 97.38 315 PHE A O 1
ATOM 2294 N N . LEU A 1 316 ? -5.577 1.803 -7.256 1.00 98.38 316 LEU A N 1
ATOM 2295 C CA . LEU A 1 316 ? -4.174 2.122 -7.497 1.00 98.38 316 LEU A CA 1
ATOM 2296 C C . LEU A 1 316 ? -3.977 3.629 -7.365 1.00 98.38 316 LEU A C 1
ATOM 2298 O O . LEU A 1 316 ? -4.616 4.397 -8.086 1.00 98.38 316 LEU A O 1
ATOM 2302 N N . TYR A 1 317 ? -3.077 4.044 -6.481 1.00 98.50 317 TYR A N 1
ATOM 2303 C CA . TYR A 1 317 ? -2.693 5.439 -6.316 1.00 98.50 317 TYR A CA 1
ATOM 2304 C C . TYR A 1 317 ? -1.463 5.766 -7.150 1.00 98.50 317 TYR A C 1
ATOM 2306 O O . TYR A 1 317 ? -0.548 4.954 -7.272 1.00 98.50 317 TYR A O 1
ATOM 2314 N N . TYR A 1 318 ? -1.447 6.975 -7.703 1.00 98.31 318 TYR A N 1
ATOM 2315 C CA . TYR A 1 318 ? -0.377 7.478 -8.549 1.00 98.31 318 TYR A CA 1
ATOM 2316 C C . TYR A 1 318 ? 0.069 8.866 -8.105 1.00 98.31 318 TYR A C 1
ATOM 2318 O O . TYR A 1 318 ? -0.727 9.811 -8.080 1.00 98.31 318 TYR A O 1
ATOM 2326 N N . GLN A 1 319 ? 1.362 8.976 -7.809 1.00 97.44 319 GLN A N 1
ATOM 2327 C CA . GLN A 1 319 ? 2.056 10.235 -7.586 1.00 97.44 319 GLN A CA 1
ATOM 2328 C C . GLN A 1 319 ? 2.958 10.531 -8.801 1.00 97.44 319 GLN A C 1
ATOM 2330 O O . GLN A 1 319 ? 3.877 9.752 -9.057 1.00 97.44 319 GLN A O 1
ATOM 2335 N N . PRO A 1 320 ? 2.773 11.652 -9.526 1.00 96.31 320 PRO A N 1
ATOM 2336 C CA . PRO A 1 320 ? 3.552 11.968 -10.734 1.00 96.31 320 PRO A CA 1
ATOM 2337 C C . PRO A 1 320 ? 5.036 12.296 -10.510 1.00 96.31 320 PRO A C 1
ATOM 2339 O O . PRO A 1 320 ? 5.817 12.339 -11.462 1.00 96.31 320 PRO A O 1
ATOM 2342 N N . GLY A 1 321 ? 5.440 12.539 -9.261 1.00 95.25 321 GLY A N 1
ATOM 2343 C CA . GLY A 1 321 ? 6.802 12.949 -8.925 1.00 95.25 321 GLY A CA 1
ATOM 2344 C C . GLY A 1 321 ? 7.059 14.421 -9.258 1.00 95.25 321 GLY A C 1
ATOM 2345 O O . GLY A 1 321 ? 6.192 15.271 -9.064 1.00 95.25 321 GLY A O 1
ATOM 2346 N N . GLN A 1 322 ? 8.247 14.731 -9.782 1.00 94.50 322 GLN A N 1
ATOM 2347 C CA . GLN A 1 322 ? 8.729 16.108 -9.988 1.00 94.50 322 GLN A CA 1
ATOM 2348 C C . GLN A 1 322 ? 7.811 17.003 -10.847 1.00 94.50 322 GLN A C 1
ATOM 2350 O O . GLN A 1 322 ? 7.902 18.228 -10.773 1.00 94.50 322 GLN A O 1
ATOM 2355 N N . THR A 1 323 ? 6.926 16.421 -11.655 1.00 91.12 323 THR A N 1
ATOM 2356 C CA . THR A 1 323 ? 5.978 17.144 -12.519 1.00 91.12 323 THR A CA 1
ATOM 2357 C C . THR A 1 323 ? 4.764 17.693 -11.771 1.00 91.12 323 THR A C 1
ATOM 2359 O O . THR A 1 323 ? 4.163 18.654 -12.247 1.00 91.12 323 THR A O 1
ATOM 2362 N N . SER A 1 324 ? 4.377 17.115 -10.625 1.00 94.88 324 SER A N 1
ATOM 2363 C CA . SER A 1 324 ? 3.197 17.549 -9.867 1.00 94.88 324 SER A CA 1
ATOM 2364 C C . SER A 1 324 ? 3.154 16.996 -8.439 1.00 94.88 324 SER A C 1
ATOM 2366 O O . SER A 1 324 ? 3.463 15.833 -8.178 1.00 94.88 324 SER A O 1
ATOM 2368 N N . ALA A 1 325 ? 2.678 17.822 -7.505 1.00 95.69 325 ALA A N 1
ATOM 2369 C CA . ALA A 1 325 ? 2.365 17.398 -6.141 1.00 95.69 325 ALA A CA 1
ATOM 2370 C C . ALA A 1 325 ? 1.001 16.688 -6.026 1.00 95.69 325 ALA A C 1
ATOM 2372 O O . ALA A 1 325 ? 0.702 16.142 -4.966 1.00 95.69 325 ALA A O 1
ATOM 2373 N N . ALA A 1 326 ? 0.175 16.690 -7.078 1.00 95.62 326 ALA A N 1
ATOM 2374 C CA . ALA A 1 326 ? -1.148 16.069 -7.059 1.00 95.62 326 ALA A CA 1
ATOM 2375 C C . ALA A 1 326 ? -1.065 14.548 -6.875 1.00 95.62 326 ALA A C 1
ATOM 2377 O O . ALA A 1 326 ? -0.179 13.899 -7.428 1.00 95.62 326 ALA A O 1
ATOM 2378 N N . LEU A 1 327 ? -2.026 13.989 -6.140 1.00 97.75 327 LEU A N 1
ATOM 2379 C CA . LEU A 1 327 ? -2.240 12.550 -6.037 1.00 97.75 327 LEU A CA 1
ATOM 2380 C C . LEU A 1 327 ? -3.456 12.169 -6.884 1.00 97.75 327 LEU A C 1
ATOM 2382 O O . LEU A 1 327 ? -4.463 12.877 -6.893 1.00 97.75 327 LEU A O 1
ATOM 2386 N N . HIS A 1 328 ? -3.383 11.039 -7.573 1.00 98.00 328 HIS A N 1
ATOM 2387 C CA . HIS A 1 328 ? -4.494 10.494 -8.347 1.00 98.00 328 HIS A CA 1
ATOM 2388 C C . HIS A 1 328 ? -4.754 9.048 -7.949 1.00 98.00 328 HIS A C 1
ATOM 2390 O O . HIS A 1 328 ? -3.890 8.393 -7.367 1.00 98.00 328 HIS A O 1
ATOM 2396 N N . ARG A 1 329 ? -5.931 8.532 -8.299 1.00 97.69 329 ARG A N 1
ATOM 2397 C CA . ARG A 1 329 ? -6.214 7.098 -8.211 1.00 97.69 329 ARG A CA 1
ATOM 2398 C C . ARG A 1 329 ? -7.038 6.601 -9.386 1.00 97.69 329 ARG A C 1
ATOM 2400 O O . ARG A 1 329 ? -7.766 7.382 -9.992 1.00 97.69 329 ARG A O 1
ATOM 2407 N N . ILE A 1 330 ? -6.982 5.309 -9.655 1.00 98.19 330 ILE A N 1
ATOM 2408 C CA . ILE A 1 330 ? -7.831 4.621 -10.632 1.00 98.19 330 ILE A CA 1
ATOM 2409 C C . ILE A 1 330 ? -8.437 3.377 -9.988 1.00 98.19 330 ILE A C 1
ATOM 2411 O O . ILE A 1 330 ? -7.788 2.732 -9.166 1.00 98.19 330 ILE A O 1
ATOM 2415 N N . ASP A 1 331 ? -9.684 3.052 -10.335 1.00 97.50 331 ASP A N 1
ATOM 2416 C CA . ASP A 1 331 ? -10.309 1.793 -9.924 1.00 97.50 331 ASP A CA 1
ATOM 2417 C C . ASP A 1 331 ? -9.940 0.679 -10.916 1.00 97.50 331 ASP A C 1
ATOM 2419 O O . ASP A 1 331 ? -10.331 0.704 -12.085 1.00 97.50 331 ASP A O 1
ATOM 2423 N N . LEU A 1 332 ? -9.177 -0.303 -10.442 1.00 97.62 332 LEU A N 1
ATOM 2424 C CA . LEU A 1 332 ? -8.660 -1.405 -11.245 1.00 97.62 332 LEU A CA 1
ATOM 2425 C C . LEU A 1 332 ? -9.731 -2.441 -11.625 1.00 97.62 332 LEU A C 1
ATOM 2427 O O . LEU A 1 332 ? -9.501 -3.189 -12.577 1.00 97.62 332 LEU A O 1
ATOM 2431 N N . VAL A 1 333 ? -10.874 -2.530 -10.920 1.00 96.44 333 VAL A N 1
ATOM 2432 C CA . VAL A 1 333 ? -11.977 -3.445 -11.310 1.00 96.44 333 VAL A CA 1
ATOM 2433 C C . VAL A 1 333 ? -12.983 -2.821 -12.271 1.00 96.44 333 VAL A C 1
ATOM 2435 O O . VAL A 1 333 ? -13.822 -3.541 -12.808 1.00 96.44 333 VAL A O 1
ATOM 2438 N N . GLN A 1 334 ? -12.951 -1.507 -12.482 1.00 96.38 334 GLN A N 1
ATOM 2439 C CA . GLN A 1 334 ? -13.938 -0.852 -13.330 1.00 96.38 334 GLN A CA 1
ATOM 2440 C C . GLN A 1 334 ? -13.761 -1.286 -14.795 1.00 96.38 334 GLN A C 1
ATOM 2442 O O . GLN A 1 334 ? -12.655 -1.254 -15.335 1.00 96.38 334 GLN A O 1
ATOM 2447 N N . THR A 1 335 ? -14.854 -1.692 -15.447 1.00 95.88 335 THR A N 1
ATOM 2448 C CA . THR A 1 335 ? -14.867 -2.115 -16.862 1.00 95.88 335 THR A CA 1
ATOM 2449 C C . THR A 1 335 ? -15.645 -1.169 -17.778 1.00 95.88 335 THR A C 1
ATOM 2451 O O . THR A 1 335 ? -15.751 -1.387 -18.978 1.00 95.88 335 THR A O 1
ATOM 2454 N N . THR A 1 336 ? -16.219 -0.084 -17.261 1.00 95.62 336 THR A N 1
ATOM 2455 C CA . THR A 1 336 ? -16.940 0.906 -18.078 1.00 95.62 336 THR A CA 1
ATOM 2456 C C . THR A 1 336 ? -16.617 2.309 -17.593 1.00 95.62 336 THR A C 1
ATOM 2458 O O . THR A 1 336 ? -16.647 2.560 -16.394 1.00 95.62 336 THR A O 1
ATOM 2461 N N . GLY A 1 337 ? -16.293 3.231 -18.507 1.00 94.38 337 GLY A N 1
ATOM 2462 C CA . GLY A 1 337 ? -15.961 4.619 -18.150 1.00 94.38 337 GLY A CA 1
ATOM 2463 C C . GLY A 1 337 ? -14.719 4.749 -17.263 1.00 94.38 337 GLY A C 1
ATOM 2464 O O . GLY A 1 337 ? -14.677 5.609 -16.388 1.00 94.38 337 GLY A O 1
ATOM 2465 N N . VAL A 1 338 ? -13.741 3.856 -17.442 1.00 96.38 338 VAL A N 1
ATOM 2466 C CA . VAL A 1 338 ? -12.521 3.821 -16.631 1.00 96.38 338 VAL A CA 1
ATOM 2467 C C . VAL A 1 338 ? -11.728 5.105 -16.814 1.00 96.38 338 VAL A C 1
ATOM 2469 O O . VAL A 1 338 ? -11.313 5.436 -17.923 1.00 96.38 338 VAL A O 1
ATOM 2472 N N . ALA A 1 339 ? -11.470 5.789 -15.708 1.00 97.06 339 ALA A N 1
ATOM 2473 C CA . ALA A 1 339 ? -10.677 7.001 -15.686 1.00 97.06 339 ALA A CA 1
ATOM 2474 C C . ALA A 1 339 ? -9.883 7.084 -14.386 1.00 97.06 339 ALA A C 1
ATOM 2476 O O . ALA A 1 339 ? -10.312 6.604 -13.334 1.00 97.06 339 ALA A O 1
ATOM 2477 N N . TRP A 1 340 ? -8.736 7.746 -14.461 1.00 98.12 340 TRP A N 1
ATOM 2478 C CA . TRP A 1 340 ? -8.103 8.279 -13.269 1.00 98.12 340 TRP A CA 1
ATOM 2479 C C . TRP A 1 340 ? -8.975 9.377 -12.663 1.00 98.12 340 TRP A C 1
ATOM 2481 O O . TRP A 1 340 ? -9.651 10.126 -13.372 1.00 98.12 340 TRP A O 1
ATOM 2491 N N . SER A 1 341 ? -8.936 9.496 -11.344 1.00 97.06 341 SER A N 1
ATOM 2492 C CA . SER A 1 341 ? -9.614 10.561 -10.628 1.00 97.06 341 SER A CA 1
ATOM 2493 C C . SER A 1 341 ? -9.084 11.932 -11.049 1.00 97.06 341 SER A C 1
ATOM 2495 O O . SER A 1 341 ? -7.904 12.097 -11.390 1.00 97.06 341 SER A O 1
ATOM 2497 N N . ALA A 1 342 ? -9.930 12.952 -10.885 1.00 95.75 342 ALA A N 1
ATOM 2498 C CA . ALA A 1 342 ? -9.439 14.313 -10.712 1.00 95.75 342 ALA A CA 1
ATOM 2499 C C . ALA A 1 342 ? -8.359 14.353 -9.613 1.00 95.75 342 ALA A C 1
ATOM 2501 O O . ALA A 1 342 ? -8.274 13.440 -8.779 1.00 95.75 342 ALA A O 1
ATOM 2502 N N . ALA A 1 343 ? -7.528 15.397 -9.631 1.00 96.19 343 ALA A N 1
ATOM 2503 C CA . ALA A 1 343 ? -6.505 15.586 -8.611 1.00 96.19 343 ALA A CA 1
ATOM 2504 C C . ALA A 1 343 ? -7.143 15.517 -7.217 1.00 96.19 343 ALA A C 1
ATOM 2506 O O . ALA A 1 343 ? -8.053 16.282 -6.892 1.00 96.19 343 ALA A O 1
ATOM 2507 N N . LEU A 1 344 ? -6.674 14.563 -6.416 1.00 96.19 344 LEU A N 1
ATOM 2508 C CA . LEU A 1 344 ? -6.919 14.529 -4.983 1.00 96.19 344 LEU A CA 1
ATOM 2509 C C . LEU A 1 344 ? -6.086 15.644 -4.328 1.00 96.19 344 LEU A C 1
ATOM 2511 O O . LEU A 1 344 ? -5.379 16.393 -5.009 1.00 96.19 344 LEU A O 1
ATOM 2515 N N . ALA A 1 345 ? -6.142 15.765 -3.000 1.00 94.56 345 ALA A N 1
ATOM 2516 C CA . ALA A 1 345 ? -5.313 16.745 -2.308 1.00 94.56 345 ALA A CA 1
ATOM 2517 C C . ALA A 1 345 ? -3.828 16.564 -2.658 1.00 94.56 345 ALA A C 1
ATOM 2519 O O . ALA A 1 345 ? -3.306 15.446 -2.671 1.00 94.56 345 ALA A O 1
ATOM 2520 N N . SER A 1 346 ? -3.158 17.678 -2.938 1.00 95.50 346 SER A N 1
ATOM 2521 C CA . SER A 1 346 ? -1.737 17.694 -3.270 1.00 95.50 346 SER A CA 1
ATOM 2522 C C . SER A 1 346 ? -0.875 17.489 -2.032 1.00 95.50 346 SER A C 1
ATOM 2524 O O . SER A 1 346 ? -1.193 17.999 -0.954 1.00 95.50 346 SER A O 1
ATOM 2526 N N . ALA A 1 347 ? 0.246 16.789 -2.206 1.00 96.00 347 ALA A N 1
ATOM 2527 C CA . ALA A 1 347 ? 1.262 16.673 -1.174 1.00 96.00 347 ALA A CA 1
ATOM 2528 C C . ALA A 1 347 ? 1.770 18.071 -0.753 1.00 96.00 347 ALA A C 1
ATOM 2530 O O . ALA A 1 347 ? 1.860 18.963 -1.603 1.00 96.00 347 ALA A O 1
ATOM 2531 N N . PRO A 1 348 ? 2.168 18.276 0.520 1.00 95.62 348 PRO A N 1
ATOM 2532 C CA . PRO A 1 348 ? 2.627 19.580 1.010 1.00 95.62 348 PRO A CA 1
ATOM 2533 C C . PRO A 1 348 ? 3.841 20.144 0.257 1.00 95.62 348 PRO A C 1
ATOM 2535 O O . PRO A 1 348 ? 4.069 21.350 0.250 1.00 95.62 348 PRO A O 1
ATOM 2538 N N . GLY A 1 349 ? 4.626 19.279 -0.384 1.00 95.00 349 GLY A N 1
ATOM 2539 C CA . GLY A 1 349 ? 5.664 19.668 -1.325 1.00 95.00 349 GLY A CA 1
ATOM 2540 C C . GLY A 1 349 ? 5.810 18.623 -2.420 1.00 95.00 349 GLY A C 1
ATOM 2541 O O . GLY A 1 349 ? 5.676 17.428 -2.158 1.00 95.00 349 GLY A O 1
ATOM 2542 N N . THR A 1 350 ? 6.129 19.071 -3.635 1.00 96.06 350 THR A N 1
ATOM 2543 C CA . THR A 1 350 ? 6.298 18.197 -4.802 1.00 96.06 350 THR A CA 1
ATOM 2544 C C . THR A 1 350 ? 7.359 17.126 -4.524 1.00 96.06 350 THR A C 1
ATOM 2546 O O . THR A 1 350 ? 8.478 17.499 -4.132 1.00 96.06 350 THR A O 1
ATOM 2549 N N . PRO A 1 351 ? 7.029 15.828 -4.673 1.00 96.00 351 PRO A N 1
ATOM 2550 C CA . PRO A 1 351 ? 8.010 14.747 -4.631 1.00 96.00 351 PRO A CA 1
ATOM 2551 C C . PRO A 1 351 ? 9.006 14.862 -5.790 1.00 96.00 351 PRO A C 1
ATOM 2553 O O . PRO A 1 351 ? 8.674 15.406 -6.837 1.00 96.00 351 PRO A O 1
ATOM 2556 N N . GLY A 1 352 ? 10.231 14.372 -5.624 1.00 95.12 352 GLY A N 1
ATOM 2557 C CA . GLY A 1 352 ? 11.250 14.424 -6.682 1.00 95.12 352 GLY A CA 1
ATOM 2558 C C . GLY A 1 352 ? 12.247 13.279 -6.587 1.00 95.12 352 GLY A C 1
ATOM 2559 O O . GLY A 1 352 ? 11.916 12.218 -6.076 1.00 95.12 352 GLY A O 1
ATOM 2560 N N . GLY A 1 353 ? 13.478 13.468 -7.066 1.00 94.25 353 GLY A N 1
ATOM 2561 C CA . GLY A 1 353 ? 14.487 12.402 -7.076 1.00 94.25 353 GLY A CA 1
ATOM 2562 C C . GLY A 1 353 ? 14.634 11.687 -5.727 1.00 94.25 353 GLY A C 1
ATOM 2563 O O . GLY A 1 353 ? 14.733 12.340 -4.682 1.00 94.25 353 GLY A O 1
ATOM 2564 N N . GLY A 1 354 ? 14.612 10.352 -5.759 1.00 93.06 354 GLY A N 1
ATOM 2565 C CA . GLY A 1 354 ? 14.644 9.496 -4.566 1.00 93.06 354 GLY A CA 1
ATOM 2566 C C . GLY A 1 354 ? 13.312 9.362 -3.813 1.00 93.06 354 GLY A C 1
ATOM 2567 O O . GLY A 1 354 ? 13.275 8.680 -2.788 1.00 93.06 354 GLY A O 1
ATOM 2568 N N . ALA A 1 355 ? 12.227 9.990 -4.280 1.00 95.38 355 ALA A N 1
ATOM 2569 C CA . ALA A 1 355 ? 10.924 9.858 -3.640 1.00 95.38 355 ALA A CA 1
ATOM 2570 C C . ALA A 1 355 ? 10.325 8.459 -3.800 1.00 95.38 355 ALA A C 1
ATOM 2572 O O . ALA A 1 355 ? 10.589 7.742 -4.770 1.00 95.38 355 ALA A O 1
ATOM 2573 N N . ASN A 1 356 ? 9.474 8.091 -2.846 1.00 95.50 356 ASN A N 1
ATOM 2574 C CA . ASN A 1 356 ? 8.731 6.843 -2.896 1.00 95.50 356 ASN A CA 1
ATOM 2575 C C . ASN A 1 356 ? 7.432 6.953 -2.091 1.00 95.50 356 ASN A C 1
ATOM 2577 O O . ASN A 1 356 ? 7.487 7.294 -0.903 1.00 95.50 356 ASN A O 1
ATOM 2581 N N . THR A 1 357 ? 6.290 6.639 -2.708 1.00 95.56 357 THR A N 1
ATOM 2582 C CA . THR A 1 357 ? 5.051 6.389 -1.970 1.00 95.56 357 THR A CA 1
ATOM 2583 C C . THR A 1 357 ? 4.939 4.916 -1.595 1.00 95.56 357 THR A C 1
ATOM 2585 O O . THR A 1 357 ? 5.324 4.037 -2.357 1.00 95.56 357 THR A O 1
ATOM 2588 N N . MET A 1 358 ? 4.488 4.629 -0.377 1.00 94.44 358 MET A N 1
ATOM 2589 C CA . MET A 1 358 ? 4.501 3.278 0.185 1.00 94.44 358 MET A CA 1
ATOM 2590 C C . MET A 1 358 ? 3.266 3.045 1.050 1.00 94.44 358 MET A C 1
ATOM 2592 O O . MET A 1 358 ? 2.799 3.964 1.727 1.00 94.44 358 MET A O 1
ATOM 2596 N N . PHE A 1 359 ? 2.772 1.807 1.075 1.00 94.31 359 PHE A N 1
ATOM 2597 C CA . PHE A 1 359 ? 1.630 1.410 1.894 1.00 94.31 359 PHE A CA 1
ATOM 2598 C C . PHE A 1 359 ? 2.077 0.841 3.261 1.00 94.31 359 PHE A C 1
ATOM 2600 O O . PHE A 1 359 ? 2.667 -0.238 3.317 1.00 94.31 359 PHE A O 1
ATOM 2607 N N . PRO A 1 360 ? 1.833 1.539 4.387 1.00 91.81 360 PRO A N 1
ATOM 2608 C CA . PRO A 1 360 ? 2.179 1.075 5.735 1.00 91.81 360 PRO A CA 1
ATOM 2609 C C . PRO A 1 360 ? 1.120 0.119 6.320 1.00 91.81 360 PRO A C 1
ATOM 2611 O O . PRO A 1 360 ? 0.549 0.395 7.378 1.00 91.81 360 PRO A O 1
ATOM 2614 N N . SER A 1 361 ? 0.868 -1.008 5.650 1.00 88.81 361 SER A N 1
ATOM 2615 C CA . SER A 1 361 ? -0.214 -1.965 5.958 1.00 88.81 361 SER A CA 1
ATOM 2616 C C . SER A 1 361 ? -0.318 -2.383 7.431 1.00 88.81 361 SER A C 1
ATOM 2618 O O . SER A 1 361 ? -1.417 -2.465 7.977 1.00 88.81 361 SER A O 1
ATOM 2620 N N . LEU A 1 362 ? 0.821 -2.592 8.097 1.00 86.81 362 LEU A N 1
ATOM 2621 C CA . LEU A 1 362 ? 0.893 -3.071 9.483 1.00 86.81 362 LEU A CA 1
ATOM 2622 C C . LEU A 1 362 ? 0.908 -1.964 10.549 1.00 86.81 362 LEU A C 1
ATOM 2624 O O . LEU A 1 362 ? 1.099 -2.275 11.719 1.00 86.81 362 LEU A O 1
ATOM 2628 N N . TYR A 1 363 ? 0.731 -0.688 10.183 1.00 83.88 363 TYR A N 1
ATOM 2629 C CA . TYR A 1 363 ? 0.726 0.423 11.158 1.00 83.88 363 TYR A CA 1
ATOM 2630 C C . TYR A 1 363 ? -0.342 1.472 10.897 1.00 83.88 363 TYR A C 1
ATOM 2632 O O . TYR A 1 363 ? -0.855 2.073 11.833 1.00 83.88 363 TYR A O 1
ATOM 2640 N N . ALA A 1 364 ? -0.626 1.750 9.627 1.00 90.06 364 ALA A N 1
ATOM 2641 C CA . ALA A 1 364 ? -1.526 2.816 9.220 1.00 90.06 364 ALA A CA 1
ATOM 2642 C C . ALA A 1 364 ? -2.276 2.407 7.940 1.00 90.06 364 ALA A C 1
ATOM 2644 O O . ALA A 1 364 ? -2.095 3.026 6.892 1.00 90.06 364 ALA A O 1
ATOM 2645 N N . PRO A 1 365 ? -3.122 1.360 7.987 1.00 92.88 365 PRO A N 1
ATOM 2646 C CA . PRO A 1 365 ? -3.730 0.764 6.795 1.00 92.88 365 PRO A CA 1
ATOM 2647 C C . PRO A 1 365 ? -4.702 1.692 6.047 1.00 92.88 365 PRO A C 1
ATOM 2649 O O . PRO A 1 365 ? -5.104 1.376 4.937 1.00 92.88 365 PRO A O 1
ATOM 2652 N N . PHE A 1 366 ? -5.065 2.850 6.607 1.00 94.31 366 PHE A N 1
ATOM 2653 C CA . PHE A 1 366 ? -5.852 3.887 5.921 1.00 94.31 366 PHE A CA 1
ATOM 2654 C C . PHE A 1 366 ? -5.000 5.066 5.432 1.00 94.31 366 PHE A C 1
ATOM 2656 O O . PHE A 1 366 ? -5.529 6.141 5.131 1.00 94.31 366 PHE A O 1
ATOM 2663 N N . GLN A 1 367 ? -3.680 4.884 5.370 1.00 93.69 367 GLN A N 1
ATOM 2664 C CA . GLN A 1 367 ? -2.738 5.907 4.946 1.00 93.69 367 GLN A CA 1
ATOM 2665 C C . GLN A 1 367 ? -1.841 5.446 3.800 1.00 93.69 367 GLN A C 1
ATOM 2667 O O . GLN A 1 367 ? -1.619 4.258 3.587 1.00 93.69 367 GLN A O 1
ATOM 2672 N N . ILE A 1 368 ? -1.280 6.422 3.091 1.00 95.00 368 ILE A N 1
ATOM 2673 C CA . ILE A 1 368 ? -0.161 6.247 2.162 1.00 95.00 368 ILE A CA 1
ATOM 2674 C C . ILE A 1 368 ? 0.983 7.117 2.664 1.00 95.00 368 ILE A C 1
ATOM 2676 O O . ILE A 1 368 ? 0.791 8.307 2.908 1.00 95.00 368 ILE A O 1
ATOM 2680 N N . LEU A 1 369 ? 2.170 6.540 2.824 1.00 94.56 369 LEU A N 1
ATOM 2681 C CA . LEU A 1 369 ? 3.376 7.286 3.175 1.00 94.56 369 LEU A CA 1
ATOM 2682 C C . LEU A 1 369 ? 4.056 7.803 1.917 1.00 94.56 369 LEU A C 1
ATOM 2684 O O . LEU A 1 369 ? 4.045 7.130 0.896 1.00 94.56 369 LEU A O 1
ATOM 2688 N N . CYS A 1 370 ? 4.690 8.965 2.007 1.00 94.81 370 CYS A N 1
ATOM 2689 C CA . CYS A 1 370 ? 5.516 9.535 0.952 1.00 94.81 370 CYS A CA 1
ATOM 2690 C C . CYS A 1 370 ? 6.846 9.989 1.546 1.00 94.81 370 CYS A C 1
ATOM 2692 O O . CYS A 1 370 ? 6.906 10.966 2.296 1.00 94.81 370 CYS A O 1
ATOM 2694 N N . ALA A 1 371 ? 7.922 9.293 1.191 1.00 94.62 371 ALA A N 1
ATOM 2695 C CA . ALA A 1 371 ? 9.260 9.833 1.345 1.00 94.62 371 ALA A CA 1
ATOM 2696 C C . ALA A 1 371 ? 9.470 10.859 0.229 1.00 94.62 371 ALA A C 1
ATOM 2698 O O . ALA A 1 371 ? 9.487 10.484 -0.941 1.00 94.62 371 ALA A O 1
ATOM 2699 N N . ARG A 1 372 ? 9.577 12.152 0.564 1.00 93.62 372 ARG A N 1
ATOM 2700 C CA . ARG A 1 372 ? 9.462 13.225 -0.439 1.00 93.62 372 ARG A CA 1
ATOM 2701 C C . ARG A 1 372 ? 10.614 13.258 -1.451 1.00 93.62 372 ARG A C 1
ATOM 2703 O O . ARG A 1 372 ? 10.410 13.658 -2.597 1.00 93.62 372 ARG A O 1
ATOM 2710 N N . GLY A 1 373 ? 11.825 12.902 -1.034 1.00 94.12 373 GLY A N 1
ATOM 2711 C CA . GLY A 1 373 ? 13.018 13.077 -1.863 1.00 94.12 373 GLY A CA 1
ATOM 2712 C C . GLY A 1 373 ? 13.335 14.549 -2.149 1.00 94.12 373 GLY A C 1
ATOM 2713 O O . GLY A 1 373 ? 13.106 15.421 -1.303 1.00 94.12 373 GLY A O 1
ATOM 2714 N N . ALA A 1 374 ? 13.869 14.821 -3.342 1.00 93.88 374 ALA A N 1
ATOM 2715 C CA . ALA A 1 374 ? 14.222 16.164 -3.821 1.00 93.88 374 ALA A CA 1
ATOM 2716 C C . ALA A 1 374 ? 15.197 16.933 -2.902 1.00 93.88 374 ALA A C 1
ATOM 2718 O O . ALA A 1 374 ? 15.075 18.145 -2.727 1.00 93.88 374 ALA A O 1
ATOM 2719 N N . GLY A 1 375 ? 16.140 16.222 -2.280 1.00 92.38 375 GLY A N 1
ATOM 2720 C CA . GLY A 1 375 ? 17.114 16.801 -1.357 1.00 92.38 375 GLY A CA 1
ATOM 2721 C C . GLY A 1 375 ? 16.504 17.214 -0.020 1.00 92.38 375 GLY A C 1
ATOM 2722 O O . GLY A 1 375 ? 16.989 18.150 0.606 1.00 92.38 375 GLY A O 1
ATOM 2723 N N . THR A 1 376 ? 15.436 16.547 0.430 1.00 92.19 376 THR A N 1
ATOM 2724 C CA . THR A 1 376 ? 14.798 16.843 1.722 1.00 92.19 376 THR A CA 1
ATOM 2725 C C . THR A 1 376 ? 14.652 15.621 2.608 1.00 92.19 376 THR A C 1
ATOM 2727 O O . THR A 1 376 ? 14.784 14.486 2.158 1.00 92.19 376 THR A O 1
ATOM 2730 N N . SER A 1 377 ? 14.392 15.862 3.890 1.00 89.81 377 SER A N 1
ATOM 2731 C CA . SER A 1 377 ? 14.161 14.834 4.904 1.00 89.81 377 SER A CA 1
ATOM 2732 C C . SER A 1 377 ? 12.680 14.643 5.250 1.00 89.81 377 SER A C 1
ATOM 2734 O O . SER A 1 377 ? 12.364 13.926 6.194 1.00 89.81 377 SER A O 1
ATOM 2736 N N . ASN A 1 378 ? 11.774 15.293 4.510 1.00 91.31 378 ASN A N 1
ATOM 2737 C CA . ASN A 1 378 ? 10.344 15.295 4.806 1.00 91.31 378 ASN A CA 1
ATOM 2738 C C . ASN A 1 378 ? 9.695 13.947 4.478 1.00 91.31 378 ASN A C 1
ATOM 2740 O O . ASN A 1 378 ? 9.796 13.466 3.344 1.00 91.31 378 ASN A O 1
ATOM 2744 N N . ILE A 1 379 ? 8.940 13.417 5.441 1.00 91.62 379 ILE A N 1
ATOM 2745 C CA . ILE A 1 379 ? 8.025 12.293 5.251 1.00 91.62 379 ILE A CA 1
ATOM 2746 C C . ILE A 1 379 ? 6.587 12.784 5.420 1.00 91.62 379 ILE A C 1
ATOM 2748 O O . ILE A 1 379 ? 6.233 13.374 6.446 1.00 91.62 379 ILE A O 1
ATOM 2752 N N . TYR A 1 380 ? 5.751 12.524 4.420 1.00 93.56 380 TYR A N 1
ATOM 2753 C CA . TYR A 1 380 ? 4.327 12.843 4.451 1.00 93.56 380 TYR A CA 1
ATOM 2754 C C . TYR A 1 380 ? 3.476 11.581 4.608 1.00 93.56 380 TYR A C 1
ATOM 2756 O O . TYR A 1 380 ? 3.896 10.486 4.238 1.00 93.56 380 TYR A O 1
ATOM 2764 N N . SER A 1 381 ? 2.261 11.748 5.121 1.00 92.94 381 SER A N 1
ATOM 2765 C CA . SER A 1 381 ? 1.187 10.757 5.055 1.00 92.94 381 SER A CA 1
ATOM 2766 C C . SER A 1 381 ? -0.051 11.359 4.428 1.00 92.94 381 SER A C 1
ATOM 2768 O O . SER A 1 381 ? -0.395 12.503 4.713 1.00 92.94 381 SER A O 1
ATOM 2770 N N . TYR A 1 382 ? -0.720 10.578 3.597 1.00 95.50 382 TYR A N 1
ATOM 2771 C CA . TYR A 1 382 ? -2.027 10.884 3.047 1.00 95.50 382 TYR A CA 1
ATOM 2772 C C . TYR A 1 382 ? -3.073 9.998 3.710 1.00 95.50 382 TYR A C 1
ATOM 2774 O O . TYR A 1 382 ? -2.930 8.779 3.682 1.00 95.50 382 TYR A O 1
ATOM 2782 N N . ASN A 1 383 ? -4.121 10.585 4.284 1.00 94.38 383 ASN A N 1
ATOM 2783 C CA . ASN A 1 383 ? -5.277 9.854 4.792 1.00 94.38 383 ASN A CA 1
ATOM 2784 C C . ASN A 1 383 ? -6.261 9.586 3.642 1.00 94.38 383 ASN A C 1
ATOM 2786 O O . ASN A 1 383 ? -6.773 10.524 3.032 1.00 94.38 383 ASN A O 1
ATOM 2790 N N . ILE A 1 384 ? -6.540 8.310 3.366 1.00 94.81 384 ILE A N 1
ATOM 2791 C CA . ILE A 1 384 ? -7.350 7.870 2.219 1.00 94.81 384 ILE A CA 1
ATOM 2792 C C . ILE A 1 384 ? -8.808 8.339 2.309 1.00 94.81 384 ILE A C 1
ATOM 2794 O O . ILE A 1 384 ? -9.390 8.727 1.291 1.00 94.81 384 ILE A O 1
ATOM 2798 N N . GLY A 1 385 ? -9.398 8.292 3.505 1.00 91.88 385 GLY A N 1
ATOM 2799 C CA . GLY A 1 385 ? -10.803 8.640 3.706 1.00 91.88 385 GLY A CA 1
ATOM 2800 C C . GLY A 1 385 ? -11.028 10.142 3.748 1.00 91.88 385 GLY A C 1
ATOM 2801 O O . GLY A 1 385 ? -11.825 10.677 2.980 1.00 91.88 385 GLY A O 1
ATOM 2802 N N . LEU A 1 386 ? -10.261 10.835 4.593 1.00 92.12 386 LEU A N 1
ATOM 2803 C CA . LEU A 1 386 ? -10.358 12.290 4.745 1.00 92.12 386 LEU A CA 1
ATOM 2804 C C . LEU A 1 386 ? -9.800 13.050 3.539 1.00 92.12 386 LEU A C 1
ATOM 2806 O O . LEU A 1 386 ? -10.135 14.215 3.336 1.00 92.12 386 LEU A O 1
ATOM 2810 N N . GLY A 1 387 ? -8.939 12.412 2.750 1.00 93.44 387 GLY A N 1
ATOM 2811 C CA . GLY A 1 387 ? -8.314 13.023 1.590 1.00 93.44 387 GLY A CA 1
ATOM 2812 C C . GLY A 1 387 ? -7.340 14.143 1.949 1.00 93.44 387 GLY A C 1
ATOM 2813 O O . GLY A 1 387 ? -7.242 15.117 1.209 1.00 93.44 387 GLY A O 1
ATOM 2814 N N . THR A 1 388 ? -6.634 14.031 3.075 1.00 93.44 388 THR A N 1
A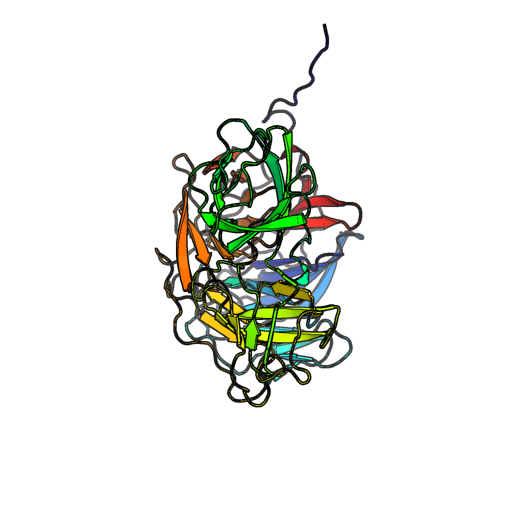TOM 2815 C CA . THR A 1 388 ? -5.745 15.074 3.609 1.00 93.44 388 THR A CA 1
ATOM 2816 C C . THR A 1 388 ? -4.311 14.584 3.761 1.00 93.44 388 THR A C 1
ATOM 2818 O O . THR A 1 388 ? -4.069 13.404 4.011 1.00 93.44 388 THR A O 1
ATOM 2821 N N . TRP A 1 389 ? -3.350 15.502 3.640 1.00 94.75 389 TRP A N 1
ATOM 2822 C CA . TRP A 1 389 ? -1.939 15.231 3.912 1.00 94.75 389 TRP A CA 1
ATOM 2823 C C . TRP A 1 389 ? -1.514 15.734 5.293 1.00 94.75 389 TRP A C 1
ATOM 2825 O O . TRP A 1 389 ? -2.020 16.737 5.791 1.00 94.75 389 TRP A O 1
ATOM 2835 N N . SER A 1 390 ? -0.547 15.056 5.901 1.00 90.69 390 SER A N 1
ATOM 2836 C CA . SER A 1 390 ? 0.117 15.442 7.149 1.00 90.69 390 SER A CA 1
ATOM 2837 C C . SER A 1 390 ? 1.616 15.158 7.065 1.00 90.69 390 SER A C 1
ATOM 2839 O O . SER A 1 390 ? 2.043 14.249 6.355 1.00 90.69 390 SER A O 1
ATOM 2841 N N . THR A 1 391 ? 2.429 15.910 7.803 1.00 88.19 391 THR A N 1
ATOM 2842 C CA . THR A 1 391 ? 3.880 15.675 7.911 1.00 88.19 391 THR A CA 1
ATOM 2843 C C . THR A 1 391 ? 4.156 14.796 9.129 1.00 88.19 391 THR A C 1
ATOM 2845 O O . THR A 1 391 ? 3.760 15.167 10.230 1.00 88.19 391 THR A O 1
ATOM 2848 N N . LEU A 1 392 ? 4.798 13.635 8.945 1.00 78.12 392 LEU A N 1
ATOM 2849 C CA . LEU A 1 392 ? 4.973 12.634 10.011 1.00 78.12 392 LEU A CA 1
ATOM 2850 C C . LEU A 1 392 ? 6.308 12.725 10.753 1.00 78.12 392 LEU A C 1
ATOM 2852 O O . LEU A 1 392 ? 6.335 12.500 11.956 1.00 78.12 392 LEU A O 1
ATOM 2856 N N . ALA A 1 393 ? 7.394 13.083 10.076 1.00 66.62 393 ALA A N 1
ATOM 2857 C CA . ALA A 1 393 ? 8.679 13.394 10.695 1.00 66.62 393 ALA A CA 1
ATOM 2858 C C . ALA A 1 393 ? 9.625 13.993 9.647 1.00 66.62 393 ALA A C 1
ATOM 2860 O O . ALA A 1 393 ? 9.469 13.772 8.442 1.00 66.62 393 ALA A O 1
ATOM 2861 N N . THR A 1 394 ? 10.627 14.724 10.122 1.00 67.06 394 THR A N 1
ATOM 2862 C CA . THR A 1 394 ? 11.867 15.001 9.396 1.00 67.06 394 THR A CA 1
ATOM 2863 C C . THR A 1 394 ? 12.983 14.165 10.005 1.00 67.06 394 THR A C 1
ATOM 2865 O O . THR A 1 394 ? 12.988 13.937 11.216 1.00 67.06 394 THR A O 1
ATOM 2868 N N . PHE A 1 395 ? 13.946 13.714 9.196 1.00 70.12 395 PHE A N 1
ATOM 2869 C CA . PHE A 1 395 ? 15.194 13.187 9.754 1.00 70.12 395 PHE A CA 1
ATOM 2870 C C . PHE A 1 395 ? 15.785 14.211 10.717 1.00 70.12 395 PHE A C 1
ATOM 2872 O O . PHE A 1 395 ? 15.959 15.379 10.362 1.00 70.12 395 PHE A O 1
ATOM 2879 N N . TRP A 1 396 ? 16.108 13.779 11.930 1.00 56.97 396 TRP A N 1
ATOM 2880 C CA . TRP A 1 396 ? 16.924 14.592 12.818 1.00 56.97 396 TRP A CA 1
ATOM 2881 C C . TRP A 1 396 ? 18.354 14.665 12.270 1.00 56.97 396 TRP A C 1
ATOM 2883 O O . TRP A 1 396 ? 19.020 13.642 12.121 1.00 56.97 396 TRP A O 1
ATOM 2893 N N . GLY A 1 397 ? 18.815 15.880 11.953 1.00 62.72 397 GLY A N 1
ATOM 2894 C CA . GLY A 1 397 ? 20.134 16.150 11.370 1.00 62.72 397 GLY A CA 1
ATOM 2895 C C . GLY A 1 397 ? 20.065 16.815 9.990 1.00 62.72 397 GLY A C 1
ATOM 2896 O O . GLY A 1 397 ? 19.019 17.303 9.572 1.00 62.72 397 GLY A O 1
ATOM 2897 N N . SER A 1 398 ? 21.201 16.856 9.288 1.00 72.50 398 SER A N 1
ATOM 2898 C CA . SER A 1 398 ? 21.334 17.446 7.944 1.00 72.50 398 SER A CA 1
ATOM 2899 C C . SER A 1 398 ? 21.197 16.433 6.797 1.00 72.50 398 SER A C 1
ATOM 2901 O O . SER A 1 398 ? 21.344 16.804 5.633 1.00 72.50 398 SER A O 1
ATOM 2903 N N . GLU A 1 399 ? 20.928 15.157 7.100 1.00 86.56 399 GLU A N 1
ATOM 2904 C CA . GLU A 1 399 ? 20.729 14.120 6.083 1.00 86.56 399 GLU A CA 1
ATOM 2905 C C . GLU A 1 399 ? 19.428 14.344 5.302 1.00 86.56 399 GLU A C 1
ATOM 2907 O O . GLU A 1 399 ? 18.422 14.811 5.834 1.00 86.56 399 GLU A O 1
ATOM 2912 N N . THR A 1 400 ? 19.442 13.992 4.018 1.00 90.81 400 THR A N 1
ATOM 2913 C CA . THR A 1 400 ? 18.316 14.174 3.088 1.00 90.81 400 THR A CA 1
ATOM 2914 C C . THR A 1 400 ? 18.148 12.951 2.186 1.00 90.81 400 THR A C 1
ATOM 2916 O O . THR A 1 400 ? 19.039 12.107 2.115 1.00 90.81 400 THR A O 1
ATOM 2919 N N . ILE A 1 401 ? 17.014 12.825 1.497 1.00 92.19 401 ILE A N 1
ATOM 2920 C CA . ILE A 1 401 ? 16.821 11.884 0.385 1.00 92.19 401 ILE A CA 1
ATOM 2921 C C . ILE A 1 401 ? 16.900 12.680 -0.915 1.00 92.19 401 ILE A C 1
ATOM 2923 O O . ILE A 1 401 ? 16.196 13.679 -1.075 1.00 92.19 401 ILE A O 1
ATOM 2927 N N . ASN A 1 402 ? 17.725 12.229 -1.854 1.00 93.12 402 ASN A N 1
ATOM 2928 C CA . ASN A 1 402 ? 17.870 12.852 -3.166 1.00 93.12 402 ASN A CA 1
ATOM 2929 C C . ASN A 1 402 ? 17.929 11.791 -4.277 1.00 93.12 402 ASN A C 1
ATOM 2931 O O . ASN A 1 402 ? 17.866 10.592 -4.001 1.00 93.12 402 ASN A O 1
ATOM 2935 N N . THR A 1 403 ? 18.057 12.215 -5.535 1.00 93.62 403 THR A N 1
ATOM 2936 C CA . THR A 1 403 ? 18.318 11.319 -6.669 1.00 93.62 403 THR A CA 1
ATOM 2937 C C . THR A 1 403 ? 19.457 10.354 -6.332 1.00 93.62 403 THR A C 1
ATOM 2939 O O . THR A 1 403 ? 20.479 10.757 -5.783 1.00 93.62 403 THR A O 1
ATOM 2942 N N . GLY A 1 404 ? 19.279 9.063 -6.621 1.00 90.69 404 GLY A N 1
ATOM 2943 C CA . GLY A 1 404 ? 20.252 8.030 -6.249 1.00 90.69 404 GLY A CA 1
ATOM 2944 C C . GLY A 1 404 ? 20.015 7.379 -4.886 1.00 90.69 404 GLY A C 1
ATOM 2945 O O . GLY A 1 404 ? 20.579 6.311 -4.640 1.00 90.69 404 GLY A O 1
ATOM 2946 N N . ALA A 1 405 ? 19.183 7.961 -4.022 1.00 93.00 405 ALA A N 1
ATOM 2947 C CA . ALA A 1 405 ? 18.758 7.309 -2.794 1.00 93.00 405 ALA A CA 1
ATOM 2948 C C . ALA A 1 405 ? 17.694 6.253 -3.102 1.00 93.00 405 ALA A C 1
ATOM 2950 O O . ALA A 1 405 ? 16.974 6.342 -4.097 1.00 93.00 405 ALA A O 1
ATOM 2951 N N . SER A 1 406 ? 17.573 5.262 -2.226 1.00 93.94 406 SER A N 1
ATOM 2952 C CA . SER A 1 406 ? 16.478 4.300 -2.287 1.00 93.94 406 SER A CA 1
ATOM 2953 C C . SER A 1 406 ? 15.907 4.067 -0.905 1.00 93.94 406 SER A C 1
ATOM 2955 O O . SER A 1 406 ? 16.656 3.868 0.051 1.00 93.94 406 SER A O 1
ATOM 2957 N N . VAL A 1 407 ? 14.581 4.011 -0.824 1.00 94.00 407 VAL A N 1
ATOM 2958 C CA . VAL A 1 407 ? 13.864 3.805 0.433 1.00 94.00 407 VAL A CA 1
ATOM 2959 C C . VAL A 1 407 ? 12.849 2.675 0.330 1.00 94.00 407 VAL A C 1
ATOM 2961 O O . VAL A 1 407 ? 12.251 2.454 -0.727 1.00 94.00 407 VAL A O 1
ATOM 2964 N N . CYS A 1 408 ? 12.643 1.967 1.435 1.00 94.44 408 CYS A N 1
ATOM 2965 C CA . CYS A 1 408 ? 11.558 1.004 1.577 1.00 94.44 408 CYS A CA 1
ATOM 2966 C C . CYS A 1 408 ? 11.069 0.938 3.022 1.00 94.44 408 CYS A C 1
ATOM 2968 O O . CYS A 1 408 ? 11.853 1.100 3.958 1.00 94.44 408 CYS A O 1
ATOM 2970 N N . LEU A 1 409 ? 9.783 0.652 3.214 1.00 92.94 409 LEU A N 1
ATOM 2971 C CA . LEU A 1 409 ? 9.269 0.306 4.535 1.00 92.94 409 LEU A CA 1
ATOM 2972 C C . LEU A 1 409 ? 9.837 -1.035 5.000 1.00 92.94 409 LEU A C 1
ATOM 2974 O O . LEU A 1 409 ? 10.136 -1.914 4.190 1.00 92.94 409 LEU A O 1
ATOM 2978 N N . ILE A 1 410 ? 9.937 -1.188 6.318 1.00 91.38 410 ILE A N 1
ATOM 2979 C CA . ILE A 1 410 ? 10.217 -2.447 7.006 1.00 91.38 410 ILE A CA 1
ATOM 2980 C C . ILE A 1 410 ? 8.967 -2.808 7.826 1.00 91.38 410 ILE A C 1
ATOM 2982 O O . ILE A 1 410 ? 8.902 -2.438 9.002 1.00 91.38 410 ILE A O 1
ATOM 2986 N N . PRO A 1 411 ? 7.963 -3.479 7.217 1.00 84.56 411 PRO A N 1
ATOM 2987 C CA . PRO A 1 411 ? 6.764 -3.972 7.898 1.00 84.56 411 PRO A CA 1
ATOM 2988 C C . PRO A 1 411 ? 7.071 -4.757 9.191 1.00 84.56 411 PRO A C 1
ATOM 2990 O O . PRO A 1 411 ? 8.120 -5.380 9.330 1.00 84.56 411 PRO A O 1
ATOM 2993 N N . GLY A 1 412 ? 6.171 -4.705 10.177 1.00 79.62 412 GLY A N 1
ATOM 2994 C CA . GLY A 1 412 ? 6.388 -5.172 11.555 1.00 79.62 412 GLY A CA 1
ATOM 2995 C C . GLY A 1 412 ? 7.221 -4.267 12.490 1.00 79.62 412 GLY A C 1
ATOM 2996 O O . GLY A 1 412 ? 6.942 -4.252 13.678 1.00 79.62 412 GLY A O 1
ATOM 2997 N N . LYS A 1 413 ? 8.169 -3.446 11.998 1.00 78.88 413 LYS A N 1
ATOM 2998 C CA . LYS A 1 413 ? 9.070 -2.625 12.847 1.00 78.88 413 LYS A CA 1
ATOM 2999 C C . LYS A 1 413 ? 8.791 -1.109 12.990 1.00 78.88 413 LYS A C 1
ATOM 3001 O O . LYS A 1 413 ? 9.453 -0.470 13.794 1.00 78.88 413 LYS A O 1
ATOM 3006 N N . ARG A 1 414 ? 7.851 -0.509 12.246 1.00 82.25 414 ARG A N 1
ATOM 3007 C CA . ARG A 1 414 ? 7.568 0.949 12.143 1.00 82.25 414 ARG A CA 1
ATOM 3008 C C . ARG A 1 414 ? 8.761 1.763 11.638 1.00 82.25 414 ARG A C 1
ATOM 3010 O O . ARG A 1 414 ? 8.944 2.925 11.992 1.00 82.25 414 ARG A O 1
ATOM 3017 N N . LYS A 1 415 ? 9.579 1.149 10.786 1.00 88.44 415 LYS A N 1
ATOM 3018 C CA . LYS A 1 415 ? 10.825 1.738 10.298 1.00 88.44 415 LYS A CA 1
ATOM 3019 C C . LYS A 1 415 ? 10.860 1.801 8.775 1.00 88.44 415 LYS A C 1
ATOM 3021 O O . LYS A 1 415 ? 10.211 1.016 8.084 1.00 88.44 415 LYS A O 1
ATOM 3026 N N . MET A 1 416 ? 11.649 2.732 8.259 1.00 92.19 416 MET A N 1
ATOM 3027 C CA . MET A 1 416 ? 11.948 2.893 6.843 1.00 92.19 416 MET A CA 1
ATOM 3028 C C . MET A 1 416 ? 13.456 2.779 6.635 1.00 92.19 416 MET A C 1
ATOM 3030 O O . MET A 1 416 ? 14.231 3.509 7.244 1.00 92.19 416 MET A O 1
ATOM 3034 N N . PHE A 1 417 ? 13.881 1.879 5.758 1.00 94.38 417 PHE A N 1
ATOM 3035 C CA . PHE A 1 417 ? 15.269 1.804 5.322 1.00 94.38 417 PHE A CA 1
ATOM 3036 C C . PHE A 1 417 ? 15.578 2.911 4.314 1.00 94.38 417 PHE A C 1
ATOM 3038 O O . PHE A 1 417 ? 14.748 3.219 3.457 1.00 94.38 417 PHE A O 1
ATOM 3045 N N . VAL A 1 418 ? 16.791 3.459 4.387 1.00 93.12 418 VAL A N 1
ATOM 3046 C CA . VAL A 1 418 ? 17.320 4.468 3.468 1.00 93.12 418 VAL A CA 1
ATOM 3047 C C . VAL A 1 418 ? 18.733 4.068 3.046 1.00 93.12 418 VAL A C 1
ATOM 3049 O O . VAL A 1 418 ? 19.654 4.036 3.859 1.00 93.12 418 VAL A O 1
ATOM 3052 N N . SER A 1 419 ? 18.933 3.809 1.758 1.00 92.69 419 SER A N 1
ATOM 3053 C CA . SER A 1 419 ? 20.263 3.754 1.146 1.00 92.69 419 SER A CA 1
ATOM 3054 C C . SER A 1 419 ? 20.615 5.133 0.602 1.00 92.69 419 SER A C 1
ATOM 3056 O O . SER A 1 419 ? 19.808 5.732 -0.114 1.00 92.69 419 SER A O 1
ATOM 3058 N N . LYS A 1 420 ? 21.806 5.638 0.947 1.00 91.31 420 LYS A N 1
ATOM 3059 C CA . LYS A 1 420 ? 22.267 6.949 0.490 1.00 91.31 420 LYS A CA 1
ATOM 3060 C C . LYS A 1 420 ? 22.829 6.914 -0.922 1.00 91.31 420 LYS A C 1
ATOM 3062 O O . LYS A 1 420 ? 23.538 6.000 -1.334 1.00 91.31 420 LYS A O 1
ATOM 3067 N N . GLU A 1 421 ? 22.562 7.998 -1.626 1.00 90.19 421 GLU A N 1
ATOM 3068 C CA . GLU A 1 421 ? 23.200 8.370 -2.872 1.00 90.19 421 GLU A CA 1
ATOM 3069 C C . GLU A 1 421 ? 24.681 8.733 -2.666 1.00 90.19 421 GLU A C 1
ATOM 3071 O O . GLU A 1 421 ? 25.056 9.311 -1.643 1.00 90.19 421 GLU A O 1
ATOM 3076 N N . GLY A 1 422 ? 25.544 8.380 -3.626 1.00 89.00 422 GLY A N 1
ATOM 3077 C CA . GLY A 1 422 ? 26.963 8.768 -3.639 1.00 89.00 422 GLY A CA 1
ATOM 3078 C C . GLY A 1 422 ? 27.797 8.244 -2.463 1.00 89.00 422 GLY A C 1
ATOM 3079 O O . GLY A 1 422 ? 28.915 8.705 -2.248 1.00 89.00 422 GLY A O 1
ATOM 3080 N N . SER A 1 423 ? 27.266 7.309 -1.672 1.00 90.31 423 SER A N 1
ATOM 3081 C CA . SER A 1 423 ? 27.863 6.864 -0.416 1.00 90.31 423 SER A CA 1
ATOM 3082 C C . SER A 1 423 ? 27.506 5.402 -0.132 1.00 90.31 423 SER A C 1
ATOM 3084 O O . SER A 1 423 ? 26.426 4.961 -0.518 1.00 90.31 423 SER A O 1
ATOM 3086 N N . PRO A 1 424 ? 28.361 4.629 0.565 1.00 91.06 424 PRO A N 1
ATOM 3087 C CA . PRO A 1 424 ? 27.998 3.291 1.035 1.00 91.06 424 PRO A CA 1
ATOM 3088 C C . PRO A 1 424 ? 27.126 3.319 2.304 1.00 91.06 424 PRO A C 1
ATOM 3090 O O . PRO A 1 424 ? 26.811 2.276 2.876 1.00 91.06 424 PRO A O 1
ATOM 3093 N N . ARG A 1 425 ? 26.770 4.513 2.793 1.00 90.75 425 ARG A N 1
ATOM 3094 C CA . ARG A 1 425 ? 25.999 4.680 4.022 1.00 90.75 425 ARG A CA 1
ATOM 3095 C C . ARG A 1 425 ? 24.561 4.216 3.830 1.00 90.75 425 ARG A C 1
ATOM 3097 O O . ARG A 1 425 ? 23.918 4.494 2.816 1.00 90.75 425 ARG A O 1
ATOM 3104 N N . THR A 1 426 ? 24.054 3.547 4.852 1.00 91.31 426 THR A N 1
ATOM 3105 C CA . THR A 1 426 ? 22.640 3.230 4.971 1.00 91.31 426 THR A CA 1
ATOM 3106 C C . THR A 1 426 ? 22.142 3.672 6.331 1.00 91.31 426 THR A C 1
ATOM 3108 O O . THR A 1 426 ? 22.917 3.819 7.279 1.00 91.31 426 THR A O 1
ATOM 3111 N N . TYR A 1 427 ? 20.844 3.907 6.405 1.00 90.88 427 TYR A N 1
ATOM 3112 C CA . TYR A 1 427 ? 20.170 4.321 7.614 1.00 90.88 427 TYR A CA 1
ATOM 3113 C C . TYR A 1 427 ? 18.837 3.607 7.750 1.00 90.88 427 TYR A C 1
ATOM 3115 O O . TYR A 1 427 ? 18.254 3.125 6.775 1.00 90.88 427 TYR A O 1
ATOM 3123 N N . VAL A 1 428 ? 18.335 3.594 8.973 1.00 90.88 428 VAL A N 1
ATOM 3124 C CA . VAL A 1 428 ? 16.981 3.180 9.285 1.00 90.88 428 VAL A CA 1
ATOM 3125 C C . VAL A 1 428 ? 16.311 4.318 10.037 1.00 90.88 428 VAL A C 1
ATOM 3127 O O . VAL A 1 428 ? 16.755 4.737 11.100 1.00 90.88 428 VAL A O 1
ATOM 3130 N N . HIS A 1 429 ? 15.256 4.852 9.444 1.00 88.19 429 HIS A N 1
ATOM 3131 C CA . HIS A 1 429 ? 14.443 5.898 10.027 1.00 88.19 429 HIS A CA 1
ATOM 3132 C C . HIS A 1 429 ? 13.289 5.288 10.808 1.00 88.19 429 HIS A C 1
ATOM 3134 O O . HIS A 1 429 ? 12.517 4.495 10.269 1.00 88.19 429 HIS A O 1
ATOM 3140 N N . ASP A 1 430 ? 13.156 5.682 12.062 1.00 86.12 430 ASP A N 1
ATOM 3141 C CA . ASP A 1 430 ? 12.003 5.353 12.882 1.00 86.12 430 ASP A CA 1
ATOM 3142 C C . ASP A 1 430 ? 10.878 6.359 12.610 1.00 86.12 430 ASP A C 1
ATOM 3144 O O . ASP A 1 430 ? 11.005 7.557 12.884 1.00 86.12 430 ASP A O 1
ATOM 3148 N N . LEU A 1 431 ? 9.776 5.850 12.051 1.00 82.69 431 LEU A N 1
ATOM 3149 C CA . LEU A 1 431 ? 8.640 6.652 11.593 1.00 82.69 431 LEU A CA 1
ATOM 3150 C C . LEU A 1 431 ? 7.856 7.288 12.738 1.00 82.69 431 LEU A C 1
ATOM 3152 O O . LEU A 1 431 ? 7.053 8.187 12.496 1.00 82.69 431 LEU A O 1
ATOM 3156 N N . LEU A 1 432 ? 8.070 6.834 13.972 1.00 78.19 432 LEU A N 1
ATOM 3157 C CA . LEU A 1 432 ? 7.546 7.514 15.140 1.00 78.19 432 LEU A CA 1
ATOM 3158 C C . LEU A 1 432 ? 8.569 8.473 15.722 1.00 78.19 432 LEU A C 1
ATOM 3160 O O . LEU A 1 432 ? 8.227 9.604 16.094 1.00 78.19 432 LEU A O 1
ATOM 3164 N N . THR A 1 433 ? 9.798 7.987 15.926 1.00 77.75 433 THR A N 1
ATOM 3165 C CA . THR A 1 433 ? 10.735 8.740 16.748 1.00 77.75 433 THR A CA 1
ATOM 3166 C C . THR A 1 433 ? 11.344 9.929 16.025 1.00 77.75 433 THR A C 1
ATOM 3168 O O . THR A 1 433 ? 11.731 10.897 16.682 1.00 77.75 433 THR A O 1
ATOM 3171 N N . GLY A 1 434 ? 11.379 9.877 14.692 1.00 80.06 434 GLY A N 1
ATOM 3172 C CA . GLY A 1 434 ? 12.106 10.821 13.851 1.00 80.06 434 GLY A CA 1
ATOM 3173 C C . GLY A 1 434 ? 13.607 10.518 13.780 1.00 80.06 434 GLY A C 1
ATOM 3174 O O . GLY A 1 434 ? 14.330 11.114 12.977 1.00 80.06 434 GLY A O 1
ATOM 3175 N N . VAL A 1 435 ? 14.084 9.578 14.604 1.00 83.06 435 VAL A N 1
ATOM 3176 C CA . VAL A 1 435 ? 15.497 9.227 14.721 1.00 83.06 435 VAL A CA 1
ATOM 3177 C C . VAL A 1 435 ? 15.945 8.482 13.470 1.00 83.06 435 VAL A C 1
ATOM 3179 O O . VAL A 1 435 ? 15.235 7.632 12.929 1.00 83.06 435 VAL A O 1
ATOM 3182 N N . LEU A 1 436 ? 17.141 8.829 13.006 1.00 84.69 436 LEU A N 1
ATOM 3183 C CA . LEU A 1 436 ? 17.830 8.149 11.923 1.00 84.69 436 LEU A CA 1
ATOM 3184 C C . LEU A 1 436 ? 18.961 7.304 12.525 1.00 84.69 436 LEU A C 1
ATOM 3186 O O . LEU A 1 436 ? 19.989 7.835 12.943 1.00 84.69 436 LEU A O 1
ATOM 3190 N N . GLU A 1 437 ? 18.758 5.993 12.608 1.00 85.31 437 GLU A N 1
ATOM 3191 C CA . GLU A 1 437 ? 19.748 5.041 13.116 1.00 85.31 437 GLU A CA 1
ATOM 3192 C C . GLU A 1 437 ? 20.721 4.649 11.983 1.00 85.31 437 GLU A C 1
ATOM 3194 O O . GLU A 1 437 ? 20.275 4.402 10.857 1.00 85.31 437 GLU A O 1
ATOM 3199 N N . PRO A 1 438 ? 22.044 4.582 12.222 1.00 85.62 438 PRO A N 1
ATOM 3200 C CA . PRO A 1 438 ? 22.986 4.086 11.221 1.00 85.62 438 PRO A CA 1
ATOM 3201 C C . PRO A 1 438 ? 22.747 2.597 10.940 1.00 85.62 438 PRO A C 1
ATOM 3203 O O . PRO A 1 438 ? 22.593 1.798 11.862 1.00 85.62 438 PRO A O 1
ATOM 3206 N N . GLY A 1 439 ? 22.728 2.229 9.659 1.00 86.44 439 GLY A N 1
ATOM 3207 C CA . GLY A 1 439 ? 22.646 0.848 9.189 1.00 86.44 439 GLY A CA 1
ATOM 3208 C C . GLY A 1 439 ? 23.997 0.297 8.714 1.00 86.44 439 GLY A C 1
ATOM 3209 O O . GLY A 1 439 ? 25.001 1.018 8.694 1.00 86.44 439 GLY A O 1
ATOM 3210 N N . PRO A 1 440 ? 24.050 -0.986 8.313 1.00 86.19 440 PRO A N 1
ATOM 3211 C CA . PRO A 1 440 ? 25.274 -1.601 7.812 1.00 86.19 440 PRO A CA 1
ATOM 3212 C C . PRO A 1 440 ? 25.736 -0.958 6.499 1.00 86.19 440 PRO A C 1
ATOM 3214 O O . PRO A 1 440 ? 24.941 -0.720 5.582 1.00 86.19 440 PRO A O 1
ATOM 3217 N N . LEU A 1 441 ? 27.041 -0.709 6.385 1.00 89.00 441 LEU A N 1
ATOM 3218 C CA . LEU A 1 441 ? 27.639 -0.134 5.180 1.00 89.00 441 LEU A CA 1
ATOM 3219 C C . LEU A 1 441 ? 27.526 -1.110 4.009 1.00 89.00 441 LEU A C 1
ATOM 3221 O O . LEU A 1 441 ? 27.958 -2.258 4.115 1.00 89.00 441 LEU A O 1
ATOM 3225 N N . VAL A 1 442 ? 26.969 -0.653 2.886 1.00 91.00 442 VAL A N 1
ATOM 3226 C CA . VAL A 1 442 ? 26.935 -1.472 1.668 1.00 91.00 442 VAL A CA 1
ATOM 3227 C C . VAL A 1 442 ? 28.349 -1.595 1.092 1.00 91.00 442 VAL A C 1
ATOM 3229 O O . VAL A 1 442 ? 29.104 -0.621 1.152 1.00 91.00 442 VAL A O 1
ATOM 3232 N N . PRO A 1 443 ? 28.731 -2.745 0.503 1.00 90.75 443 PRO A N 1
ATOM 3233 C CA . PRO A 1 443 ? 30.100 -2.964 0.027 1.00 90.75 443 PRO A CA 1
ATOM 3234 C C . PRO A 1 443 ? 30.575 -1.917 -0.983 1.00 90.75 443 PRO A C 1
ATOM 3236 O O . PRO A 1 443 ? 31.751 -1.559 -1.007 1.00 90.75 443 PRO A O 1
ATOM 3239 N N . TYR A 1 444 ? 29.651 -1.393 -1.792 1.00 88.62 444 TYR A N 1
ATOM 3240 C CA . TYR A 1 444 ? 29.949 -0.367 -2.776 1.00 88.62 444 TYR A CA 1
ATOM 3241 C C . TYR A 1 444 ? 28.876 0.716 -2.833 1.00 88.62 444 TYR A C 1
ATOM 3243 O O . TYR A 1 444 ? 27.676 0.440 -2.805 1.00 88.62 444 TYR A O 1
ATOM 3251 N N . ALA A 1 445 ? 29.323 1.962 -2.989 1.00 86.44 445 ALA A N 1
ATOM 3252 C CA . ALA A 1 445 ? 28.442 3.110 -3.141 1.00 86.44 445 ALA A CA 1
ATOM 3253 C C . ALA A 1 445 ? 27.671 3.064 -4.470 1.00 86.44 445 ALA A C 1
ATOM 3255 O O . ALA A 1 445 ? 28.233 2.775 -5.534 1.00 86.44 445 ALA A O 1
ATOM 3256 N N . SER A 1 446 ? 26.385 3.411 -4.419 1.00 84.94 446 SER A N 1
ATOM 3257 C CA . SER A 1 446 ? 25.615 3.720 -5.626 1.00 84.94 446 SER A CA 1
ATOM 3258 C C . SER A 1 446 ? 25.936 5.139 -6.117 1.00 84.94 446 SER A C 1
ATOM 3260 O O . SER A 1 446 ? 26.146 6.029 -5.288 1.00 84.94 446 SER A O 1
ATOM 3262 N N . PRO A 1 447 ? 25.949 5.394 -7.436 1.00 85.38 447 PRO A N 1
ATOM 3263 C CA . PRO A 1 447 ? 26.112 6.739 -7.976 1.00 85.38 447 PRO A CA 1
ATOM 3264 C C . PRO A 1 447 ? 24.936 7.639 -7.575 1.00 85.38 447 PRO A C 1
ATOM 3266 O O . PRO A 1 447 ? 23.808 7.172 -7.412 1.00 85.38 447 PRO A O 1
ATOM 3269 N N . GLY A 1 448 ? 25.191 8.945 -7.457 1.00 85.56 448 GLY A N 1
ATOM 3270 C CA . GLY A 1 448 ? 24.167 9.933 -7.089 1.00 85.56 448 GLY A CA 1
ATOM 3271 C C . GLY A 1 448 ? 23.249 10.389 -8.225 1.00 85.56 448 GLY A C 1
ATOM 3272 O O . GLY A 1 448 ? 22.362 11.203 -8.011 1.00 85.56 448 GLY A O 1
ATOM 3273 N N . ALA A 1 449 ? 23.458 9.886 -9.442 1.00 86.69 449 ALA A N 1
ATOM 3274 C CA . ALA A 1 449 ? 22.703 10.324 -10.610 1.00 86.69 449 ALA A CA 1
ATOM 3275 C C . ALA A 1 449 ? 21.465 9.463 -10.900 1.00 86.69 449 ALA A C 1
ATOM 3277 O O . ALA A 1 449 ? 20.555 9.946 -11.556 1.00 86.69 449 ALA A O 1
ATOM 3278 N N . TYR A 1 450 ? 21.400 8.207 -10.439 1.00 89.31 450 TYR A N 1
ATOM 3279 C CA . TYR A 1 450 ? 20.410 7.243 -10.940 1.00 89.31 450 TYR A CA 1
ATOM 3280 C C . TYR A 1 450 ? 19.190 7.105 -10.028 1.00 89.31 450 TYR A C 1
ATOM 3282 O O . TYR A 1 450 ? 19.248 6.527 -8.942 1.00 89.31 450 TYR A O 1
ATOM 3290 N N . ASP A 1 451 ? 18.063 7.620 -10.512 1.00 90.12 451 ASP A N 1
ATOM 3291 C CA . ASP A 1 451 ? 16.760 7.507 -9.855 1.00 90.12 451 ASP A CA 1
ATOM 3292 C C . ASP A 1 451 ? 16.225 6.071 -9.926 1.00 90.12 451 ASP A C 1
ATOM 3294 O O . ASP A 1 451 ? 16.297 5.420 -10.973 1.00 90.12 451 ASP A O 1
ATOM 3298 N N . GLY A 1 452 ? 15.687 5.581 -8.811 1.00 90.31 452 GLY A N 1
ATOM 3299 C CA . GLY A 1 452 ? 15.078 4.259 -8.736 1.00 90.31 452 GLY A CA 1
ATOM 3300 C C . GLY A 1 452 ? 14.919 3.740 -7.309 1.00 90.31 452 GLY A C 1
ATOM 3301 O O . GLY A 1 452 ? 15.698 4.067 -6.413 1.00 90.31 452 GLY A O 1
ATOM 3302 N N . LYS A 1 453 ? 13.933 2.867 -7.120 1.00 94.25 453 LYS A N 1
ATOM 3303 C CA . LYS A 1 453 ? 13.578 2.202 -5.863 1.00 94.25 453 LYS A CA 1
ATOM 3304 C C . LYS A 1 453 ? 14.241 0.834 -5.833 1.00 94.25 453 LYS A C 1
ATOM 3306 O O . LYS A 1 453 ? 13.679 -0.179 -6.224 1.00 94.25 453 LYS A O 1
ATOM 3311 N N . ARG A 1 454 ? 15.497 0.814 -5.412 1.00 93.31 454 ARG A N 1
ATOM 3312 C CA . ARG A 1 454 ? 16.392 -0.348 -5.489 1.00 93.31 454 ARG A CA 1
ATOM 3313 C C . ARG A 1 454 ? 16.464 -1.180 -4.215 1.00 93.31 454 ARG A C 1
ATOM 3315 O O . ARG A 1 454 ? 17.155 -2.191 -4.203 1.00 93.31 454 ARG A O 1
ATOM 3322 N N . ALA A 1 455 ? 15.765 -0.765 -3.166 1.00 94.94 455 ALA A N 1
ATOM 3323 C CA . ALA A 1 455 ? 15.719 -1.448 -1.884 1.00 94.94 455 ALA A CA 1
ATOM 3324 C C . ALA A 1 455 ? 14.353 -2.105 -1.649 1.00 94.94 455 ALA A C 1
ATOM 3326 O O . ALA A 1 455 ? 13.308 -1.494 -1.913 1.00 94.94 455 ALA A O 1
ATOM 3327 N N . ARG A 1 456 ? 14.362 -3.317 -1.088 1.00 96.19 456 ARG A N 1
ATOM 3328 C CA . ARG A 1 456 ? 13.150 -4.004 -0.636 1.00 96.19 456 ARG A CA 1
ATOM 3329 C C . ARG A 1 456 ? 13.337 -4.725 0.676 1.00 96.19 456 ARG A C 1
ATOM 3331 O O . ARG A 1 456 ? 14.308 -5.447 0.848 1.00 96.19 456 ARG A O 1
ATOM 3338 N N . HIS A 1 457 ? 12.343 -4.616 1.543 1.00 95.50 457 HIS A N 1
ATOM 3339 C CA . HIS A 1 457 ? 12.155 -5.565 2.625 1.00 95.50 457 HIS A CA 1
ATOM 3340 C C . HIS A 1 457 ? 11.464 -6.840 2.118 1.00 95.50 457 HIS A C 1
ATOM 3342 O O . HIS A 1 457 ? 10.436 -6.777 1.446 1.00 95.50 457 HIS A O 1
ATOM 3348 N N . VAL A 1 458 ? 11.989 -7.994 2.508 1.00 95.00 458 VAL A N 1
ATOM 3349 C CA . VAL A 1 458 ? 11.430 -9.316 2.227 1.00 95.00 458 VAL A CA 1
ATOM 3350 C C . VAL A 1 458 ? 11.298 -10.072 3.541 1.00 95.00 458 VAL A C 1
ATOM 3352 O O . VAL A 1 458 ? 12.268 -10.182 4.288 1.00 95.00 458 VAL A O 1
ATOM 3355 N N . MET A 1 459 ? 10.115 -10.628 3.792 1.00 91.06 459 MET A N 1
ATOM 3356 C CA . MET A 1 459 ? 9.889 -11.601 4.858 1.00 91.06 459 MET A CA 1
ATOM 3357 C C . MET A 1 459 ? 9.694 -12.974 4.224 1.00 91.06 459 MET A C 1
ATOM 3359 O O . MET A 1 459 ? 8.841 -13.165 3.356 1.00 91.06 459 MET A O 1
ATOM 3363 N N . THR A 1 460 ? 10.534 -13.908 4.637 1.00 87.38 460 THR A N 1
ATOM 3364 C CA . THR A 1 460 ? 10.464 -15.312 4.234 1.00 87.38 460 THR A CA 1
ATOM 3365 C C . THR A 1 460 ? 9.283 -16.016 4.924 1.00 87.38 460 THR A C 1
ATOM 3367 O O . THR A 1 460 ? 8.823 -15.541 5.967 1.00 87.38 460 THR A O 1
ATOM 3370 N N . PRO A 1 461 ? 8.760 -17.132 4.376 1.00 86.19 461 PRO A N 1
ATOM 3371 C CA . PRO A 1 461 ? 7.635 -17.856 4.981 1.00 86.19 461 PRO A CA 1
ATOM 3372 C C . PRO A 1 461 ? 7.881 -18.362 6.413 1.00 86.19 461 PRO A C 1
ATOM 3374 O O . PRO A 1 461 ? 6.930 -18.521 7.171 1.00 86.19 461 PRO A O 1
ATOM 3377 N N . ASP A 1 462 ? 9.138 -18.606 6.786 1.00 86.94 462 ASP A N 1
ATOM 3378 C CA . ASP A 1 462 ? 9.591 -18.976 8.135 1.00 86.94 462 ASP A CA 1
ATOM 3379 C C . ASP A 1 462 ? 9.831 -17.764 9.053 1.00 86.94 462 ASP A C 1
ATOM 3381 O O . ASP A 1 462 ? 10.145 -17.919 10.231 1.00 86.94 462 ASP A O 1
ATOM 3385 N N . GLY A 1 463 ? 9.626 -16.549 8.545 1.00 86.75 463 GLY A N 1
ATOM 3386 C CA . GLY A 1 463 ? 9.600 -15.320 9.327 1.00 86.75 463 GLY A CA 1
ATOM 3387 C C . GLY A 1 463 ? 10.918 -14.556 9.412 1.00 86.75 463 GLY A C 1
ATOM 3388 O O . GLY A 1 463 ? 10.927 -13.467 9.991 1.00 86.75 463 GLY A O 1
ATOM 3389 N N . ALA A 1 464 ? 11.999 -15.054 8.803 1.00 88.94 464 ALA A N 1
ATOM 3390 C CA . ALA A 1 464 ? 13.255 -14.315 8.690 1.00 88.94 464 ALA A CA 1
ATOM 3391 C C . ALA A 1 464 ? 13.095 -13.113 7.750 1.00 88.94 464 ALA A C 1
ATOM 3393 O O . ALA A 1 464 ? 12.451 -13.210 6.693 1.00 88.94 464 ALA A O 1
ATOM 3394 N N . ARG A 1 465 ? 13.674 -11.970 8.124 1.00 91.75 465 ARG A N 1
ATOM 3395 C CA . ARG A 1 465 ? 13.478 -10.700 7.420 1.00 91.75 465 ARG A CA 1
ATOM 3396 C C . ARG A 1 465 ? 14.793 -10.177 6.867 1.00 91.75 465 ARG A C 1
ATOM 3398 O O . ARG A 1 465 ? 15.801 -10.094 7.558 1.00 91.75 465 ARG A O 1
ATOM 3405 N N . PHE A 1 466 ? 14.758 -9.739 5.616 1.00 94.06 466 PHE A N 1
ATOM 3406 C CA . PHE A 1 466 ? 15.932 -9.247 4.910 1.00 94.06 466 PHE A CA 1
ATOM 3407 C C . PHE A 1 466 ? 15.638 -7.937 4.193 1.00 94.06 466 PHE A C 1
ATOM 3409 O O . PHE A 1 466 ? 14.551 -7.731 3.655 1.00 94.06 466 PHE A O 1
ATOM 3416 N N . LEU A 1 467 ? 16.646 -7.077 4.118 1.00 95.25 467 LEU A N 1
ATOM 3417 C CA . LEU A 1 467 ? 16.723 -6.012 3.129 1.00 95.25 467 LEU A CA 1
ATOM 3418 C C . LEU A 1 467 ? 17.475 -6.532 1.920 1.00 95.25 467 LEU A C 1
ATOM 3420 O O . LEU A 1 467 ? 18.577 -7.040 2.072 1.00 95.25 467 LEU A O 1
ATOM 3424 N N . TYR A 1 468 ? 16.907 -6.364 0.738 1.00 96.44 468 TYR A N 1
ATOM 3425 C CA . TYR A 1 468 ? 17.549 -6.589 -0.547 1.00 96.44 468 TYR A CA 1
ATOM 3426 C C . TYR A 1 468 ? 17.881 -5.242 -1.179 1.00 96.44 468 TYR A C 1
ATOM 3428 O O . TYR A 1 468 ? 17.073 -4.314 -1.113 1.00 96.44 468 TYR A O 1
ATOM 3436 N N . LEU A 1 469 ? 19.053 -5.135 -1.799 1.00 95.06 469 LEU A N 1
ATOM 3437 C CA . LEU A 1 469 ? 19.500 -3.923 -2.477 1.00 95.06 469 LEU A CA 1
ATOM 3438 C C . LEU A 1 469 ? 20.233 -4.280 -3.767 1.00 95.06 469 LEU A C 1
ATOM 3440 O O . LEU A 1 469 ? 21.249 -4.975 -3.731 1.00 95.06 469 LEU A O 1
ATOM 3444 N N . LEU A 1 470 ? 19.744 -3.761 -4.893 1.00 94.00 470 LEU A N 1
ATOM 3445 C CA . LEU A 1 470 ? 20.452 -3.809 -6.172 1.00 94.00 470 LEU A CA 1
ATOM 3446 C C . LEU A 1 470 ? 21.246 -2.517 -6.367 1.00 94.00 470 LEU A C 1
ATOM 3448 O O . LEU A 1 470 ? 20.699 -1.410 -6.306 1.00 94.00 470 LEU A O 1
ATOM 3452 N N . ARG A 1 471 ? 22.554 -2.633 -6.584 1.00 91.06 471 ARG A N 1
ATOM 3453 C CA . ARG A 1 471 ? 23.408 -1.464 -6.785 1.00 91.06 471 ARG A CA 1
ATOM 3454 C C . ARG A 1 471 ? 23.093 -0.813 -8.132 1.00 91.06 471 ARG A C 1
ATOM 3456 O O . ARG A 1 471 ? 22.934 -1.499 -9.134 1.00 91.06 471 ARG A O 1
ATOM 3463 N N . ALA A 1 472 ? 23.042 0.518 -8.169 1.00 88.06 472 ALA A N 1
ATOM 3464 C CA . ALA A 1 472 ? 23.050 1.227 -9.447 1.00 88.06 472 ALA A CA 1
ATOM 3465 C C . ALA A 1 472 ? 24.486 1.447 -9.941 1.00 88.06 472 ALA A C 1
ATOM 3467 O O . ALA A 1 472 ? 25.421 1.539 -9.149 1.00 88.06 472 ALA A O 1
ATOM 3468 N N . GLY A 1 473 ? 24.658 1.553 -11.254 1.00 84.31 473 GLY A N 1
ATOM 3469 C CA . GLY A 1 473 ? 25.958 1.599 -11.924 1.00 84.31 473 GLY A CA 1
ATOM 3470 C C . GLY A 1 473 ? 26.676 0.249 -12.011 1.00 84.31 473 GLY A C 1
ATOM 3471 O O . GLY A 1 473 ? 27.850 0.235 -12.367 1.00 84.31 473 GLY A O 1
ATOM 3472 N N . GLY A 1 474 ? 26.011 -0.864 -11.682 1.00 86.88 474 GLY A N 1
ATOM 3473 C CA . GLY A 1 474 ? 26.635 -2.184 -11.620 1.00 86.88 474 GLY A CA 1
ATOM 3474 C C . GLY A 1 474 ? 25.636 -3.344 -11.598 1.00 86.88 474 GLY A C 1
ATOM 3475 O O . GLY A 1 474 ? 24.440 -3.161 -11.829 1.00 86.88 474 GLY A O 1
ATOM 3476 N N . GLN A 1 475 ? 26.147 -4.553 -11.378 1.00 91.31 475 GLN A N 1
ATOM 3477 C CA . GLN A 1 475 ? 25.390 -5.817 -11.378 1.00 91.31 475 GLN A CA 1
ATOM 3478 C C . GLN A 1 475 ? 25.199 -6.392 -9.967 1.00 91.31 475 GLN A C 1
ATOM 3480 O O . GLN A 1 475 ? 24.539 -7.416 -9.784 1.00 91.31 475 GLN A O 1
ATOM 3485 N N . GLU A 1 476 ? 25.807 -5.763 -8.968 1.00 93.19 476 GLU A N 1
ATOM 3486 C CA . GLU A 1 476 ? 25.908 -6.289 -7.621 1.00 93.19 476 GLU A CA 1
ATOM 3487 C C . GLU A 1 476 ? 24.556 -6.261 -6.917 1.00 93.19 476 GLU A C 1
ATOM 3489 O O . GLU A 1 476 ? 23.879 -5.229 -6.844 1.00 93.19 476 GLU A O 1
ATOM 3494 N N . PHE A 1 477 ? 24.191 -7.411 -6.362 1.00 95.25 477 PHE A N 1
ATOM 3495 C CA . PHE A 1 477 ? 22.951 -7.604 -5.641 1.00 95.25 477 PHE A CA 1
ATOM 3496 C C . PHE A 1 477 ? 23.245 -8.164 -4.256 1.00 95.25 477 PHE A C 1
ATOM 3498 O O . PHE A 1 477 ? 23.989 -9.137 -4.108 1.00 95.25 477 PHE A O 1
ATOM 3505 N N . PHE A 1 478 ? 22.673 -7.526 -3.240 1.00 94.56 478 PHE A N 1
ATOM 3506 C CA . PHE A 1 478 ? 22.983 -7.813 -1.849 1.00 94.56 478 PHE A CA 1
ATOM 3507 C C . PHE A 1 478 ? 21.724 -8.064 -1.036 1.00 94.56 478 PHE A C 1
ATOM 3509 O O . PHE A 1 478 ? 20.653 -7.539 -1.357 1.00 94.56 478 PHE A O 1
ATOM 3516 N N . ARG A 1 479 ? 21.888 -8.770 0.084 1.00 95.00 479 ARG A N 1
ATOM 3517 C CA . ARG A 1 479 ? 20.918 -8.732 1.179 1.00 95.00 479 ARG A CA 1
ATOM 3518 C C . ARG A 1 479 ? 21.561 -8.604 2.553 1.00 95.00 479 ARG A C 1
ATOM 3520 O O . ARG A 1 479 ? 22.694 -9.035 2.730 1.00 95.00 479 ARG A O 1
ATOM 3527 N N . ALA A 1 480 ? 20.830 -8.074 3.524 1.00 93.31 480 ALA A N 1
ATOM 3528 C CA . ALA A 1 480 ? 21.231 -8.045 4.928 1.00 93.31 480 ALA A CA 1
ATOM 3529 C C . ALA A 1 480 ? 20.036 -8.380 5.841 1.00 93.31 480 ALA A C 1
ATOM 3531 O O . ALA A 1 480 ? 18.925 -7.930 5.549 1.00 93.31 480 ALA A O 1
ATOM 3532 N N . PRO A 1 481 ? 20.231 -9.160 6.920 1.00 91.75 481 PRO A N 1
ATOM 3533 C CA . PRO A 1 481 ? 19.199 -9.397 7.929 1.00 91.75 481 PRO A CA 1
ATOM 3534 C C . PRO A 1 481 ? 18.810 -8.098 8.658 1.00 91.75 481 PRO A C 1
ATOM 3536 O O . PRO A 1 481 ? 19.618 -7.171 8.775 1.00 91.75 481 PRO A O 1
ATOM 3539 N N . VAL A 1 482 ? 17.572 -8.018 9.151 1.00 89.31 482 VAL A N 1
ATOM 3540 C CA . VAL A 1 482 ? 17.040 -6.838 9.874 1.00 89.31 482 VAL A CA 1
ATOM 3541 C C . VAL A 1 482 ? 16.683 -7.107 11.334 1.00 89.31 482 VAL A C 1
ATOM 3543 O O . VAL A 1 482 ? 16.103 -6.255 12.003 1.00 89.31 482 VAL A O 1
ATOM 3546 N N . GLU A 1 483 ? 17.030 -8.276 11.852 1.00 83.62 483 GLU A N 1
ATOM 3547 C CA . GLU A 1 483 ? 16.756 -8.715 13.222 1.00 83.62 483 GLU A CA 1
ATOM 3548 C C . GLU A 1 483 ? 17.479 -7.842 14.265 1.00 83.62 483 GLU A C 1
ATOM 3550 O O . GLU A 1 483 ? 17.018 -7.695 15.386 1.00 83.62 483 GLU A O 1
ATOM 3555 N N . TRP A 1 484 ? 18.550 -7.142 13.882 1.00 79.94 484 TRP A N 1
ATOM 3556 C CA . TRP A 1 484 ? 19.234 -6.168 14.746 1.00 79.94 484 TRP A CA 1
ATOM 3557 C C . TRP A 1 484 ? 18.401 -4.912 15.079 1.00 79.94 484 TRP A C 1
ATOM 3559 O O . TRP A 1 484 ? 18.828 -4.100 15.898 1.00 79.94 484 TRP A O 1
ATOM 3569 N N . LEU A 1 485 ? 17.253 -4.714 14.419 1.00 78.69 485 LEU A N 1
ATOM 3570 C CA . LEU A 1 485 ? 16.395 -3.534 14.580 1.00 78.69 485 LEU A CA 1
ATOM 3571 C C . LEU A 1 485 ? 15.311 -3.663 15.658 1.00 78.69 485 LEU A C 1
ATOM 3573 O O . LEU A 1 485 ? 14.529 -2.714 15.780 1.00 78.69 485 LEU A O 1
ATOM 3577 N N . ASP A 1 486 ? 15.213 -4.817 16.327 1.00 66.69 486 ASP A N 1
ATOM 3578 C CA . ASP A 1 486 ? 14.239 -5.061 17.407 1.00 66.69 486 ASP A CA 1
ATOM 3579 C C . ASP A 1 486 ? 14.457 -4.177 18.646 1.00 66.69 486 ASP A C 1
ATOM 3581 O O . ASP A 1 486 ? 15.626 -3.861 18.982 1.00 66.69 486 ASP A O 1
#

Organism: NCBI:txid200253

Solvent-accessible surface area (backbone atoms only — not comparable to full-atom values): 23764 Å² total; per-residue (Å²): 132,87,80,76,82,66,73,53,91,81,78,73,58,60,68,68,43,82,50,62,60,47,90,74,32,30,50,40,31,8,25,16,48,37,63,75,76,62,53,41,39,35,34,45,39,18,19,78,36,96,47,74,91,69,34,51,18,32,32,33,35,36,34,74,85,80,56,46,80,43,85,70,47,77,51,72,54,19,22,32,15,18,24,44,38,68,39,81,91,78,39,30,38,45,33,42,28,6,62,59,30,38,51,36,32,35,36,24,72,37,95,53,69,48,70,47,51,62,35,80,23,49,44,67,31,81,33,77,50,84,72,60,50,97,50,37,14,20,34,20,12,28,53,35,61,43,44,46,93,61,40,49,79,65,46,50,58,48,32,34,23,79,87,38,42,38,40,35,47,27,42,68,43,91,79,36,66,52,42,66,51,43,47,68,27,19,40,34,27,73,34,66,98,56,45,70,47,68,41,30,27,63,38,45,90,42,73,27,31,40,29,38,47,50,68,49,101,54,63,72,54,68,69,27,34,32,37,27,27,63,34,65,48,62,25,65,22,51,40,40,51,33,45,26,27,80,87,46,41,41,60,69,24,56,54,13,69,18,26,41,33,27,76,31,56,50,42,45,79,43,59,32,30,22,56,36,29,46,46,33,37,41,34,42,23,71,67,45,71,52,28,86,46,36,26,62,49,95,48,46,33,31,64,63,11,25,35,38,46,39,40,33,68,42,42,42,32,40,37,23,6,58,73,36,34,41,31,32,36,30,52,37,64,24,54,46,90,59,56,66,48,70,74,46,61,51,46,98,58,60,23,12,24,25,19,42,47,42,61,44,33,46,62,15,53,59,38,38,36,30,44,28,15,59,64,31,38,50,28,36,35,33,34,62,27,71,50,44,70,47,80,62,40,48,47,69,71,89,65,57,29,25,35,17,8,20,50,31,62,36,82,88,70,60,30,32,42,35,41,40,38,66,32,33,50,27,32,37,34,34,63,66,79,25,46,63,42,84,45,53,62,46,98,65,53,22,49,45,78,37,22,33,37,40,37,40,57,47,57,42,90,90,64,56,44,32,40,36,39,52,40,46,75,33,33,53,27,36,34,29,70,51,75,87,74,116

Mean predicted aligned error: 5.73 Å

Foldseek 3Di:
DPPPPPPPQPPPFFAWDFFDFFDQAQAFFAWEWDDLQAFKIKIFGWHDDPDQVPIWTFIWIAGPVPSDIDTQGTDRRQHAQWYWDAQNVQRKIWIHRAPQFQKIKIARCDCQWDAWLQDTHGHSDIGIDPFTHPGGAHHQKEKEFLDQVLFDQFLFKFFFDPPFFQFKGAGPDPQQFAFQLLQQWKKAWCDDPRHGDIFGFHGDPHTRMTGTLDGGPGGDDGGTMMTTGFDWFFFAWWDQFKTFRPPRNGDKQLQQQWKKAFCDDWLHGDIAGFHIDDRTMTGGAPDDPQASRGHTRPTTGHRGTIIGTAHDSQWMKIQRAPRFQFIWIWGTRHNPPTHIDDTQDGEPDGARAQKYWYQQSSRRSQWIWIQRAPLFQWIKIAGNRVSDIDTQAGQDDNDGHYHQKAWDDDHPQQWMKICDAPAQWIWIARSSPSYTRTHDGHPDHAHRHYGYHFWDWHAHPVGWIKIWGQGRSTRIIIIGTDPSSD

Sequence (486 aa):
MPVNYNFKKGIDLPNWQWLAFFQAGVSYHGTSNIYDGRRYLYWAVQYGTTSVVAGTSQLWRFDTWTGGWQYLATTASGGYGMDIEYDPVRNVLLILIGAGTTSWQVFNLNLVAVTVANVVCAPFALTTIATALPAAASYGASFTLPNDLEVGGVIDNGVVAAGTTASSLVTTDATANYGGGLVGLQIRFTSGTLGGQTRTISAVPARGTLTLASALGAVPATGDTFVIEVPGGTATGGTTTTLTRTGAAWAANMYANSDVVITGGTGAGQRRRIASNTVDTLTLAAAVTGNPRTGAFATAPDATSTFSIVPSSDFLYYQPGQTSAALHRIDLVQTTGVAWSAALASAPGTPGGGANTMFPSLYAPFQILCARGAGTSNIYSYNIGLGTWSTLATFWGSETINTGASVCLIPGKRKMFVSKEGSPRTYVHDLLTGVLEPGPLVPYASPGAYDGKRARHVMTPDGARFLYLLRAGGQEFFRAPVEWLD